Protein AF-A0A9E6AV45-F1 (afdb_monomer_lite)

Radius of gyration: 42.64 Å; chains: 1; bounding box: 71×98×136 Å

Sequence (676 aa):
MRQRAMACLMAMGLSLCCHSSSFASSVITIVDQDPAGTGLSDPTPVATVGGNLGTTRGAQRLIVLQAAADIWADALDSDVEIVVHARFRSLACDALTATLGSAGPDNSTVLSMPGRPSPLWYVAALADRLTESDTAPGAPDITAEFNGDLDDNSLCLDGSDWYYGLDGQGSVDDINLLNTVLHEFGHGLGFLNLLDEATGAPLDGVHDVYESLTFDLTAQQHWHEMSDEQRVASAINPRQVVLDGVAVRAAVPATLNSGVRQMAIEPPVVGFSEVFGEADFAPIKEPVSGILEEAFPVDACAPLSDLTGRVALIDRGTCSFYEKTEAAISAGAVAVIMVDSSDASPPNWMTSTFAPLDVPVVRVTSSDGAQIRLALAATLTVRFSIDATRWIGADAEGRPYLNATRPLEPGTSISHWDPLAEPSLLMMPYQSPEQQAVLDMSVALMVDIGWIPFVCGDSFVEGIEACDDGNDVSGDGCFDCQREYCGDARINNNGTESCDDGADNSDTRANACRLSCQMARCGDSVVDAGELCDDGNDTAGDGCSACVLEYCGDGVTNNSNEQCDDGVANSDSRPGACRRDCRSFRCGDGVVDDNEQCDDGPLGRDCPADCVLPPVPDTGSPTADSGAEGAPAVVGDPAAAGGCACQLPLPRPTGPGLGWLVLAVVPVWGRRRQHA

Structure (mmCIF, N/CA/C/O backbone):
data_AF-A0A9E6AV45-F1
#
_entry.id   AF-A0A9E6AV45-F1
#
loop_
_atom_site.group_PDB
_atom_site.id
_atom_site.type_symbol
_atom_site.label_atom_id
_atom_site.label_alt_id
_atom_site.label_comp_id
_atom_site.label_asym_id
_atom_site.label_entity_id
_atom_site.label_seq_id
_atom_site.pdbx_PDB_ins_code
_atom_site.Cartn_x
_atom_site.Cartn_y
_atom_site.Cartn_z
_atom_site.occupancy
_atom_site.B_iso_or_equiv
_atom_site.auth_seq_id
_atom_site.auth_comp_id
_atom_site.auth_asym_id
_atom_site.auth_atom_id
_atom_site.pdbx_PDB_model_num
ATOM 1 N N . MET A 1 1 ? -17.910 -27.803 -26.580 1.00 33.66 1 MET A N 1
ATOM 2 C CA . MET A 1 1 ? -18.076 -29.229 -26.183 1.00 33.66 1 MET A CA 1
ATOM 3 C C . MET A 1 1 ? -16.871 -29.578 -25.320 1.00 33.66 1 MET A C 1
ATOM 5 O O . MET A 1 1 ? -15.793 -29.204 -25.745 1.00 33.66 1 MET A O 1
ATOM 9 N N . ARG A 1 2 ? -16.928 -30.230 -24.154 1.00 31.02 2 ARG A N 1
ATOM 10 C CA . ARG A 1 2 ? -17.996 -30.861 -23.332 1.00 31.02 2 ARG A CA 1
ATOM 11 C C . ARG A 1 2 ? -17.920 -30.157 -21.952 1.00 31.02 2 ARG A C 1
ATOM 13 O O . ARG A 1 2 ? -16.815 -29.818 -21.569 1.00 31.02 2 ARG A O 1
ATOM 20 N N . GLN A 1 3 ? -18.953 -29.750 -21.214 1.00 32.97 3 GLN A N 1
ATOM 21 C CA . GLN A 1 3 ? -20.196 -30.372 -20.726 1.00 32.97 3 GLN A CA 1
ATOM 22 C C . GLN A 1 3 ? -20.042 -31.567 -19.752 1.00 32.97 3 GLN A C 1
ATOM 24 O O . GLN A 1 3 ? -19.698 -32.665 -20.179 1.00 32.97 3 GLN A O 1
ATOM 29 N N . ARG A 1 4 ? -20.497 -31.324 -18.505 1.00 36.47 4 ARG A N 1
ATOM 30 C CA . ARG A 1 4 ? -20.958 -32.248 -17.438 1.00 36.47 4 ARG A CA 1
ATOM 31 C C . ARG A 1 4 ? -19.923 -33.039 -16.614 1.00 36.47 4 ARG A C 1
ATOM 33 O O . ARG A 1 4 ? -19.473 -34.095 -17.040 1.00 36.47 4 ARG A O 1
ATOM 40 N N . ALA A 1 5 ? -19.841 -32.688 -15.330 1.00 28.22 5 ALA A N 1
ATOM 41 C CA . ALA A 1 5 ? -20.461 -33.495 -14.270 1.00 28.22 5 ALA A CA 1
ATOM 42 C C . ALA A 1 5 ? -21.003 -32.565 -13.163 1.00 28.22 5 ALA A C 1
ATOM 44 O O . ALA A 1 5 ? -20.386 -31.553 -12.863 1.00 28.22 5 ALA A O 1
ATOM 45 N N . MET A 1 6 ? -22.167 -32.884 -12.594 1.00 31.39 6 MET A N 1
ATOM 46 C CA . MET A 1 6 ? -22.786 -32.168 -11.470 1.00 31.39 6 MET A CA 1
ATOM 47 C C . MET A 1 6 ? -23.335 -33.247 -10.536 1.00 31.39 6 MET A C 1
ATOM 49 O O . MET A 1 6 ? -24.172 -34.043 -10.964 1.00 31.39 6 MET A O 1
ATOM 53 N N . ALA A 1 7 ? -22.815 -33.330 -9.313 1.00 28.31 7 ALA A N 1
ATOM 54 C CA . ALA A 1 7 ? -23.139 -34.390 -8.362 1.00 28.31 7 ALA A CA 1
ATOM 55 C C . ALA A 1 7 ? -23.893 -33.801 -7.166 1.00 28.31 7 ALA A C 1
ATOM 57 O O . ALA A 1 7 ? -23.364 -32.969 -6.440 1.00 28.31 7 ALA A O 1
ATOM 58 N N . CYS A 1 8 ? -25.143 -34.224 -6.984 1.00 27.09 8 CYS A N 1
ATOM 59 C CA . CYS A 1 8 ? -25.971 -33.836 -5.847 1.00 27.09 8 CYS A CA 1
ATOM 60 C C . CYS A 1 8 ? -25.874 -34.911 -4.759 1.00 27.09 8 CYS A C 1
ATOM 62 O O . CYS A 1 8 ? -26.015 -36.099 -5.060 1.00 27.09 8 CYS A O 1
ATOM 64 N N . LEU A 1 9 ? -25.673 -34.496 -3.509 1.00 27.89 9 LEU A N 1
ATOM 65 C CA . LEU A 1 9 ? -25.690 -35.370 -2.341 1.00 27.89 9 LEU A CA 1
ATOM 66 C C . LEU A 1 9 ? -26.514 -34.705 -1.234 1.00 27.89 9 LEU A C 1
ATOM 68 O O . LEU A 1 9 ? -26.106 -33.704 -0.658 1.00 27.89 9 LEU A O 1
ATOM 72 N N . MET A 1 10 ? -27.695 -35.261 -0.960 1.00 30.75 10 MET A N 1
ATOM 73 C CA . MET A 1 10 ? -28.462 -34.928 0.240 1.00 30.75 10 MET A CA 1
ATOM 74 C C . MET A 1 10 ? -27.910 -35.730 1.421 1.00 30.75 10 MET A C 1
ATOM 76 O O . MET A 1 10 ? -27.799 -36.953 1.329 1.00 30.75 10 MET A O 1
ATOM 80 N N . ALA A 1 11 ? -27.663 -35.060 2.543 1.00 30.27 11 ALA A N 1
ATOM 81 C CA . ALA A 1 11 ? -27.517 -35.677 3.857 1.00 30.27 11 ALA A CA 1
ATOM 82 C C . ALA A 1 11 ? -28.571 -35.085 4.809 1.00 30.27 11 ALA A C 1
ATOM 84 O O . ALA A 1 11 ? -29.084 -33.990 4.575 1.00 30.27 11 ALA A O 1
ATOM 85 N N . MET A 1 12 ? -28.961 -35.839 5.838 1.00 32.06 12 MET A N 1
ATOM 86 C CA . MET A 1 12 ? -30.023 -35.429 6.764 1.00 32.06 12 MET A CA 1
ATOM 87 C C . MET A 1 12 ? -29.517 -34.398 7.776 1.00 32.06 12 MET A C 1
ATOM 89 O O . MET A 1 12 ? -28.384 -34.486 8.238 1.00 32.06 12 MET A O 1
ATOM 93 N N . GLY A 1 13 ? -30.374 -33.438 8.128 1.00 36.31 13 GLY A N 1
ATOM 94 C CA . GLY A 1 13 ? -30.017 -32.358 9.042 1.00 36.31 13 GLY A CA 1
ATOM 95 C C . GLY A 1 13 ? -29.835 -32.820 10.488 1.00 36.31 13 GLY A C 1
ATOM 96 O O . GLY A 1 13 ? -30.646 -33.584 11.015 1.00 36.31 13 GLY A O 1
ATOM 97 N N . LEU A 1 14 ? -28.811 -32.269 11.135 1.00 31.66 14 LEU A N 1
ATOM 98 C CA . LEU A 1 14 ? -28.716 -32.160 12.585 1.00 31.66 14 LEU A CA 1
ATOM 99 C C . LEU A 1 14 ? -28.967 -30.689 12.939 1.00 31.66 14 LEU A C 1
ATOM 101 O O . LEU A 1 14 ? -28.407 -29.801 12.300 1.00 31.66 14 LEU A O 1
ATOM 105 N N . SER A 1 15 ? -29.841 -30.420 13.909 1.00 36.78 15 SER A N 1
ATOM 106 C CA . SER A 1 15 ? -30.237 -29.050 14.257 1.00 36.78 15 SER A CA 1
ATOM 107 C C . SER A 1 15 ? -29.204 -28.397 15.175 1.00 36.78 15 SER A C 1
ATOM 109 O O . SER A 1 15 ? -29.454 -28.254 16.371 1.00 36.78 15 SER A O 1
ATOM 111 N N . LEU A 1 16 ? -28.053 -28.001 14.627 1.00 32.56 16 LEU A N 1
ATOM 112 C CA . LEU A 1 16 ? -27.192 -27.031 15.301 1.00 32.56 16 LEU A CA 1
ATOM 113 C C . LEU A 1 16 ? -27.947 -25.704 15.416 1.00 32.56 16 LEU A C 1
ATOM 115 O O . LEU A 1 16 ? -28.490 -25.199 14.432 1.00 32.56 16 LEU A O 1
ATOM 119 N N . CYS A 1 17 ? -27.952 -25.127 16.615 1.00 32.03 17 CYS A N 1
ATOM 120 C CA . CYS A 1 17 ? -28.277 -23.721 16.787 1.00 32.03 17 CYS A CA 1
ATOM 121 C C . CYS A 1 17 ? -27.074 -22.905 16.309 1.00 32.03 17 CYS A C 1
ATOM 123 O O . CYS A 1 17 ? -26.237 -22.511 17.117 1.00 32.03 17 CYS A O 1
ATOM 125 N N . CYS A 1 18 ? -26.981 -22.670 14.999 1.00 27.81 18 CYS A N 1
ATOM 126 C CA . CYS A 1 18 ? -26.150 -21.590 14.488 1.00 27.81 18 CYS A CA 1
ATOM 127 C C . CYS A 1 18 ? -26.669 -20.293 15.114 1.00 27.81 18 CYS A C 1
ATOM 129 O O . CYS A 1 18 ? -27.728 -19.797 14.721 1.00 27.81 18 CYS A O 1
ATOM 131 N N . HIS A 1 19 ? -25.937 -19.757 16.090 1.00 27.83 19 HIS A N 1
ATOM 132 C CA . HIS A 1 19 ? -26.057 -18.349 16.423 1.00 27.83 19 HIS A CA 1
ATOM 133 C C . HIS A 1 19 ? -25.597 -17.604 15.176 1.00 27.83 19 HIS A C 1
ATOM 135 O O . HIS A 1 19 ? -24.417 -17.583 14.849 1.00 27.83 19 HIS A O 1
ATOM 141 N N . SER A 1 20 ? -26.562 -17.100 14.410 1.00 29.98 20 SER A N 1
ATOM 142 C CA . SER A 1 20 ? -26.265 -16.172 13.331 1.00 29.98 20 SER A CA 1
ATOM 143 C C . SER A 1 20 ? -25.857 -14.871 14.002 1.00 29.98 20 SER A C 1
ATOM 145 O O . SER A 1 20 ? -26.728 -14.080 14.366 1.00 29.98 20 SER A O 1
ATOM 147 N N . SER A 1 21 ? -24.552 -14.694 14.219 1.00 34.81 21 SER A N 1
ATOM 148 C CA . SER A 1 21 ? -23.960 -13.386 14.474 1.00 34.81 21 SER A CA 1
ATOM 149 C C . SER A 1 21 ? -24.342 -12.509 13.290 1.00 34.81 21 SER A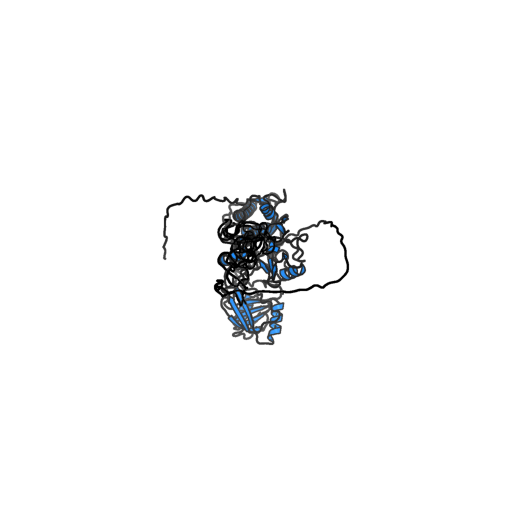 C 1
ATOM 151 O O . SER A 1 21 ? -23.817 -12.649 12.188 1.00 34.81 21 SER A O 1
ATOM 153 N N . SER A 1 22 ? -25.379 -11.703 13.490 1.00 35.38 22 SER A N 1
ATOM 154 C CA . SER A 1 22 ? -25.858 -10.764 12.490 1.00 35.38 22 SER A CA 1
ATOM 155 C C . SER A 1 22 ? -24.961 -9.545 12.590 1.00 35.38 22 SER A C 1
ATOM 157 O O . SER A 1 22 ? -25.329 -8.599 13.281 1.00 35.38 22 SER A O 1
ATOM 159 N N . PHE A 1 23 ? -23.794 -9.614 11.945 1.00 43.72 23 PHE A N 1
ATOM 160 C CA . PHE A 1 23 ? -22.905 -8.467 11.765 1.00 43.72 23 PHE A CA 1
ATOM 161 C C . PHE A 1 23 ? -23.722 -7.243 11.341 1.00 43.72 23 PHE A C 1
ATOM 163 O O . PHE A 1 23 ? -24.623 -7.348 10.494 1.00 43.72 23 PHE A O 1
ATOM 170 N N . ALA A 1 24 ? -23.441 -6.105 11.967 1.00 50.47 24 ALA A N 1
ATOM 171 C CA . ALA A 1 24 ? -24.015 -4.840 11.556 1.00 50.47 24 ALA A CA 1
ATOM 172 C C . ALA A 1 24 ? -23.239 -4.379 10.319 1.00 50.47 24 ALA A C 1
ATOM 174 O O . ALA A 1 24 ? -22.068 -4.021 10.410 1.00 50.47 24 ALA A O 1
ATOM 175 N N . SER A 1 25 ? -23.885 -4.419 9.150 1.00 66.19 25 SER A N 1
ATOM 176 C CA . SER A 1 25 ? -23.351 -3.726 7.975 1.00 66.19 25 SER A CA 1
ATOM 177 C C . SER A 1 25 ? -23.204 -2.250 8.336 1.00 66.19 25 SER A C 1
ATOM 179 O O . SER A 1 25 ? -24.171 -1.639 8.807 1.00 66.19 25 SER A O 1
ATOM 181 N N . SER A 1 26 ? -21.995 -1.718 8.156 1.00 89.81 26 SER A N 1
ATOM 182 C CA . SER A 1 26 ? -21.687 -0.323 8.469 1.00 89.81 26 SER A CA 1
ATOM 183 C C . SER A 1 26 ? -22.620 0.621 7.709 1.00 89.81 26 SER A C 1
ATOM 185 O O . SER A 1 26 ? -23.078 0.315 6.611 1.00 89.81 26 SER A O 1
ATOM 187 N N . VAL A 1 27 ? -22.884 1.807 8.253 1.00 95.50 27 VAL A N 1
ATOM 188 C CA . VAL A 1 27 ? -23.658 2.837 7.542 1.00 95.50 27 VAL A CA 1
ATOM 189 C C . VAL A 1 27 ? -22.715 3.953 7.125 1.00 95.50 27 VAL A C 1
ATOM 191 O O . VAL A 1 27 ? -22.150 4.619 7.984 1.00 95.50 27 VAL A O 1
ATOM 194 N N . ILE A 1 28 ? -22.557 4.164 5.815 1.00 97.50 28 ILE A N 1
ATOM 195 C CA . ILE A 1 28 ? -21.758 5.261 5.256 1.00 97.50 28 ILE A CA 1
ATOM 196 C C . ILE A 1 28 ? -22.698 6.267 4.578 1.00 97.50 28 ILE A C 1
ATOM 198 O O . ILE A 1 28 ? -23.328 5.966 3.560 1.00 97.50 28 ILE A O 1
ATOM 202 N N . THR A 1 29 ? -22.797 7.472 5.144 1.00 97.62 29 THR A N 1
ATOM 203 C CA . THR A 1 29 ? -23.731 8.523 4.711 1.00 97.62 29 THR A CA 1
ATOM 204 C C . THR A 1 29 ? -23.002 9.638 3.965 1.00 97.62 29 THR A C 1
ATOM 206 O O . THR A 1 29 ? -22.176 10.356 4.529 1.00 97.62 29 THR A O 1
ATOM 209 N N . ILE A 1 30 ? -23.354 9.833 2.689 1.00 98.31 30 ILE A N 1
ATOM 210 C CA . ILE A 1 30 ? -22.819 10.913 1.849 1.00 98.31 30 ILE A CA 1
ATOM 211 C C . ILE A 1 30 ? -23.582 12.222 2.095 1.00 98.31 30 ILE A C 1
ATOM 213 O O . ILE A 1 30 ? -24.792 12.307 1.869 1.00 98.31 30 ILE A O 1
ATOM 217 N N . VAL A 1 31 ? -22.862 13.274 2.485 1.00 97.88 31 VAL A N 1
ATOM 218 C CA . VAL A 1 31 ? -23.395 14.627 2.691 1.00 97.88 31 VAL A CA 1
ATOM 219 C C . VAL A 1 31 ? -22.846 15.573 1.624 1.00 97.88 31 VAL A C 1
ATOM 221 O O . VAL A 1 31 ? -21.647 15.847 1.573 1.00 97.88 31 VAL A O 1
ATOM 224 N N . ASP A 1 32 ? -23.749 16.104 0.800 1.00 97.56 32 ASP A N 1
ATOM 225 C CA . ASP A 1 32 ? -23.450 17.074 -0.259 1.00 97.56 32 ASP A CA 1
ATOM 226 C C . ASP A 1 32 ? -22.968 18.420 0.320 1.00 97.56 32 ASP A C 1
ATOM 228 O O . ASP A 1 32 ? -23.711 19.108 1.027 1.00 97.56 32 ASP A O 1
ATOM 232 N N . GLN A 1 33 ? -21.719 18.790 0.015 1.00 97.69 33 GLN A N 1
ATOM 233 C CA . GLN A 1 33 ? -21.100 20.073 0.368 1.00 97.69 33 GLN A CA 1
ATOM 234 C C . GLN A 1 33 ? -21.002 21.042 -0.830 1.00 97.69 33 GLN A C 1
ATOM 236 O O . GLN A 1 33 ? -20.380 22.105 -0.709 1.00 97.69 33 GLN A O 1
ATOM 241 N N . ASP A 1 34 ? -21.588 20.708 -1.986 1.00 97.25 34 ASP A N 1
ATOM 242 C CA . ASP A 1 34 ? -21.589 21.564 -3.172 1.00 97.25 34 ASP A CA 1
ATOM 243 C C . ASP A 1 34 ? -22.638 22.695 -3.091 1.00 97.25 34 ASP A C 1
ATOM 245 O O . ASP A 1 34 ? -23.720 22.555 -2.508 1.00 97.25 34 ASP A O 1
ATOM 249 N N . PRO A 1 35 ? -22.386 23.854 -3.730 1.00 95.75 35 PRO A N 1
ATOM 250 C CA . PRO A 1 35 ? -23.422 24.853 -3.961 1.00 95.75 35 PRO A CA 1
ATOM 251 C C . PRO A 1 35 ? -24.592 24.277 -4.775 1.00 95.75 35 PRO A C 1
ATOM 253 O O . PRO A 1 35 ? -24.400 23.733 -5.863 1.00 95.75 35 PRO A O 1
ATOM 256 N N . ALA A 1 36 ? -25.821 24.466 -4.289 1.00 94.56 36 ALA A N 1
ATOM 257 C CA . ALA A 1 36 ? -27.026 23.912 -4.907 1.00 94.56 36 ALA A CA 1
ATOM 258 C C . ALA A 1 36 ? -27.152 24.246 -6.411 1.00 94.56 36 ALA A C 1
ATOM 260 O O . ALA A 1 36 ? -27.251 25.415 -6.798 1.00 94.56 36 ALA A O 1
ATOM 261 N N . GLY A 1 37 ? -27.211 23.205 -7.244 1.00 94.19 37 GLY A N 1
ATOM 262 C CA . GLY A 1 37 ? -27.195 23.294 -8.706 1.00 94.19 37 GLY A CA 1
ATOM 263 C C . GLY A 1 37 ? -25.813 23.095 -9.341 1.00 94.19 37 GLY A C 1
ATOM 264 O O . GLY A 1 37 ? -25.669 23.352 -10.535 1.00 94.19 37 GLY A O 1
ATOM 265 N N . THR A 1 38 ? -24.811 22.663 -8.572 1.00 94.94 38 THR A N 1
ATOM 266 C CA . THR A 1 38 ? -23.454 22.326 -9.037 1.00 94.94 38 THR A CA 1
ATOM 267 C C . THR A 1 38 ? -22.982 21.014 -8.407 1.00 94.94 38 THR A C 1
ATOM 269 O O . THR A 1 38 ? -23.613 20.518 -7.475 1.00 94.94 38 THR A O 1
ATOM 272 N N . GLY A 1 39 ? -21.905 20.427 -8.936 1.00 95.00 39 GLY A N 1
ATOM 273 C CA . GLY A 1 39 ? -21.279 19.236 -8.360 1.00 95.00 39 GLY A CA 1
ATOM 274 C C . GLY A 1 39 ? -22.225 18.035 -8.242 1.00 95.00 39 GLY A C 1
ATOM 275 O O . GLY A 1 39 ? -22.729 17.567 -9.264 1.00 95.00 39 GLY A O 1
ATOM 276 N N . LEU A 1 40 ? -22.477 17.543 -7.026 1.00 96.88 40 LEU A N 1
ATOM 277 C CA . LEU A 1 40 ? -23.442 16.468 -6.733 1.00 96.88 40 LEU A CA 1
ATOM 278 C C . LEU A 1 40 ? -24.906 16.851 -7.025 1.00 96.88 40 LEU A C 1
ATOM 280 O O . LEU A 1 40 ? -25.735 15.982 -7.295 1.00 96.88 40 LEU A O 1
ATOM 284 N N . SER A 1 41 ? -25.228 18.146 -7.067 1.00 96.44 41 SER A N 1
ATOM 285 C CA . SER A 1 41 ? -26.564 18.663 -7.398 1.00 96.44 41 SER A CA 1
ATOM 286 C C . SER A 1 41 ? -26.664 19.287 -8.803 1.00 96.44 41 SER A C 1
ATOM 288 O O . SER A 1 41 ? -27.649 19.961 -9.118 1.00 96.44 41 SER A O 1
ATOM 290 N N . ASP A 1 42 ? -25.677 19.043 -9.677 1.00 96.81 42 ASP A N 1
ATOM 291 C CA . ASP A 1 42 ? -25.642 19.541 -11.060 1.00 96.81 42 ASP A CA 1
ATOM 292 C C . ASP A 1 42 ? -26.853 19.043 -11.901 1.00 96.81 42 ASP A C 1
ATOM 294 O O . ASP A 1 42 ? -27.045 17.828 -12.077 1.00 96.81 42 ASP A O 1
ATOM 298 N N . PRO A 1 43 ? -27.683 19.960 -12.449 1.00 97.31 43 PRO A N 1
ATOM 299 C CA . PRO A 1 43 ? -28.883 19.637 -13.220 1.00 97.31 43 PRO A CA 1
ATOM 300 C C . PRO A 1 43 ? -28.622 19.333 -14.708 1.00 97.31 43 PRO A C 1
ATOM 302 O O . PRO A 1 43 ? -29.582 19.095 -15.445 1.00 97.31 43 PRO A O 1
ATOM 305 N N . THR A 1 44 ? -27.369 19.366 -15.176 1.00 96.56 44 THR A N 1
ATOM 306 C CA . THR A 1 44 ? -26.981 19.141 -16.579 1.00 96.56 44 THR A CA 1
ATOM 307 C C . THR A 1 44 ? -27.477 17.774 -17.066 1.00 96.56 44 THR A C 1
ATOM 309 O O . THR A 1 44 ? -27.042 16.760 -16.519 1.00 96.56 44 THR A O 1
ATOM 312 N N . PRO A 1 45 ? -28.388 17.699 -18.061 1.00 97.19 45 PRO A N 1
ATOM 313 C CA . PRO A 1 45 ? -28.980 16.430 -18.480 1.00 97.19 45 PRO A CA 1
ATOM 314 C C . PRO A 1 45 ? -27.972 15.507 -19.169 1.00 97.19 45 PRO A C 1
ATOM 316 O O . PRO A 1 45 ? -27.298 15.917 -20.112 1.00 97.19 45 PRO A O 1
ATOM 319 N N . VAL A 1 46 ? -27.940 14.242 -18.751 1.00 95.38 46 VAL A N 1
ATOM 320 C CA . VAL A 1 46 ? -27.069 13.190 -19.305 1.00 95.38 46 VAL A CA 1
ATOM 321 C C . VAL A 1 46 ? -27.866 11.910 -19.569 1.00 95.38 46 VAL A C 1
ATOM 323 O O . VAL A 1 46 ? -28.971 11.727 -19.052 1.00 95.38 46 VAL A O 1
ATOM 326 N N . ALA A 1 47 ? -27.320 11.020 -20.397 1.00 94.44 47 ALA A N 1
ATOM 327 C CA . ALA A 1 47 ? -27.884 9.689 -20.611 1.00 94.44 47 ALA A CA 1
ATOM 328 C C . ALA A 1 47 ? -27.403 8.715 -19.523 1.00 94.44 47 ALA A C 1
ATOM 330 O O . ALA A 1 47 ? -26.255 8.781 -19.096 1.00 94.44 47 ALA A O 1
ATOM 331 N N . THR A 1 48 ? -28.267 7.785 -19.111 1.00 94.69 48 THR A N 1
ATOM 332 C CA . THR A 1 48 ? -27.922 6.679 -18.199 1.00 94.69 48 THR A CA 1
ATOM 333 C C . THR A 1 48 ? -26.798 5.819 -18.782 1.00 94.69 48 THR A C 1
ATOM 335 O O . THR A 1 48 ? -26.910 5.389 -19.935 1.00 94.69 48 THR A O 1
ATOM 338 N N . VAL A 1 49 ? -25.760 5.531 -17.997 1.00 93.69 49 VAL A N 1
ATOM 339 C CA . VAL A 1 49 ? -24.525 4.855 -18.437 1.00 93.69 49 VAL A CA 1
ATOM 340 C C . VAL A 1 49 ? -24.131 3.750 -17.455 1.00 93.69 49 VAL A C 1
ATOM 342 O O . VAL A 1 49 ? -24.316 3.909 -16.256 1.00 93.69 49 VAL A O 1
ATOM 345 N N . GLY A 1 50 ? -23.636 2.610 -17.946 1.00 90.88 50 GLY A N 1
ATOM 346 C CA . GLY A 1 50 ? -23.073 1.528 -17.121 1.00 90.88 50 GLY A CA 1
ATOM 347 C C . GLY A 1 50 ? -23.905 1.081 -15.910 1.00 90.88 50 GLY A C 1
ATOM 348 O O . GLY A 1 50 ? -23.370 0.902 -14.823 1.00 90.88 50 GLY A O 1
ATOM 349 N N . GLY A 1 51 ? -25.232 0.999 -16.047 1.00 92.81 51 GLY A N 1
ATOM 350 C CA . GLY A 1 51 ? -26.151 0.681 -14.941 1.00 92.81 51 GLY A CA 1
ATOM 351 C C . GLY A 1 51 ? -26.551 1.864 -14.045 1.00 92.81 51 GLY A C 1
ATOM 352 O O . GLY A 1 51 ? -27.574 1.776 -13.368 1.00 92.81 51 GLY A O 1
ATOM 353 N N . ASN A 1 52 ? -25.839 2.994 -14.094 1.00 96.31 52 ASN A N 1
ATOM 354 C CA . ASN A 1 52 ? -26.206 4.225 -13.398 1.00 96.31 52 ASN A CA 1
ATOM 355 C C . ASN A 1 52 ? -27.473 4.842 -14.021 1.00 96.31 52 ASN A C 1
ATOM 357 O O . ASN A 1 52 ? -27.505 5.217 -15.199 1.00 96.31 52 ASN A O 1
ATOM 361 N N . LEU A 1 53 ? -28.538 4.935 -13.218 1.00 96.75 53 LEU A N 1
ATOM 362 C CA . LEU A 1 53 ? -29.858 5.415 -13.642 1.00 96.75 53 LEU A CA 1
ATOM 363 C C . LEU A 1 53 ? -30.044 6.937 -13.499 1.00 96.75 53 LEU A C 1
ATOM 365 O O . LEU A 1 53 ? -31.126 7.446 -13.800 1.00 96.75 53 LEU A O 1
ATOM 369 N N . GLY A 1 54 ? -29.016 7.674 -13.063 1.00 97.19 54 GLY A N 1
ATOM 370 C CA . GLY A 1 54 ? -29.056 9.132 -12.973 1.00 97.19 54 GLY A CA 1
ATOM 371 C C . GLY A 1 54 ? -29.268 9.791 -14.341 1.00 97.19 54 GLY A C 1
ATOM 372 O O . GLY A 1 54 ? -28.659 9.400 -15.336 1.00 97.19 54 GLY A O 1
ATOM 373 N N . THR A 1 55 ? -30.135 10.806 -14.395 1.00 97.50 55 THR A N 1
ATOM 374 C CA . THR A 1 55 ? -30.460 11.558 -15.628 1.00 97.50 55 THR A CA 1
ATOM 375 C C . THR A 1 55 ? -29.876 12.974 -15.659 1.00 97.50 55 THR A C 1
ATOM 377 O O . THR A 1 55 ? -30.125 13.719 -16.607 1.00 97.50 55 THR A O 1
ATOM 380 N N . THR A 1 56 ? -29.125 13.369 -14.628 1.00 97.94 56 THR A N 1
ATOM 381 C CA . THR A 1 56 ? -28.295 14.585 -14.616 1.00 97.94 56 THR A CA 1
ATOM 382 C C . THR A 1 56 ? -26.891 14.253 -14.115 1.00 97.94 56 THR A C 1
ATOM 384 O O . THR A 1 56 ? -26.717 13.252 -13.419 1.00 97.94 56 THR A O 1
ATOM 387 N N . ARG A 1 57 ? -25.899 15.079 -14.469 1.00 96.50 57 ARG A N 1
ATOM 388 C CA . ARG A 1 57 ? -24.488 14.897 -14.087 1.00 96.50 57 ARG A CA 1
ATOM 389 C C . ARG A 1 57 ? -24.324 14.743 -12.569 1.00 96.50 57 ARG A C 1
ATOM 391 O O . ARG A 1 57 ? -23.689 13.793 -12.125 1.00 96.50 57 ARG A O 1
ATOM 398 N N . GLY A 1 58 ? -24.987 15.590 -11.778 1.00 97.50 58 GLY A N 1
ATOM 399 C CA . GLY A 1 58 ? -24.970 15.495 -10.316 1.00 97.50 58 GLY A CA 1
ATOM 400 C C . GLY A 1 58 ? -25.623 14.217 -9.790 1.00 97.50 58 GLY A C 1
ATOM 401 O O . GLY A 1 58 ? -25.027 13.505 -8.987 1.00 97.50 58 GLY A O 1
ATOM 402 N N . ALA A 1 59 ? -26.792 13.846 -10.323 1.00 98.06 59 ALA A N 1
ATOM 403 C CA . ALA A 1 59 ? -27.460 12.602 -9.941 1.00 98.06 59 ALA A CA 1
ATOM 404 C C . ALA A 1 59 ? -26.613 11.356 -10.261 1.00 98.06 59 ALA A C 1
ATOM 406 O O . ALA A 1 59 ? -26.632 10.401 -9.490 1.00 98.06 59 ALA A O 1
ATOM 407 N N . GLN A 1 60 ? -25.858 11.359 -11.366 1.00 97.88 60 GLN A N 1
ATOM 408 C CA . GLN A 1 60 ? -24.928 10.272 -11.677 1.00 97.88 60 GLN A CA 1
ATOM 409 C C . GLN A 1 60 ? -23.733 10.246 -10.720 1.00 97.88 60 GLN A C 1
ATOM 411 O O . GLN A 1 60 ? -23.433 9.173 -10.199 1.00 97.88 60 GLN A O 1
ATOM 416 N N . ARG A 1 61 ? -23.114 11.400 -10.428 1.00 97.88 61 ARG A N 1
ATOM 417 C CA . ARG A 1 61 ? -22.037 11.532 -9.429 1.00 97.88 61 ARG A CA 1
ATOM 418 C C . ARG A 1 61 ? -22.475 11.012 -8.055 1.00 97.88 61 ARG A C 1
ATOM 420 O O . ARG A 1 61 ? -21.807 10.148 -7.501 1.00 97.88 61 ARG A O 1
ATOM 427 N N . LEU A 1 62 ? -23.629 11.449 -7.548 1.00 97.94 62 LEU A N 1
ATOM 428 C CA . LEU A 1 62 ? -24.158 11.006 -6.252 1.00 97.94 62 LEU A CA 1
ATOM 429 C C . LEU A 1 62 ? -24.453 9.496 -6.212 1.00 97.94 62 LEU A C 1
ATOM 431 O O . LEU A 1 62 ? -24.186 8.857 -5.201 1.00 97.94 62 LEU A O 1
ATOM 435 N N . ILE A 1 63 ? -24.944 8.905 -7.309 1.00 98.19 63 ILE A N 1
ATOM 436 C CA . ILE A 1 63 ? -25.138 7.447 -7.409 1.00 98.19 63 ILE A CA 1
ATOM 437 C C . ILE A 1 63 ? -23.799 6.693 -7.374 1.00 98.19 63 ILE A C 1
ATOM 439 O O . ILE A 1 63 ? -23.734 5.627 -6.772 1.00 98.19 63 ILE A O 1
ATOM 443 N N . VAL A 1 64 ? -22.730 7.234 -7.971 1.00 97.81 64 VAL A N 1
ATOM 444 C CA . VAL A 1 64 ? -21.384 6.642 -7.870 1.00 97.81 64 VAL A CA 1
ATOM 445 C C . VAL A 1 64 ? -20.837 6.747 -6.445 1.00 97.81 64 VAL A C 1
ATOM 447 O O . VAL A 1 64 ? -20.305 5.765 -5.935 1.00 97.81 64 VAL A O 1
ATOM 450 N N . LEU A 1 65 ? -21.009 7.895 -5.778 1.00 98.31 65 LEU A N 1
ATOM 451 C CA . LEU A 1 65 ? -20.571 8.060 -4.389 1.00 98.31 65 LEU A CA 1
ATOM 452 C C . LEU A 1 65 ? -21.331 7.136 -3.429 1.00 98.31 65 LEU A C 1
ATOM 454 O O . LEU A 1 65 ? -20.705 6.537 -2.560 1.00 98.31 65 LEU A O 1
ATOM 458 N N . GLN A 1 66 ? -22.643 6.961 -3.616 1.00 97.94 66 GLN A N 1
ATOM 459 C CA . GLN A 1 66 ? -23.406 5.991 -2.830 1.00 97.94 66 GLN A CA 1
ATOM 460 C C . GLN A 1 66 ? -22.976 4.552 -3.141 1.00 97.94 66 GLN A C 1
ATOM 462 O O . GLN A 1 66 ? -22.808 3.775 -2.218 1.0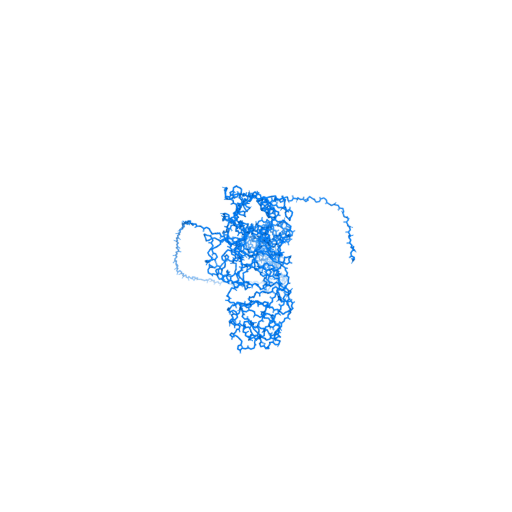0 97.94 66 GLN A O 1
ATOM 467 N N . ALA A 1 67 ? -22.712 4.193 -4.401 1.00 96.75 67 ALA A N 1
ATOM 468 C CA . ALA A 1 67 ? -22.223 2.851 -4.728 1.00 96.75 67 ALA A CA 1
ATOM 469 C C . ALA A 1 67 ? -20.849 2.549 -4.096 1.00 96.75 67 ALA A C 1
ATOM 471 O O . ALA A 1 67 ? -20.609 1.422 -3.676 1.00 96.75 67 ALA A O 1
ATOM 472 N N . ALA A 1 68 ? -19.959 3.542 -3.991 1.00 96.88 68 ALA A N 1
ATOM 473 C CA . ALA A 1 68 ? -18.694 3.397 -3.270 1.00 96.88 68 ALA A CA 1
ATOM 474 C C . ALA A 1 68 ? -18.892 3.281 -1.748 1.00 96.88 68 ALA A C 1
ATOM 476 O O . ALA A 1 68 ? -18.214 2.485 -1.102 1.00 96.88 68 ALA A O 1
ATOM 477 N N . ALA A 1 69 ? -19.835 4.049 -1.191 1.00 97.69 69 ALA A N 1
ATOM 478 C CA . ALA A 1 69 ? -20.241 3.960 0.209 1.00 97.69 69 ALA A CA 1
ATOM 479 C C . ALA A 1 69 ? -20.825 2.578 0.538 1.00 97.69 69 ALA A C 1
ATOM 481 O O . ALA A 1 69 ? -20.400 1.965 1.507 1.00 97.69 69 ALA A O 1
ATOM 482 N N . ASP A 1 70 ? -21.722 2.056 -0.303 1.00 95.44 70 ASP A N 1
ATOM 483 C CA . ASP A 1 70 ? -22.341 0.734 -0.157 1.00 95.44 70 ASP A CA 1
ATOM 484 C C . ASP A 1 70 ? -21.282 -0.392 -0.223 1.00 95.44 70 ASP A C 1
ATOM 486 O O . ASP A 1 70 ? -21.313 -1.323 0.576 1.00 95.44 70 ASP A O 1
ATOM 490 N N . ILE A 1 71 ? -20.298 -0.293 -1.132 1.00 94.00 71 ILE A N 1
ATOM 491 C CA . ILE A 1 71 ? -19.209 -1.281 -1.274 1.00 94.00 71 ILE A CA 1
ATOM 492 C C . ILE A 1 71 ? -18.281 -1.306 -0.049 1.00 94.00 71 ILE A C 1
ATOM 494 O O . ILE A 1 71 ? -17.885 -2.387 0.383 1.00 94.00 71 ILE A O 1
ATOM 498 N N . TRP A 1 72 ? -17.932 -0.147 0.520 1.00 95.94 72 TRP A N 1
ATOM 499 C CA . TRP A 1 72 ? -17.172 -0.102 1.775 1.00 95.94 72 TRP A CA 1
ATOM 500 C C . TRP A 1 72 ? -18.039 -0.511 2.981 1.00 95.94 72 TRP A C 1
ATOM 502 O O . TRP A 1 72 ? -17.551 -1.205 3.865 1.00 95.94 72 TRP A O 1
ATOM 512 N N . ALA A 1 73 ? -19.330 -0.172 2.998 1.00 94.38 73 ALA A N 1
ATOM 513 C CA . ALA A 1 73 ? -20.280 -0.562 4.044 1.00 94.38 73 ALA A CA 1
ATOM 514 C C . ALA A 1 73 ? -20.500 -2.085 4.157 1.00 94.38 73 ALA A C 1
ATOM 516 O O . ALA A 1 73 ? -20.669 -2.606 5.261 1.00 94.38 73 ALA A O 1
ATOM 517 N N . ASP A 1 74 ? -20.470 -2.802 3.029 1.00 91.25 74 ASP A N 1
ATOM 518 C CA . ASP A 1 74 ? -20.492 -4.273 2.969 1.00 91.25 74 ASP A CA 1
ATOM 519 C C . ASP A 1 74 ? -19.155 -4.914 3.417 1.00 91.25 74 ASP A C 1
ATOM 521 O O . ASP A 1 74 ? -19.109 -6.118 3.678 1.00 91.25 74 ASP A O 1
ATOM 525 N N . ALA A 1 75 ? -18.066 -4.138 3.497 1.00 90.06 75 ALA A N 1
ATOM 526 C CA . ALA A 1 75 ? -16.704 -4.607 3.781 1.00 90.06 75 ALA A CA 1
ATOM 527 C C . ALA A 1 75 ? -16.157 -4.187 5.162 1.00 90.06 75 ALA A C 1
ATOM 529 O O . ALA A 1 75 ? -15.014 -4.508 5.483 1.00 90.06 75 ALA A O 1
ATOM 530 N N . LEU A 1 76 ? -16.951 -3.477 5.969 1.00 91.50 76 LEU A N 1
ATOM 531 C CA . LEU A 1 76 ? -16.581 -2.967 7.290 1.00 91.50 76 LEU A CA 1
ATOM 532 C C . LEU A 1 76 ? -17.666 -3.323 8.316 1.00 91.50 76 LEU A C 1
ATOM 534 O O . LEU A 1 76 ? -18.861 -3.220 8.028 1.00 91.50 76 LEU A O 1
ATOM 538 N N . ASP A 1 77 ? -17.260 -3.670 9.534 1.00 89.44 77 ASP A N 1
ATOM 539 C CA . ASP A 1 77 ? -18.155 -3.898 10.673 1.00 89.44 77 ASP A CA 1
ATOM 540 C C . ASP A 1 77 ? -18.186 -2.637 11.549 1.00 89.44 77 ASP A C 1
ATOM 542 O O . ASP A 1 77 ? -17.137 -2.231 12.043 1.00 89.44 77 ASP A O 1
ATOM 546 N N . SER A 1 78 ? -19.349 -1.994 11.727 1.00 91.12 78 SER A N 1
ATOM 547 C CA . SER A 1 78 ? -19.496 -0.809 12.592 1.00 91.12 78 SER A CA 1
ATOM 548 C C . SER A 1 78 ? -20.940 -0.520 12.999 1.00 91.12 78 SER A C 1
ATOM 550 O O . SER A 1 78 ? -21.821 -0.353 12.157 1.00 91.12 78 SER A O 1
ATOM 552 N N . ASP A 1 79 ? -21.151 -0.353 14.308 1.00 90.38 79 ASP A N 1
ATOM 553 C CA . ASP A 1 79 ? -22.392 0.167 14.899 1.00 90.38 79 ASP A CA 1
ATOM 554 C C . ASP A 1 79 ? -22.478 1.714 14.885 1.00 90.38 79 ASP A C 1
ATOM 556 O O . ASP A 1 79 ? -23.524 2.275 15.229 1.00 90.38 79 ASP A O 1
ATOM 560 N N . VAL A 1 80 ? -21.407 2.420 14.489 1.00 94.44 80 VAL A N 1
ATOM 561 C CA . VAL A 1 80 ? -21.382 3.891 14.344 1.00 94.44 80 VAL A CA 1
ATOM 562 C C . VAL A 1 80 ? -21.483 4.283 12.863 1.00 94.44 80 VAL A C 1
ATOM 564 O O . VAL A 1 80 ? -20.823 3.690 12.008 1.00 94.44 80 VAL A O 1
ATOM 567 N N . GLU A 1 81 ? -22.331 5.274 12.568 1.00 95.69 81 GLU A N 1
ATOM 568 C CA . GLU A 1 81 ? -22.532 5.850 11.229 1.00 95.69 81 GLU A CA 1
ATOM 569 C C . GLU A 1 81 ? -21.320 6.692 10.810 1.00 95.69 81 GLU A C 1
ATOM 571 O O . GLU A 1 81 ? -20.982 7.655 11.489 1.00 95.69 81 GLU A O 1
ATOM 576 N N . ILE A 1 82 ? -20.719 6.357 9.667 1.00 97.62 82 ILE A N 1
ATOM 577 C CA . ILE A 1 82 ? -19.581 7.065 9.074 1.00 97.62 82 ILE A CA 1
ATOM 578 C C . ILE A 1 82 ? -20.117 8.173 8.159 1.00 97.62 82 ILE A C 1
ATOM 580 O O . ILE A 1 82 ? -20.773 7.910 7.144 1.00 97.62 82 ILE A O 1
ATOM 584 N N . VAL A 1 83 ? -19.828 9.427 8.489 1.00 97.88 83 VAL A N 1
ATOM 585 C CA . VAL A 1 83 ? -20.324 10.611 7.780 1.00 97.88 83 VAL A CA 1
ATOM 586 C C . VAL A 1 83 ? -19.262 11.139 6.816 1.00 97.88 83 VAL A C 1
ATOM 588 O O . VAL A 1 83 ? -18.215 11.640 7.225 1.00 97.88 83 VAL A O 1
ATOM 591 N N . VAL A 1 84 ? -19.556 11.093 5.513 1.00 98.50 84 VAL A N 1
ATOM 592 C CA . VAL A 1 84 ? -18.647 11.556 4.454 1.00 98.50 84 VAL A CA 1
ATOM 593 C C . VAL A 1 84 ? -19.117 12.895 3.889 1.00 98.50 84 VAL A C 1
ATOM 595 O O . VAL A 1 84 ? -20.150 12.987 3.223 1.00 98.50 84 VAL A O 1
ATOM 598 N N . HIS A 1 85 ? -18.336 13.950 4.101 1.00 98.25 85 HIS A N 1
ATOM 599 C CA . HIS A 1 85 ? -18.544 15.263 3.492 1.00 98.25 85 HIS A CA 1
ATOM 600 C C . HIS A 1 85 ? -17.912 15.314 2.096 1.00 98.25 85 HIS A C 1
ATOM 602 O O . HIS A 1 85 ? -16.694 15.411 1.968 1.00 98.25 85 HIS A O 1
ATOM 608 N N . ALA A 1 86 ? -18.732 15.290 1.042 1.00 98.31 86 ALA A N 1
ATOM 609 C CA . ALA A 1 86 ? -18.262 15.190 -0.341 1.00 98.31 86 ALA A CA 1
ATOM 610 C C . ALA A 1 86 ? -18.607 16.423 -1.196 1.00 98.31 86 ALA A C 1
ATOM 612 O O . ALA A 1 86 ? -19.689 16.999 -1.060 1.00 98.31 86 ALA A O 1
ATOM 613 N N . ARG A 1 87 ? -17.705 16.814 -2.110 1.00 97.88 87 ARG A N 1
ATOM 614 C CA . ARG A 1 87 ? -17.937 17.885 -3.104 1.00 97.88 87 ARG A CA 1
ATOM 615 C C . ARG A 1 87 ? -17.129 17.741 -4.394 1.00 97.88 87 ARG A C 1
ATOM 617 O O . ARG A 1 87 ? -16.072 17.111 -4.408 1.00 97.88 87 ARG A O 1
ATOM 624 N N . PHE A 1 88 ? -17.582 18.404 -5.458 1.00 97.69 88 PHE A N 1
ATOM 625 C CA . PHE A 1 88 ? -16.865 18.533 -6.730 1.00 97.69 88 PHE A CA 1
ATOM 626 C C . PHE A 1 88 ? -16.349 19.959 -6.944 1.00 97.69 88 PHE A C 1
ATOM 628 O O . PHE A 1 88 ? -17.105 20.929 -6.971 1.00 97.69 88 PHE A O 1
ATOM 635 N N . ARG A 1 89 ? -15.043 20.098 -7.173 1.00 95.00 89 ARG A N 1
ATOM 636 C CA . ARG A 1 89 ? -14.368 21.398 -7.311 1.00 95.00 89 ARG A CA 1
ATOM 637 C C . ARG A 1 89 ? -13.263 21.354 -8.356 1.00 95.00 89 ARG A C 1
ATOM 639 O O . ARG A 1 89 ? -12.751 20.287 -8.669 1.00 95.00 89 ARG A O 1
ATOM 646 N N . SER A 1 90 ? -12.830 22.519 -8.821 1.00 94.06 90 SER A N 1
ATOM 647 C CA . SER A 1 90 ? -11.590 22.648 -9.586 1.00 94.06 90 SER A CA 1
ATOM 648 C C . SER A 1 90 ? -10.401 22.185 -8.733 1.00 94.06 90 SER A C 1
ATOM 650 O O . SER A 1 90 ? -10.094 22.803 -7.703 1.00 94.06 90 SER A O 1
ATOM 652 N N . LEU A 1 91 ? -9.763 21.089 -9.149 1.00 94.62 91 LEU A N 1
ATOM 653 C CA . LEU A 1 91 ? -8.493 20.586 -8.611 1.00 94.62 91 LEU A CA 1
ATOM 654 C C . LEU A 1 91 ? -7.362 20.854 -9.624 1.00 94.62 91 LEU A C 1
ATOM 656 O O . LEU A 1 91 ? -7.589 21.436 -10.684 1.00 94.62 91 LEU A O 1
ATOM 660 N N . ALA A 1 92 ? -6.117 20.519 -9.283 1.00 94.06 92 ALA A N 1
ATOM 661 C CA . ALA A 1 92 ? -4.978 20.807 -10.153 1.00 94.06 92 ALA A CA 1
ATOM 662 C C . ALA A 1 92 ? -5.000 19.921 -11.411 1.00 94.06 92 ALA A C 1
ATOM 664 O O . ALA A 1 92 ? -4.974 18.700 -11.296 1.00 94.06 92 ALA A O 1
ATOM 665 N N . CYS A 1 93 ? -5.006 20.516 -12.606 1.00 93.88 93 CYS A N 1
ATOM 666 C CA . CYS A 1 93 ? -4.830 19.786 -13.861 1.00 93.88 93 CYS A CA 1
ATOM 667 C C . CYS A 1 93 ? -4.255 20.651 -14.991 1.00 93.88 93 CYS A C 1
ATOM 669 O O . CYS A 1 93 ? -4.306 21.884 -14.950 1.00 93.88 93 CYS A O 1
ATOM 671 N N . ASP A 1 94 ? -3.709 19.975 -15.999 1.00 93.00 94 ASP A N 1
ATOM 672 C CA . ASP A 1 94 ? -3.419 20.506 -17.326 1.00 93.00 94 ASP A CA 1
ATOM 673 C C . ASP A 1 94 ? -3.845 19.494 -18.415 1.00 93.00 94 ASP A C 1
ATOM 675 O O . ASP A 1 94 ? -4.518 18.500 -18.142 1.00 93.00 94 ASP A O 1
ATOM 679 N N . ALA A 1 95 ? -3.490 19.735 -19.679 1.00 90.31 95 ALA A N 1
ATOM 680 C CA . ALA A 1 95 ? -3.866 18.861 -20.796 1.00 90.31 95 ALA A CA 1
ATOM 681 C C . ALA A 1 95 ? -3.242 17.443 -20.749 1.00 90.31 95 ALA A C 1
ATOM 683 O O . ALA A 1 95 ? -3.593 16.610 -21.583 1.00 90.31 95 ALA A O 1
ATOM 684 N N . LEU A 1 96 ? -2.313 17.171 -19.826 1.00 85.50 96 LEU A N 1
ATOM 685 C CA . LEU A 1 96 ? -1.606 15.899 -19.660 1.00 85.50 96 LEU A CA 1
ATOM 686 C C . LEU A 1 96 ? -1.814 15.269 -18.275 1.00 85.50 96 LEU A C 1
ATOM 688 O O . LEU A 1 96 ? -1.823 14.045 -18.196 1.00 85.50 96 LEU A O 1
ATOM 692 N N . THR A 1 97 ? -1.969 16.050 -17.201 1.00 86.75 97 THR A N 1
ATOM 693 C CA . THR A 1 97 ? -2.125 15.533 -15.823 1.00 86.75 97 THR A CA 1
ATOM 694 C C . THR A 1 97 ? -3.357 16.090 -15.112 1.00 86.75 97 THR A C 1
ATOM 696 O O . THR A 1 97 ? -3.828 17.182 -15.425 1.00 86.75 97 THR A O 1
ATOM 699 N N . ALA A 1 98 ? -3.871 15.359 -14.120 1.00 91.31 98 ALA A N 1
ATOM 700 C CA . ALA A 1 98 ? -4.908 15.853 -13.219 1.00 91.31 98 ALA A CA 1
ATOM 701 C C . ALA A 1 98 ? -4.852 15.173 -11.848 1.00 91.31 98 ALA A C 1
ATOM 703 O O . ALA A 1 98 ? -4.744 13.956 -11.750 1.00 91.31 98 ALA A O 1
ATOM 704 N N . THR A 1 99 ? -5.038 15.949 -10.787 1.00 93.00 99 THR A N 1
ATOM 705 C CA . THR A 1 99 ? -5.602 15.434 -9.541 1.00 93.00 99 THR A CA 1
ATOM 706 C C . THR A 1 99 ? -7.036 14.998 -9.821 1.00 93.00 99 THR A C 1
ATOM 708 O O . THR A 1 99 ? -7.834 15.795 -10.318 1.00 93.00 99 THR A O 1
ATOM 711 N N . LEU A 1 100 ? -7.347 13.732 -9.540 1.00 94.12 100 LEU A N 1
ATOM 712 C CA . LEU A 1 100 ? -8.673 13.144 -9.761 1.00 94.12 100 LEU A CA 1
ATOM 713 C C . LEU A 1 100 ? -9.570 13.332 -8.532 1.00 94.12 100 LEU A C 1
ATOM 715 O O . LEU A 1 100 ? -10.717 13.765 -8.666 1.00 94.12 100 LEU A O 1
ATOM 719 N N . GLY A 1 101 ? -9.011 13.086 -7.348 1.00 95.06 101 GLY A N 1
ATOM 720 C CA . GLY A 1 101 ? -9.625 13.371 -6.063 1.00 95.06 101 GLY A CA 1
ATOM 721 C C . GLY A 1 101 ? -8.599 13.736 -4.987 1.00 95.06 101 GLY A C 1
ATOM 722 O O . GLY A 1 101 ? -7.411 13.933 -5.258 1.00 95.06 101 GLY A O 1
ATOM 723 N N . SER A 1 102 ? -9.111 13.926 -3.780 1.00 94.56 102 SER A N 1
ATOM 724 C CA . SER A 1 102 ? -8.371 14.046 -2.528 1.00 94.56 102 SER A CA 1
ATOM 725 C C . SER A 1 102 ? -9.369 13.815 -1.398 1.00 94.56 102 SER A C 1
ATOM 727 O O . SER A 1 102 ? -10.332 14.575 -1.260 1.00 94.56 102 SER A O 1
ATOM 729 N N . ALA A 1 103 ? -9.164 12.778 -0.596 1.00 96.56 103 ALA A N 1
ATOM 730 C CA . ALA A 1 103 ? -9.882 12.596 0.655 1.00 96.56 103 ALA A CA 1
ATOM 731 C C . ALA A 1 103 ? -8.967 12.133 1.786 1.00 96.56 103 ALA A C 1
ATOM 733 O O . ALA A 1 103 ? -7.867 11.619 1.589 1.00 96.56 103 ALA A O 1
ATOM 734 N N . GLY A 1 104 ? -9.463 12.329 2.998 1.00 95.81 104 GLY A N 1
ATOM 735 C CA . GLY A 1 104 ? -8.818 11.908 4.227 1.00 95.81 104 GLY A CA 1
ATOM 736 C C . GLY A 1 104 ? -9.763 12.109 5.407 1.00 95.81 104 GLY A C 1
ATOM 737 O O . GLY A 1 104 ? -10.867 12.642 5.239 1.00 95.81 104 GLY A O 1
ATOM 738 N N . PRO A 1 105 ? -9.351 11.677 6.602 1.00 96.31 105 PRO A N 1
ATOM 739 C CA . PRO A 1 105 ? -10.136 11.882 7.801 1.00 96.31 105 PRO A CA 1
ATOM 740 C C . PRO A 1 105 ? -10.168 13.367 8.188 1.00 96.31 105 PRO A C 1
ATOM 742 O O . PRO A 1 105 ? -9.158 14.065 8.092 1.00 96.31 105 PRO A O 1
ATOM 745 N N . ASP A 1 106 ? -11.317 13.854 8.653 1.00 94.38 106 ASP A N 1
ATOM 746 C CA . ASP A 1 106 ? -11.462 15.239 9.138 1.00 94.38 106 ASP A CA 1
ATOM 747 C C . ASP A 1 106 ? -10.765 15.432 10.499 1.00 94.38 106 ASP A C 1
ATOM 749 O O . ASP A 1 106 ? -10.317 16.528 10.845 1.00 94.38 106 ASP A O 1
ATOM 753 N N . ASN A 1 107 ? -10.648 14.342 11.267 1.00 92.25 107 ASN A N 1
ATOM 754 C CA . ASN A 1 107 ? -10.045 14.299 12.594 1.00 92.25 107 ASN A CA 1
ATOM 755 C C . ASN A 1 107 ? -9.412 12.921 12.890 1.00 92.25 107 ASN A C 1
ATOM 757 O O . ASN A 1 107 ? -9.672 11.929 12.210 1.00 92.25 107 ASN A O 1
ATOM 761 N N . SER A 1 108 ? -8.606 12.839 13.945 1.00 93.81 108 SER A N 1
ATOM 762 C CA . SER A 1 108 ? -8.050 11.589 14.471 1.00 93.81 108 SER A CA 1
ATOM 763 C C . SER A 1 108 ? -8.169 11.551 15.995 1.00 93.81 108 SER A C 1
ATOM 765 O O . SER A 1 108 ? -8.233 12.595 16.649 1.00 93.81 108 SER A O 1
ATOM 767 N N . THR A 1 109 ? -8.153 10.353 16.578 1.00 95.38 109 THR A N 1
ATOM 768 C CA . THR A 1 109 ? -8.242 10.145 18.032 1.00 95.38 109 THR A CA 1
ATOM 769 C C . THR A 1 109 ? -7.116 9.221 18.503 1.00 95.38 109 THR A C 1
ATOM 771 O O . THR A 1 109 ? -6.815 8.206 17.876 1.00 95.38 109 THR A O 1
ATOM 774 N N . VAL A 1 110 ? -6.463 9.583 19.614 1.00 95.62 110 VAL A N 1
ATOM 775 C CA . VAL A 1 110 ? -5.421 8.758 20.248 1.00 95.62 110 VAL A CA 1
ATOM 776 C C . VAL A 1 110 ? -6.073 7.698 21.133 1.00 95.62 110 VAL A C 1
ATOM 778 O O . VAL A 1 110 ? -6.735 8.050 22.112 1.00 95.62 110 VAL A O 1
ATOM 781 N N . LEU A 1 111 ? -5.827 6.419 20.843 1.00 91.69 111 LEU A N 1
ATOM 782 C CA . LEU A 1 111 ? -6.324 5.278 21.618 1.00 91.69 111 LEU A CA 1
ATOM 783 C C . LEU A 1 111 ? -5.175 4.400 22.145 1.00 91.69 111 LEU A C 1
ATOM 785 O O . LEU A 1 111 ? -4.039 4.438 21.665 1.00 91.69 111 LEU A O 1
ATOM 789 N N . SER A 1 112 ? -5.496 3.583 23.149 1.00 88.56 112 SER A N 1
ATOM 790 C CA . SER A 1 112 ? -4.613 2.569 23.732 1.00 88.56 112 SER A CA 1
ATOM 791 C C . SER A 1 112 ? -5.302 1.211 23.646 1.00 88.56 112 SER A C 1
ATOM 793 O O . SER A 1 112 ? -6.089 0.861 24.523 1.00 88.56 112 SER A O 1
ATOM 795 N N . MET A 1 113 ? -5.009 0.470 22.579 1.00 79.38 113 MET A N 1
ATOM 796 C CA . MET A 1 113 ? -5.575 -0.857 22.328 1.00 79.38 113 MET A CA 1
ATOM 797 C C . MET A 1 113 ? -4.666 -1.958 22.904 1.00 79.38 113 MET A C 1
ATOM 799 O O . MET A 1 113 ? -3.442 -1.813 22.842 1.00 79.38 113 MET A O 1
ATOM 803 N N . PRO A 1 114 ? -5.218 -3.065 23.438 1.00 71.75 114 PRO A N 1
ATOM 804 C CA . PRO A 1 114 ? -4.445 -4.273 23.728 1.00 71.75 114 PRO A CA 1
ATOM 805 C C . PRO A 1 114 ? -3.725 -4.815 22.480 1.00 71.75 114 PRO A C 1
ATOM 807 O O . PRO A 1 114 ? -4.121 -4.530 21.351 1.00 71.75 114 PRO A O 1
ATOM 810 N N . GLY A 1 115 ? -2.651 -5.583 22.677 1.00 69.25 115 GLY A N 1
ATOM 811 C CA . GLY A 1 115 ? -1.888 -6.239 21.602 1.00 69.25 115 GLY A CA 1
ATOM 812 C C . GLY A 1 115 ? -1.008 -5.322 20.734 1.00 69.25 115 GLY A C 1
ATOM 813 O O . GLY A 1 115 ? 0.009 -5.780 20.221 1.00 69.25 115 GLY A O 1
ATOM 814 N N . ARG A 1 116 ? -1.336 -4.030 20.601 1.00 77.75 116 ARG A N 1
ATOM 815 C CA . ARG A 1 116 ? -0.591 -3.063 19.773 1.00 77.75 116 ARG A CA 1
ATOM 816 C C . ARG A 1 116 ? 0.436 -2.246 20.576 1.00 77.75 116 ARG A C 1
ATOM 818 O O . ARG A 1 116 ? 0.299 -2.102 21.796 1.00 77.75 116 ARG A O 1
ATOM 825 N N . PRO A 1 117 ? 1.430 -1.625 19.904 1.00 77.50 117 PRO A N 1
ATOM 826 C CA . PRO A 1 117 ? 2.109 -0.445 20.437 1.00 77.50 117 PRO A CA 1
ATOM 827 C C . PRO A 1 117 ? 1.077 0.587 20.918 1.00 77.50 117 PRO A C 1
ATOM 829 O O . PRO A 1 117 ? -0.016 0.689 20.363 1.00 77.50 117 PRO A O 1
ATOM 832 N N . SER A 1 118 ? 1.382 1.332 21.981 1.00 80.94 118 SER A N 1
ATOM 833 C CA . SER A 1 118 ? 0.407 2.242 22.591 1.00 80.94 118 SER A CA 1
ATOM 834 C C . SER A 1 118 ? 1.085 3.410 23.319 1.00 80.94 118 SER A C 1
ATOM 836 O O . SER A 1 118 ? 2.076 3.193 24.024 1.00 80.94 118 SER A O 1
ATOM 838 N N . PRO A 1 119 ? 0.528 4.634 23.237 1.00 91.75 119 PRO A N 1
ATOM 839 C CA . PRO A 1 119 ? -0.685 4.993 22.494 1.00 91.75 119 PRO A CA 1
ATOM 840 C C . PRO A 1 119 ? -0.437 5.133 20.980 1.00 91.75 119 PRO A C 1
ATOM 842 O O . PRO A 1 119 ? 0.698 5.368 20.572 1.00 91.75 119 PRO A O 1
ATOM 845 N N . LEU A 1 120 ? -1.499 5.034 20.173 1.00 94.06 120 LEU A N 1
ATOM 846 C CA . LEU A 1 120 ? -1.471 5.276 18.722 1.00 94.06 120 LEU A CA 1
ATOM 847 C C . LEU A 1 120 ? -2.627 6.185 18.281 1.00 94.06 120 LEU A C 1
ATOM 849 O O . LEU A 1 120 ? -3.679 6.209 18.925 1.00 94.06 120 LEU A O 1
ATOM 853 N N . TRP A 1 121 ? -2.447 6.905 17.175 1.00 96.56 121 TRP A N 1
ATOM 854 C CA . TRP A 1 121 ? -3.528 7.570 16.446 1.00 96.56 121 TRP A CA 1
ATOM 855 C C . TRP A 1 121 ? -4.320 6.585 15.583 1.00 96.56 121 TRP A C 1
ATOM 857 O O . TRP A 1 121 ? -3.753 5.743 14.886 1.00 96.56 121 TRP A O 1
ATOM 867 N N . TYR A 1 122 ? -5.635 6.782 15.580 1.00 95.81 122 TYR A N 1
ATOM 868 C CA . TYR A 1 122 ? -6.590 6.153 14.675 1.00 95.81 122 TYR A CA 1
ATOM 869 C C . TYR A 1 122 ? -7.388 7.268 13.987 1.00 95.81 122 TYR A C 1
ATOM 871 O O . TYR A 1 122 ? -7.667 8.307 14.596 1.00 95.81 122 TYR A O 1
ATOM 879 N N . VAL A 1 123 ? -7.727 7.076 12.713 1.00 96.69 123 VAL A N 1
ATOM 880 C CA . VAL A 1 123 ? -8.585 8.002 11.953 1.00 96.69 123 VAL A CA 1
ATOM 881 C C . VAL A 1 123 ? -9.999 8.034 12.546 1.00 96.69 123 VAL A C 1
ATOM 883 O O . VAL A 1 123 ? -10.407 7.026 13.115 1.00 96.69 123 VAL A O 1
ATOM 886 N N . ALA A 1 124 ? -10.733 9.152 12.430 1.00 95.44 124 ALA A N 1
ATOM 887 C CA . ALA A 1 124 ? -12.051 9.349 13.065 1.00 95.44 124 ALA A CA 1
ATOM 888 C C . ALA A 1 124 ? -12.972 8.119 12.962 1.00 95.44 124 ALA A C 1
ATOM 890 O O . ALA A 1 124 ? -13.226 7.471 13.972 1.00 95.44 124 ALA A O 1
ATOM 891 N N . ALA A 1 125 ? -13.323 7.709 11.740 1.00 96.62 125 ALA A N 1
ATOM 892 C CA . ALA A 1 125 ? -14.230 6.589 11.485 1.00 96.62 125 ALA A CA 1
ATOM 893 C C . ALA A 1 125 ? -13.814 5.279 12.197 1.00 96.62 125 ALA A C 1
ATOM 895 O O . ALA A 1 125 ? -14.649 4.553 12.738 1.00 96.62 125 ALA A O 1
ATOM 896 N N . LEU A 1 126 ? -12.506 4.989 12.235 1.00 96.06 126 LEU A N 1
ATOM 897 C CA . LEU A 1 126 ? -11.950 3.803 12.891 1.00 96.06 126 LEU A CA 1
ATOM 898 C C . LEU A 1 126 ? -11.891 3.966 14.418 1.00 96.06 126 LEU A C 1
ATOM 900 O O . LEU A 1 126 ? -12.121 3.009 15.150 1.00 96.06 126 LEU A O 1
ATOM 904 N N . ALA A 1 127 ? -11.598 5.162 14.927 1.00 95.38 127 ALA A N 1
ATOM 905 C CA . ALA A 1 127 ? -11.633 5.431 16.361 1.00 95.38 127 ALA A CA 1
ATOM 906 C C . ALA A 1 127 ? -13.057 5.335 16.926 1.00 95.38 127 ALA A C 1
ATOM 908 O O . ALA A 1 127 ? -13.259 4.807 18.022 1.00 95.38 127 ALA A O 1
ATOM 909 N N . ASP A 1 128 ? -14.037 5.794 16.155 1.00 95.12 128 ASP A N 1
ATOM 910 C CA . ASP A 1 128 ? -15.453 5.747 16.491 1.00 95.12 128 ASP A CA 1
ATOM 911 C C . ASP A 1 128 ? -15.945 4.292 16.508 1.00 95.12 128 ASP A C 1
ATOM 913 O O . ASP A 1 128 ? -16.565 3.854 17.484 1.00 95.12 128 ASP A O 1
ATOM 917 N N . ARG A 1 129 ? -15.525 3.482 15.520 1.00 92.75 129 ARG A N 1
ATOM 918 C CA . ARG A 1 129 ? -15.687 2.019 15.540 1.00 92.75 129 ARG A CA 1
ATOM 919 C C . ARG A 1 129 ? -15.060 1.367 16.776 1.00 92.75 129 ARG A C 1
ATOM 921 O O . ARG A 1 129 ? -15.704 0.545 17.430 1.00 92.75 129 ARG A O 1
ATOM 928 N N . LEU A 1 130 ? -13.805 1.691 17.090 1.00 90.75 130 LEU A N 1
ATOM 929 C CA . LEU A 1 130 ? -13.044 1.063 18.180 1.00 90.75 130 LEU A CA 1
ATOM 930 C C . LEU A 1 130 ? -13.485 1.512 19.584 1.00 90.75 130 LEU A C 1
ATOM 932 O O . LEU A 1 130 ? -13.080 0.898 20.572 1.00 90.75 130 LEU A O 1
ATOM 936 N N . THR A 1 131 ? -14.301 2.564 19.691 1.00 91.75 131 THR A N 1
ATOM 937 C CA . THR A 1 131 ? -14.836 3.075 20.967 1.00 91.75 131 THR A CA 1
ATOM 938 C C . THR A 1 131 ? -16.356 2.957 21.105 1.00 91.75 131 THR A C 1
ATOM 940 O O . THR A 1 131 ? -16.891 3.353 22.142 1.00 91.75 131 THR A O 1
ATOM 943 N N . GLU A 1 132 ? -17.044 2.394 20.101 1.00 91.56 132 GLU A N 1
ATOM 944 C CA . GLU A 1 132 ? -18.511 2.243 20.039 1.00 91.56 132 GLU A CA 1
ATOM 945 C C . GLU A 1 132 ? -19.266 3.582 20.224 1.00 91.56 132 GLU A C 1
ATOM 947 O O . GLU A 1 132 ? -20.383 3.634 20.748 1.00 91.56 132 GLU A O 1
ATOM 952 N N . SER A 1 133 ? -18.639 4.697 19.832 1.00 93.75 133 SER A N 1
ATOM 953 C CA . SER A 1 133 ? -19.140 6.052 20.064 1.00 93.75 133 SER A CA 1
ATOM 954 C C . SER A 1 133 ? -18.545 7.046 19.076 1.00 93.75 133 SER A C 1
ATOM 956 O O . SER A 1 133 ? -17.341 7.055 18.869 1.00 93.75 133 SER A O 1
ATOM 958 N N . ASP A 1 134 ? -19.374 7.978 18.610 1.00 93.06 134 ASP A N 1
ATOM 959 C CA . ASP A 1 134 ? -18.943 9.211 17.939 1.00 93.06 134 ASP A CA 1
ATOM 960 C C . ASP A 1 134 ? -17.880 9.946 18.793 1.00 93.06 134 ASP A C 1
ATOM 962 O O . ASP A 1 134 ? -18.183 10.361 19.924 1.00 93.06 134 ASP A O 1
ATOM 966 N N . THR A 1 135 ? -16.632 10.057 18.307 1.00 92.00 135 THR A N 1
ATOM 967 C CA . THR A 1 135 ? -15.534 10.742 19.027 1.00 92.00 135 THR A CA 1
ATOM 968 C C . THR A 1 135 ? -15.370 12.210 18.630 1.00 92.00 135 THR A C 1
ATOM 970 O O . THR A 1 135 ? -14.701 12.962 19.351 1.00 92.00 135 THR A O 1
ATOM 973 N N . ALA A 1 136 ? -16.040 12.667 17.564 1.00 90.56 136 ALA A N 1
ATOM 974 C CA . ALA A 1 136 ? -15.965 14.038 17.057 1.00 90.56 136 ALA A CA 1
ATOM 975 C C . ALA A 1 136 ? -17.345 14.714 16.810 1.00 90.56 136 ALA A C 1
ATOM 977 O O . ALA A 1 136 ? -17.543 15.295 15.737 1.00 90.56 136 ALA A O 1
ATOM 978 N N . PRO A 1 137 ? -18.288 14.768 17.784 1.00 89.44 137 PRO A N 1
ATOM 979 C CA . PRO A 1 137 ? -19.701 14.977 17.458 1.00 89.44 137 PRO A CA 1
ATOM 980 C C . PRO A 1 137 ? -20.041 16.257 16.691 1.00 89.44 137 PRO A C 1
ATOM 982 O O . PRO A 1 137 ? -19.988 17.374 17.224 1.00 89.44 137 PRO A O 1
ATOM 985 N N . GLY A 1 138 ? -20.481 16.074 15.444 1.00 87.19 138 GLY A N 1
ATOM 986 C CA . GLY A 1 138 ? -20.867 17.142 14.518 1.00 87.19 138 GLY A CA 1
ATOM 987 C C . GLY A 1 138 ? -19.768 17.607 13.553 1.00 87.19 138 GLY A C 1
ATOM 988 O O . GLY A 1 138 ? -20.008 18.560 12.807 1.00 87.19 138 GLY A O 1
ATOM 989 N N . ALA A 1 139 ? -18.601 16.961 13.554 1.00 93.38 139 ALA A N 1
ATOM 990 C CA . ALA A 1 139 ? -17.722 16.875 12.387 1.00 93.38 139 ALA A CA 1
ATOM 991 C C . ALA A 1 139 ? -18.189 15.726 11.460 1.00 93.38 139 ALA A C 1
ATOM 993 O O . ALA A 1 139 ? -18.990 14.895 11.893 1.00 93.38 139 ALA A O 1
ATOM 994 N N . PRO A 1 140 ? -17.747 15.672 10.191 1.00 96.62 140 PRO A N 1
ATOM 995 C CA . PRO A 1 140 ? -17.714 14.421 9.441 1.00 96.62 140 PRO A CA 1
ATOM 996 C C . PRO A 1 140 ? -16.540 13.549 9.902 1.00 96.62 140 PRO A C 1
ATOM 998 O O . PRO A 1 140 ? -15.576 14.046 10.481 1.00 96.62 140 PRO A O 1
ATOM 1001 N N . ASP A 1 141 ? -16.568 12.273 9.544 1.00 97.69 141 ASP A N 1
ATOM 1002 C CA . ASP A 1 141 ? -15.410 11.392 9.669 1.00 97.69 141 ASP A CA 1
ATOM 1003 C C . ASP A 1 141 ? -14.394 11.633 8.557 1.00 97.69 141 ASP A C 1
ATOM 1005 O O . ASP A 1 141 ? -13.190 11.683 8.799 1.00 97.69 141 ASP A O 1
ATOM 1009 N N . ILE A 1 142 ? -14.898 11.770 7.328 1.00 98.25 142 ILE A N 1
ATOM 1010 C CA . ILE A 1 142 ? -14.119 11.845 6.092 1.00 98.25 142 ILE A CA 1
ATOM 1011 C C . ILE A 1 142 ? -14.561 13.086 5.321 1.00 98.25 142 ILE A C 1
ATOM 1013 O O . ILE A 1 142 ? -15.751 13.256 5.041 1.00 98.25 142 ILE A O 1
ATOM 1017 N N . THR A 1 143 ? -13.609 13.916 4.900 1.00 98.06 143 THR A N 1
ATOM 1018 C CA . THR A 1 143 ? -13.860 14.958 3.895 1.00 98.06 143 THR A CA 1
ATOM 1019 C C . THR A 1 143 ? -13.235 14.535 2.565 1.00 98.06 143 THR A C 1
ATOM 1021 O O . THR A 1 143 ? -12.060 14.179 2.514 1.00 98.06 143 THR A O 1
ATOM 1024 N N . ALA A 1 144 ? -14.024 14.578 1.488 1.00 98.00 144 ALA A N 1
ATOM 1025 C CA . ALA A 1 144 ? -13.654 14.123 0.150 1.00 98.00 144 ALA A CA 1
ATOM 1026 C C . ALA A 1 144 ? -13.931 15.181 -0.932 1.00 98.00 144 ALA A C 1
ATOM 1028 O O . ALA A 1 144 ? -15.011 15.777 -1.008 1.00 98.00 144 ALA A O 1
ATOM 1029 N N . GLU A 1 145 ? -12.958 15.394 -1.812 1.00 97.81 145 GLU A N 1
ATOM 1030 C CA . GLU A 1 145 ? -13.019 16.344 -2.919 1.00 97.81 145 GLU A CA 1
ATOM 1031 C C . GLU A 1 145 ? -12.714 15.644 -4.245 1.00 97.81 145 GLU A C 1
ATOM 1033 O O . GLU A 1 145 ? -11.704 14.962 -4.371 1.00 97.81 145 GLU A O 1
ATOM 1038 N N . PHE A 1 146 ? -13.552 15.851 -5.262 1.00 98.06 146 PHE A N 1
ATOM 1039 C CA . PHE A 1 146 ? -13.373 15.267 -6.597 1.00 98.06 146 PHE A CA 1
ATOM 1040 C C . PHE A 1 146 ? -13.243 16.353 -7.665 1.00 98.06 146 PHE A C 1
ATOM 1042 O O . PHE A 1 146 ? -13.810 17.445 -7.534 1.00 98.06 146 PHE A O 1
ATOM 1049 N N . ASN A 1 147 ? -12.497 16.075 -8.737 1.00 96.50 147 ASN A N 1
ATOM 1050 C CA . ASN A 1 147 ? -12.237 17.075 -9.766 1.00 96.50 147 ASN A CA 1
ATOM 1051 C C . ASN A 1 147 ? -13.482 17.341 -10.629 1.00 96.50 147 ASN A C 1
ATOM 1053 O O . ASN A 1 147 ? -13.896 16.526 -11.455 1.00 96.50 147 ASN A O 1
ATOM 1057 N N . GLY A 1 148 ? -14.084 18.513 -10.434 1.00 95.19 148 GLY A N 1
ATOM 1058 C CA . GLY A 1 148 ? -15.247 18.985 -11.181 1.00 95.19 148 GLY A CA 1
ATOM 1059 C C . GLY A 1 148 ? -14.939 19.444 -12.606 1.00 95.19 148 GLY A C 1
ATOM 1060 O O . GLY A 1 148 ? -15.879 19.540 -13.395 1.00 95.19 148 GLY A O 1
ATOM 1061 N N . ASP A 1 149 ? -13.666 19.695 -12.927 1.00 94.75 149 ASP A N 1
ATOM 1062 C CA . ASP A 1 149 ? -13.226 20.327 -14.175 1.00 94.75 149 ASP A CA 1
ATOM 1063 C C . ASP A 1 149 ? -12.891 19.323 -15.295 1.00 94.75 149 ASP A C 1
ATOM 1065 O O . ASP A 1 149 ? -12.536 19.767 -16.382 1.00 94.75 149 ASP A O 1
ATOM 1069 N N . LEU A 1 150 ? -12.969 18.005 -15.061 1.00 92.50 150 LEU A N 1
ATOM 1070 C CA . LEU A 1 150 ? -12.567 16.985 -16.046 1.00 92.50 150 LEU A CA 1
ATOM 1071 C C . LEU A 1 150 ? -13.507 16.932 -17.270 1.00 92.50 150 LEU A C 1
ATOM 1073 O O . LEU A 1 150 ? -13.048 16.968 -18.407 1.00 92.50 150 LEU A O 1
ATOM 1077 N N . ASP A 1 151 ? -14.824 16.885 -17.036 1.00 91.44 151 ASP A N 1
ATOM 1078 C CA . ASP A 1 151 ? -15.821 16.700 -18.102 1.00 91.44 151 ASP A CA 1
ATOM 1079 C C . ASP A 1 151 ? -15.780 17.822 -19.165 1.00 91.44 151 ASP A C 1
ATOM 1081 O O . ASP A 1 151 ? -15.823 19.011 -18.835 1.00 91.44 151 ASP A O 1
ATOM 1085 N N . ASP A 1 152 ? -15.829 17.444 -20.445 1.00 88.19 152 ASP A N 1
ATOM 1086 C CA . ASP A 1 152 ? -15.847 18.323 -21.625 1.00 88.19 152 ASP A CA 1
ATOM 1087 C C . ASP A 1 152 ? -14.604 19.247 -21.775 1.00 88.19 152 ASP A C 1
ATOM 1089 O O . ASP A 1 152 ? -14.642 20.218 -22.545 1.00 88.19 152 ASP A O 1
ATOM 1093 N N . ASN A 1 153 ? -13.491 18.990 -21.067 1.00 90.56 153 ASN A N 1
ATOM 1094 C CA . ASN A 1 153 ? -12.412 19.972 -20.882 1.00 90.56 153 ASN A CA 1
ATOM 1095 C C . ASN A 1 153 ? -11.025 19.550 -21.414 1.00 90.56 153 ASN A C 1
ATOM 1097 O O . ASN A 1 153 ? -10.187 19.009 -20.700 1.00 90.56 153 ASN A O 1
ATOM 1101 N N . SER A 1 154 ? -10.680 19.977 -22.634 1.00 89.38 154 SER A N 1
ATOM 1102 C CA . SER A 1 154 ? -9.349 19.754 -23.238 1.00 89.38 154 SER A CA 1
ATOM 1103 C C . SER A 1 154 ? -8.168 20.486 -22.558 1.00 89.38 154 SER A C 1
ATOM 1105 O O . SER A 1 154 ? -7.085 20.581 -23.140 1.00 89.38 154 SER A O 1
ATOM 1107 N N . LEU A 1 155 ? -8.369 21.092 -21.383 1.00 92.38 155 LEU A N 1
ATOM 1108 C CA . LEU A 1 155 ? -7.321 21.664 -20.528 1.00 92.38 155 LEU A CA 1
ATOM 1109 C C . LEU A 1 155 ? -7.125 20.868 -19.224 1.00 92.38 155 LEU A C 1
ATOM 1111 O O . LEU A 1 155 ? -6.334 21.300 -18.392 1.00 92.38 155 LEU A O 1
ATOM 1115 N N . CYS A 1 156 ? -7.831 19.747 -19.050 1.00 91.50 156 CYS A N 1
ATOM 1116 C CA . CYS A 1 156 ? -7.811 18.887 -17.869 1.00 91.50 156 CYS A CA 1
ATOM 1117 C C . CYS A 1 156 ? -7.897 17.426 -18.359 1.00 91.50 156 CYS A C 1
ATOM 1119 O O . CYS A 1 156 ? -8.989 16.920 -18.554 1.00 91.50 156 CYS A O 1
ATOM 1121 N N . LEU A 1 157 ? -6.749 16.795 -18.649 1.00 89.56 157 LEU A N 1
ATOM 1122 C CA . LEU A 1 157 ? -6.610 15.548 -19.434 1.00 89.56 157 LEU A CA 1
ATOM 1123 C C . LEU A 1 157 ? -7.257 15.619 -20.842 1.00 89.56 157 LEU A C 1
ATOM 1125 O O . LEU A 1 157 ? -8.419 15.279 -21.046 1.00 89.56 157 LEU A O 1
ATOM 1129 N N . ASP A 1 158 ? -6.487 16.030 -21.861 1.00 90.50 158 ASP A N 1
ATOM 1130 C CA . ASP A 1 158 ? -6.982 16.183 -23.243 1.00 90.50 158 ASP A CA 1
ATOM 1131 C C . ASP A 1 158 ? -7.490 14.855 -23.842 1.00 90.50 158 ASP A C 1
ATOM 1133 O O . ASP A 1 158 ? -6.716 14.037 -24.351 1.00 90.50 158 ASP A O 1
ATOM 1137 N N . GLY A 1 159 ? -8.812 14.678 -23.831 1.00 86.81 159 GLY A N 1
ATOM 1138 C CA . GLY A 1 159 ? -9.508 13.527 -24.407 1.00 86.81 159 GLY A CA 1
ATOM 1139 C C . GLY A 1 159 ? -10.032 12.497 -23.403 1.00 86.81 159 GLY A C 1
ATOM 1140 O O . GLY A 1 159 ? -10.389 11.411 -23.853 1.00 86.81 159 GLY A O 1
ATOM 1141 N N . SER A 1 160 ? -10.087 12.828 -22.108 1.00 89.56 160 SER A N 1
ATOM 1142 C CA . SER A 1 160 ? -10.644 11.975 -21.049 1.00 89.56 160 SER A CA 1
ATOM 1143 C C . SER A 1 160 ? -11.789 12.670 -20.309 1.00 89.56 160 SER A C 1
ATOM 1145 O O . SER A 1 160 ? -11.603 13.763 -19.787 1.00 89.56 160 SER A O 1
ATOM 1147 N N . ASP A 1 161 ? -12.947 12.013 -20.215 1.00 91.75 161 ASP A N 1
ATOM 1148 C CA . ASP A 1 161 ? -14.093 12.437 -19.396 1.00 91.75 161 ASP A CA 1
ATOM 1149 C C . ASP A 1 161 ? -14.247 11.521 -18.157 1.00 91.75 161 ASP A C 1
ATOM 1151 O O . ASP A 1 161 ? -13.584 10.482 -18.051 1.00 91.75 161 ASP A O 1
ATOM 1155 N N . TRP A 1 162 ? -15.144 11.854 -17.216 1.00 93.75 162 TRP A N 1
ATOM 1156 C CA . TRP A 1 162 ? -15.532 10.915 -16.154 1.00 93.75 162 TRP A CA 1
ATOM 1157 C C . TRP A 1 162 ? -16.510 9.848 -16.677 1.00 93.75 162 TRP A C 1
ATOM 1159 O O . TRP A 1 162 ? -17.626 10.144 -17.113 1.00 93.75 162 TRP A O 1
ATOM 1169 N N . TYR A 1 163 ? -16.152 8.576 -16.514 1.00 93.56 163 TYR A N 1
ATOM 1170 C CA . TYR A 1 163 ? -17.079 7.458 -16.621 1.00 93.56 163 TYR A CA 1
ATOM 1171 C C . TYR A 1 163 ? -17.864 7.283 -15.313 1.00 93.56 163 TYR A C 1
ATOM 1173 O O . TYR A 1 163 ? -17.322 6.885 -14.282 1.00 93.56 163 TYR A O 1
ATOM 1181 N N . TYR A 1 164 ? -19.171 7.551 -15.377 1.00 95.00 164 TYR A N 1
ATOM 1182 C CA . TYR A 1 164 ? -20.106 7.447 -14.247 1.00 95.00 164 TYR A CA 1
ATOM 1183 C C . TYR A 1 164 ? -20.823 6.084 -14.134 1.00 95.00 164 TYR A C 1
ATOM 1185 O O . TYR A 1 164 ? -21.807 5.962 -13.399 1.00 95.00 164 TYR A O 1
ATOM 1193 N N . GLY A 1 165 ? -20.404 5.070 -14.896 1.00 92.81 165 GLY A N 1
ATOM 1194 C CA . GLY A 1 165 ? -21.007 3.736 -14.861 1.00 92.81 165 GLY A CA 1
ATOM 1195 C C . GLY A 1 165 ? -20.504 2.881 -13.694 1.00 92.81 165 GLY A C 1
ATOM 1196 O O . GLY A 1 165 ? -19.353 2.985 -13.288 1.00 92.81 165 GLY A O 1
ATOM 1197 N N . LEU A 1 166 ? -21.366 2.001 -13.182 1.00 91.94 166 LEU A N 1
ATOM 1198 C CA . LEU A 1 166 ? -21.088 1.111 -12.045 1.00 91.94 166 LEU A CA 1
ATOM 1199 C C . LEU A 1 166 ? -20.603 -0.288 -12.475 1.00 91.94 166 LEU A C 1
ATOM 1201 O O . LEU A 1 166 ? -20.301 -1.129 -11.638 1.00 91.94 166 LEU A O 1
ATOM 1205 N N . ASP A 1 167 ? -20.556 -0.562 -13.780 1.00 87.06 167 ASP A N 1
ATOM 1206 C CA . ASP A 1 167 ? -20.199 -1.863 -14.364 1.00 87.06 167 ASP A CA 1
ATOM 1207 C C . ASP A 1 167 ? -18.718 -1.993 -14.769 1.00 87.06 167 ASP A C 1
ATOM 1209 O O . ASP A 1 167 ? -18.306 -3.021 -15.314 1.00 87.06 167 ASP A O 1
ATOM 1213 N N . GLY A 1 168 ? -17.920 -0.942 -14.556 1.00 76.62 168 GLY A N 1
ATOM 1214 C CA . GLY A 1 168 ? -16.515 -0.876 -14.968 1.00 76.62 168 GLY A CA 1
ATOM 1215 C C . GLY A 1 168 ? -16.284 -0.944 -16.486 1.00 76.62 168 GLY A C 1
ATOM 1216 O O . GLY A 1 168 ? -15.150 -1.140 -16.907 1.00 76.62 168 GLY A O 1
ATOM 1217 N N . GLN A 1 169 ? -17.321 -0.806 -17.324 1.00 78.69 169 GLN A N 1
ATOM 1218 C CA . GLN A 1 169 ? -17.215 -0.925 -18.790 1.00 78.69 169 GLN A CA 1
ATOM 1219 C C . GLN A 1 169 ? -16.958 0.428 -19.488 1.00 78.69 169 GLN A C 1
ATOM 1221 O O . GLN A 1 169 ? -17.532 0.705 -20.546 1.00 78.69 169 GLN A O 1
ATOM 1226 N N . GLY A 1 170 ? -16.122 1.281 -18.886 1.00 75.12 170 GLY A N 1
ATOM 1227 C CA . GLY A 1 170 ? -15.748 2.587 -19.443 1.00 75.12 170 GLY A CA 1
ATOM 1228 C C . GLY A 1 170 ? -14.909 2.495 -20.721 1.00 75.12 170 GLY A C 1
ATOM 1229 O O . GLY A 1 170 ? -14.442 1.417 -21.103 1.00 75.12 170 GLY A O 1
ATOM 1230 N N . SER A 1 171 ? -14.701 3.627 -21.404 1.00 76.00 171 SER A N 1
ATOM 1231 C CA . SER A 1 171 ? -13.668 3.679 -22.443 1.00 76.00 171 SER A CA 1
ATOM 1232 C C . SER A 1 171 ? -12.283 3.514 -21.815 1.00 76.00 171 SER A C 1
ATOM 1234 O O . SER A 1 171 ? -12.052 3.928 -20.685 1.00 76.00 171 SER A O 1
ATOM 1236 N N . VAL A 1 172 ? -11.320 3.000 -22.584 1.00 69.62 172 VAL A N 1
ATOM 1237 C CA . VAL A 1 172 ? -9.894 2.981 -22.187 1.00 69.62 172 VAL A CA 1
ATOM 1238 C C . VAL A 1 172 ? -9.250 4.374 -22.173 1.00 69.62 172 VAL A C 1
ATOM 1240 O O . VAL A 1 172 ? -8.069 4.498 -21.852 1.00 69.62 172 VAL A O 1
ATOM 1243 N N . ASP A 1 173 ? -10.011 5.390 -22.580 1.00 78.88 173 ASP A N 1
ATOM 1244 C CA . ASP A 1 173 ? -9.628 6.798 -22.587 1.00 78.88 173 ASP A CA 1
ATOM 1245 C C . ASP A 1 173 ? -10.409 7.619 -21.524 1.00 78.88 173 ASP A C 1
ATOM 1247 O O . ASP A 1 173 ? -10.046 8.766 -21.289 1.00 78.88 173 ASP A O 1
ATOM 1251 N N . ASP A 1 174 ? -11.427 7.048 -20.853 1.00 87.31 174 ASP A N 1
ATOM 1252 C CA . ASP A 1 174 ? -12.222 7.710 -19.794 1.00 87.31 174 ASP A CA 1
ATOM 1253 C C . ASP A 1 174 ? -11.697 7.338 -18.393 1.00 87.31 174 ASP A C 1
ATOM 1255 O O . ASP A 1 174 ? -11.175 6.240 -18.191 1.00 87.31 174 ASP A O 1
ATOM 1259 N N . ILE A 1 175 ? -11.903 8.204 -17.396 1.00 89.88 175 ILE A N 1
ATOM 1260 C CA . ILE A 1 175 ? -11.546 7.930 -15.994 1.00 89.88 175 ILE A CA 1
ATOM 1261 C C . ILE A 1 175 ? -12.767 7.390 -15.239 1.00 89.88 175 ILE A C 1
ATOM 1263 O O . ILE A 1 175 ? -13.806 8.041 -15.173 1.00 89.88 175 ILE A O 1
ATOM 1267 N N . ASN A 1 176 ? -12.665 6.213 -14.626 1.00 91.62 176 ASN A N 1
ATOM 1268 C CA . ASN A 1 176 ? -13.742 5.601 -13.849 1.00 91.62 176 ASN A CA 1
ATOM 1269 C C . ASN A 1 176 ? -13.888 6.277 -12.475 1.00 91.62 176 ASN A C 1
ATOM 1271 O O . ASN A 1 176 ? -13.053 6.075 -11.589 1.00 91.62 176 ASN A O 1
ATOM 1275 N N . LEU A 1 177 ? -14.972 7.036 -12.270 1.00 94.31 177 LEU A N 1
ATOM 1276 C CA . LEU A 1 177 ? -15.206 7.718 -10.994 1.00 94.31 177 LEU A CA 1
ATOM 1277 C C . LEU A 1 177 ? -15.392 6.727 -9.838 1.00 94.31 177 LEU A C 1
ATOM 1279 O O . LEU A 1 177 ? -14.939 7.018 -8.737 1.00 94.31 177 LEU A O 1
ATOM 1283 N N . LEU A 1 178 ? -16.010 5.559 -10.058 1.00 94.75 178 LEU A N 1
ATOM 1284 C CA . LEU A 1 178 ? -16.260 4.598 -8.976 1.00 94.75 178 LEU A CA 1
ATOM 1285 C C . LEU A 1 178 ? -14.945 4.098 -8.369 1.00 94.75 178 LEU A C 1
ATOM 1287 O O . LEU A 1 178 ? -14.802 4.089 -7.150 1.00 94.75 178 LEU A O 1
ATOM 1291 N N . ASN A 1 179 ? -13.957 3.784 -9.211 1.00 92.94 179 ASN A N 1
ATOM 1292 C CA . ASN A 1 179 ? -12.620 3.405 -8.755 1.00 92.94 179 ASN A CA 1
ATOM 1293 C C . ASN A 1 179 ? -11.943 4.544 -7.970 1.00 92.94 179 ASN A C 1
ATOM 1295 O O . ASN A 1 179 ? -11.313 4.276 -6.952 1.00 92.94 179 ASN A O 1
ATOM 1299 N N . THR A 1 180 ? -12.085 5.805 -8.405 1.00 94.38 180 THR A N 1
ATOM 1300 C CA . THR A 1 180 ? -11.538 6.953 -7.660 1.00 94.38 180 THR A CA 1
ATOM 1301 C C . THR A 1 180 ? -12.239 7.140 -6.316 1.00 94.38 180 THR A C 1
ATOM 1303 O O . THR A 1 180 ? -11.559 7.281 -5.314 1.00 94.38 180 THR A O 1
ATOM 1306 N N . VAL A 1 181 ? -13.573 7.098 -6.238 1.00 97.06 181 VAL A N 1
ATOM 1307 C CA . VAL A 1 181 ? -14.267 7.277 -4.949 1.00 97.06 181 VAL A CA 1
ATOM 1308 C C . VAL A 1 181 ? -13.927 6.147 -3.972 1.00 97.06 181 VAL A C 1
ATOM 1310 O O . VAL A 1 181 ? -13.661 6.424 -2.807 1.00 97.06 181 VAL A O 1
ATOM 1313 N N . LEU A 1 182 ? -13.869 4.894 -4.440 1.00 96.12 182 LEU A N 1
ATOM 1314 C CA . LEU A 1 182 ? -13.438 3.755 -3.619 1.00 96.12 182 LEU A CA 1
ATOM 1315 C C . LEU A 1 182 ? -12.022 3.960 -3.056 1.00 96.12 182 LEU A C 1
ATOM 1317 O O . LEU A 1 182 ? -11.800 3.699 -1.877 1.00 96.12 182 LEU A O 1
ATOM 1321 N N . HIS A 1 183 ? -11.099 4.460 -3.881 1.00 96.06 183 HIS A N 1
ATOM 1322 C CA . HIS A 1 183 ? -9.722 4.771 -3.503 1.00 96.06 183 HIS A CA 1
ATOM 1323 C C . HIS A 1 183 ? -9.651 5.900 -2.460 1.00 96.06 183 HIS A C 1
ATOM 1325 O O . HIS A 1 183 ? -9.120 5.709 -1.370 1.00 96.06 183 HIS A O 1
ATOM 1331 N N . GLU A 1 184 ? -10.255 7.055 -2.746 1.00 97.19 184 GLU A N 1
ATOM 1332 C CA . GLU A 1 184 ? -10.245 8.212 -1.841 1.00 97.19 184 GLU A CA 1
ATOM 1333 C C . GLU A 1 184 ? -10.912 7.874 -0.488 1.00 97.19 184 GLU A C 1
ATOM 1335 O O . GLU A 1 184 ? -10.425 8.262 0.574 1.00 97.19 184 GLU A O 1
ATOM 1340 N N . PHE A 1 185 ? -11.989 7.078 -0.485 1.00 97.88 185 PHE A N 1
ATOM 1341 C CA . PHE A 1 185 ? -12.593 6.598 0.765 1.00 97.88 185 PHE A CA 1
ATOM 1342 C C . PHE A 1 185 ? -11.641 5.675 1.541 1.00 97.88 185 PHE A C 1
ATOM 1344 O O . PHE A 1 185 ? -11.588 5.774 2.763 1.00 97.88 185 PHE A O 1
ATOM 1351 N N . GLY A 1 186 ? -10.827 4.857 0.864 1.00 97.19 186 GLY A N 1
ATOM 1352 C CA . GLY A 1 186 ? -9.783 4.041 1.495 1.00 97.19 186 GLY A CA 1
ATOM 1353 C C . GLY A 1 186 ? -8.774 4.865 2.304 1.00 97.19 186 GLY A C 1
ATOM 1354 O O . GLY A 1 186 ? -8.435 4.479 3.423 1.00 97.19 186 GLY A O 1
ATOM 1355 N N . HIS A 1 187 ? -8.361 6.038 1.806 1.00 97.69 187 HIS A N 1
ATOM 1356 C CA . HIS A 1 187 ? -7.547 6.991 2.576 1.00 97.69 187 HIS A CA 1
ATOM 1357 C C . HIS A 1 187 ? -8.284 7.490 3.829 1.00 97.69 187 HIS A C 1
ATOM 1359 O O . HIS A 1 187 ? -7.745 7.419 4.933 1.00 97.69 187 HIS A O 1
ATOM 1365 N N . GLY A 1 188 ? -9.537 7.937 3.685 1.00 97.00 188 GLY A N 1
ATOM 1366 C CA . GLY A 1 188 ? -10.367 8.389 4.811 1.00 97.00 188 GLY A CA 1
ATOM 1367 C C . GLY A 1 188 ? -10.612 7.319 5.885 1.00 97.00 188 GLY A C 1
ATOM 1368 O O . GLY A 1 188 ? -10.705 7.644 7.067 1.00 97.00 188 GLY A O 1
ATOM 1369 N N . LEU A 1 189 ? -10.657 6.048 5.481 1.00 97.56 189 LEU A N 1
ATOM 1370 C CA . LEU A 1 189 ? -10.827 4.880 6.350 1.00 97.56 189 LEU A CA 1
ATOM 1371 C C . LEU A 1 189 ? -9.520 4.399 7.012 1.00 97.56 189 LEU A C 1
ATOM 1373 O O . LEU A 1 189 ? -9.578 3.552 7.899 1.00 97.56 189 LEU A O 1
ATOM 1377 N N . GLY A 1 190 ? -8.354 4.945 6.648 1.00 95.94 190 GLY A N 1
ATOM 1378 C CA . GLY A 1 190 ? -7.079 4.659 7.324 1.00 95.94 190 GLY A CA 1
ATOM 1379 C C . GLY A 1 190 ? -5.978 4.040 6.460 1.00 95.94 190 GLY A C 1
ATOM 1380 O O . GLY A 1 190 ? -4.943 3.655 7.000 1.00 95.94 190 GLY A O 1
ATOM 1381 N N . PHE A 1 191 ? -6.139 3.973 5.134 1.00 96.69 191 PHE A N 1
ATOM 1382 C CA . PHE A 1 191 ? -5.025 3.702 4.217 1.00 96.69 191 PHE A CA 1
ATOM 1383 C C . PHE A 1 191 ? -4.186 4.979 4.023 1.00 96.69 191 PHE A C 1
ATOM 1385 O O . PHE A 1 191 ? -4.216 5.601 2.962 1.00 96.69 191 PHE A O 1
ATOM 1392 N N . LEU A 1 192 ? -3.489 5.425 5.068 1.00 94.19 192 LEU A N 1
ATOM 1393 C CA . LEU A 1 192 ? -2.524 6.530 5.027 1.00 94.19 192 LEU A CA 1
ATOM 1394 C C . LEU A 1 192 ? -1.655 6.545 6.286 1.00 94.19 192 LEU A C 1
ATOM 1396 O O . LEU A 1 192 ? -2.008 5.947 7.298 1.00 94.19 192 LEU A O 1
ATOM 1400 N N . ASN A 1 193 ? -0.554 7.292 6.222 1.00 92.50 193 ASN A N 1
ATOM 1401 C CA . ASN A 1 193 ? 0.185 7.726 7.404 1.00 92.50 193 ASN A CA 1
ATOM 1402 C C . ASN A 1 193 ? -0.232 9.162 7.793 1.00 92.50 193 ASN A C 1
ATOM 1404 O O . ASN A 1 193 ? -0.608 9.962 6.935 1.00 92.50 193 ASN A O 1
ATOM 1408 N N . LEU A 1 194 ? -0.170 9.485 9.085 1.00 92.81 194 LEU A N 1
ATOM 1409 C CA . LEU A 1 194 ? -0.492 10.794 9.670 1.00 92.81 194 LEU A CA 1
ATOM 1410 C C . LEU A 1 194 ? 0.763 11.613 10.030 1.00 92.81 194 LEU A C 1
ATOM 1412 O O . LEU A 1 194 ? 0.636 12.724 10.556 1.00 92.81 194 LEU A O 1
ATOM 1416 N N . LEU A 1 195 ? 1.966 11.083 9.784 1.00 92.50 195 LEU A N 1
ATOM 1417 C CA . LEU A 1 195 ? 3.227 11.780 10.045 1.00 92.50 195 LEU A CA 1
ATOM 1418 C C . LEU A 1 195 ? 3.557 12.837 8.976 1.00 92.50 195 LEU A C 1
ATOM 1420 O O . LEU A 1 195 ? 2.975 12.887 7.894 1.00 92.50 195 LEU A O 1
ATOM 1424 N N . ASP A 1 196 ? 4.528 13.703 9.266 1.00 91.12 196 ASP A N 1
ATOM 1425 C CA . ASP A 1 196 ? 5.088 14.611 8.262 1.00 91.12 196 ASP A CA 1
ATOM 1426 C C . ASP A 1 196 ? 6.135 13.858 7.418 1.00 91.12 196 ASP A C 1
ATOM 1428 O O . ASP A 1 196 ? 7.280 13.682 7.836 1.00 91.12 196 ASP A O 1
ATOM 1432 N N . GLU A 1 197 ? 5.749 13.398 6.221 1.00 86.56 197 GLU A N 1
ATOM 1433 C CA . GLU A 1 197 ? 6.584 12.568 5.325 1.00 86.56 197 GLU A CA 1
ATOM 1434 C C . GLU A 1 197 ? 7.943 13.209 4.964 1.00 86.56 197 GLU A C 1
ATOM 1436 O O . GLU A 1 197 ? 8.905 12.512 4.638 1.00 86.56 197 GLU A O 1
ATOM 1441 N N . ALA A 1 198 ? 8.047 14.542 5.026 1.00 88.31 198 ALA A N 1
ATOM 1442 C CA . ALA A 1 198 ? 9.251 15.294 4.669 1.00 88.31 198 ALA A CA 1
ATOM 1443 C C . ALA A 1 198 ? 10.267 15.419 5.820 1.00 88.31 198 ALA A C 1
ATOM 1445 O O . ALA A 1 198 ? 11.449 15.680 5.571 1.00 88.31 198 ALA A O 1
ATOM 1446 N N . THR A 1 199 ? 9.824 15.250 7.066 1.00 94.31 199 THR A N 1
ATOM 1447 C CA . THR A 1 199 ? 10.659 15.308 8.277 1.00 94.31 199 THR A CA 1
ATOM 1448 C C . THR A 1 199 ? 10.723 13.986 9.035 1.00 94.31 199 THR A C 1
ATOM 1450 O O . THR A 1 199 ? 11.647 13.813 9.824 1.00 94.31 199 THR A O 1
ATOM 1453 N N . GLY A 1 200 ? 9.795 13.060 8.780 1.00 94.12 200 GLY A N 1
ATOM 1454 C CA . GLY A 1 200 ? 9.645 11.784 9.480 1.00 94.12 200 GLY A CA 1
ATOM 1455 C C . GLY A 1 200 ? 9.023 11.910 10.873 1.00 94.12 200 GLY A C 1
ATOM 1456 O O . GLY A 1 200 ? 9.027 10.929 11.614 1.00 94.12 200 GLY A O 1
ATOM 1457 N N . ALA A 1 201 ? 8.522 13.092 11.246 1.00 96.06 201 ALA A N 1
ATOM 1458 C CA . ALA A 1 201 ? 8.030 13.386 12.588 1.00 96.06 201 ALA A CA 1
ATOM 1459 C C . ALA A 1 201 ? 6.560 12.940 12.778 1.00 96.06 201 ALA A C 1
ATOM 1461 O O . ALA A 1 201 ? 5.694 13.424 12.041 1.00 96.06 201 ALA A O 1
ATOM 1462 N N . PRO A 1 202 ? 6.243 12.082 13.771 1.00 94.62 202 PRO A N 1
ATOM 1463 C CA . PRO A 1 202 ? 4.873 11.641 14.051 1.00 94.62 202 PRO A CA 1
ATOM 1464 C C . PRO A 1 202 ? 3.961 12.761 14.573 1.00 94.62 202 PRO A C 1
ATOM 1466 O O . PRO A 1 202 ? 4.413 13.683 15.264 1.00 94.62 202 PRO A O 1
ATOM 1469 N N . LEU A 1 203 ? 2.656 12.654 14.305 1.00 92.19 203 LEU A N 1
ATOM 1470 C CA . LEU A 1 203 ? 1.652 13.660 14.668 1.00 92.19 203 LEU A CA 1
ATOM 1471 C C . LEU A 1 203 ? 1.602 13.905 16.188 1.00 92.19 203 LEU A C 1
ATOM 1473 O O . LEU A 1 203 ? 1.333 12.998 16.975 1.00 92.19 203 LEU A O 1
ATOM 1477 N N . ASP A 1 204 ? 1.873 15.144 16.617 1.00 92.56 204 ASP A N 1
ATOM 1478 C CA . ASP A 1 204 ? 2.022 15.540 18.035 1.00 92.56 204 ASP A CA 1
ATOM 1479 C C . ASP A 1 204 ? 2.995 14.638 18.852 1.00 92.56 204 ASP A C 1
ATOM 1481 O O . ASP A 1 204 ? 2.964 14.618 20.086 1.00 92.56 204 ASP A O 1
ATOM 1485 N N . GLY A 1 205 ? 3.908 13.921 18.178 1.00 93.12 205 GLY A N 1
ATOM 1486 C CA . GLY A 1 205 ? 4.856 12.984 18.792 1.00 93.12 205 GLY A CA 1
ATOM 1487 C C . GLY A 1 205 ? 4.257 11.631 19.197 1.00 93.12 205 GLY A C 1
ATOM 1488 O O . GLY A 1 205 ? 4.786 10.984 20.102 1.00 93.12 205 GLY A O 1
ATOM 1489 N N . VAL A 1 206 ? 3.154 11.218 18.566 1.00 95.25 206 VAL A N 1
ATOM 1490 C CA . VAL A 1 206 ? 2.516 9.900 18.716 1.00 95.25 206 VAL A CA 1
ATOM 1491 C C . VAL A 1 206 ? 2.384 9.268 17.328 1.00 95.25 206 VAL A C 1
ATOM 1493 O O . VAL A 1 206 ? 2.040 9.965 16.377 1.00 95.25 206 VAL A O 1
ATOM 1496 N N . HIS A 1 207 ? 2.671 7.970 17.217 1.00 95.25 207 HIS A N 1
ATOM 1497 C CA . HIS A 1 207 ? 2.575 7.230 15.955 1.00 95.25 207 HIS A CA 1
ATOM 1498 C C . HIS A 1 207 ? 1.130 6.871 15.606 1.00 95.25 207 HIS A C 1
ATOM 1500 O O . HIS A 1 207 ? 0.281 6.809 16.495 1.00 95.25 207 HIS A O 1
ATOM 1506 N N . ASP A 1 208 ? 0.843 6.591 14.341 1.00 95.38 208 ASP A N 1
ATOM 1507 C CA . ASP A 1 208 ? -0.444 6.031 13.913 1.00 95.38 208 ASP A CA 1
ATOM 1508 C C . ASP A 1 208 ? -0.431 4.493 13.750 1.00 95.38 208 ASP A C 1
ATOM 1510 O O . ASP A 1 208 ? 0.597 3.819 13.870 1.00 95.38 208 ASP A O 1
ATOM 1514 N N . VAL A 1 209 ? -1.610 3.906 13.528 1.00 94.62 209 VAL A N 1
ATOM 1515 C CA . VAL A 1 209 ? -1.763 2.452 13.354 1.00 94.62 209 VAL A CA 1
ATOM 1516 C C . VAL A 1 209 ? -1.138 1.913 12.052 1.00 94.62 209 VAL A C 1
ATOM 1518 O O . VAL A 1 209 ? -0.690 0.766 12.034 1.00 94.62 209 VAL A O 1
ATOM 1521 N N . TYR A 1 210 ? -1.007 2.720 10.999 1.00 94.94 210 TYR A N 1
ATOM 1522 C CA . TYR A 1 210 ? -0.374 2.350 9.725 1.00 94.94 210 TYR A CA 1
ATOM 1523 C C . TYR A 1 210 ? 1.165 2.338 9.848 1.00 94.94 210 TYR A C 1
ATOM 1525 O O . TYR A 1 210 ? 1.823 1.403 9.383 1.00 94.94 210 TYR A O 1
ATOM 1533 N N . GLU A 1 211 ? 1.755 3.287 10.585 1.00 94.06 211 GLU A N 1
ATOM 1534 C CA . GLU A 1 211 ? 3.162 3.254 11.028 1.00 94.06 211 GLU A CA 1
ATOM 1535 C C . GLU A 1 211 ? 3.493 2.016 11.874 1.00 94.06 211 GLU A C 1
ATOM 1537 O O . GLU A 1 211 ? 4.636 1.548 11.876 1.00 94.06 211 GLU A O 1
ATOM 1542 N N . SER A 1 212 ? 2.512 1.475 12.609 1.00 93.31 212 SER A N 1
ATOM 1543 C CA . SER A 1 212 ? 2.723 0.258 13.401 1.00 93.31 212 SER A CA 1
ATOM 1544 C C . SER A 1 212 ? 2.939 -0.988 12.528 1.00 93.31 212 SER A C 1
ATOM 1546 O O . SER A 1 212 ? 3.661 -1.893 12.940 1.00 93.31 212 SER A O 1
ATOM 1548 N N . LEU A 1 213 ? 2.389 -0.990 11.305 1.00 94.12 213 LEU A N 1
ATOM 1549 C CA . LEU A 1 213 ? 2.471 -2.081 10.325 1.00 94.12 213 LEU A CA 1
ATOM 1550 C C . LEU A 1 213 ? 3.526 -1.849 9.231 1.00 94.12 213 LEU A C 1
ATOM 1552 O O . LEU A 1 213 ? 3.953 -2.799 8.576 1.00 94.12 213 LEU A O 1
ATOM 1556 N N . THR A 1 214 ? 3.940 -0.604 8.999 1.00 97.25 214 THR A N 1
ATOM 1557 C CA . THR A 1 214 ? 4.924 -0.254 7.964 1.00 97.25 214 THR A CA 1
ATOM 1558 C C . THR A 1 214 ? 6.327 -0.703 8.387 1.00 97.25 214 THR A C 1
ATOM 1560 O O . THR A 1 214 ? 6.783 -0.351 9.474 1.00 97.25 214 THR A O 1
ATOM 1563 N N . PHE A 1 215 ? 7.030 -1.464 7.544 1.00 97.56 215 PHE A N 1
ATOM 1564 C CA . PHE A 1 215 ? 8.333 -2.072 7.851 1.00 97.56 215 PHE A CA 1
ATOM 1565 C C . PHE A 1 215 ? 9.373 -1.778 6.761 1.00 97.56 215 PHE A C 1
ATOM 1567 O O . PHE A 1 215 ? 9.091 -1.915 5.569 1.00 97.56 215 PHE A O 1
ATOM 1574 N N . ASP A 1 216 ? 10.598 -1.421 7.159 1.00 98.12 216 ASP A N 1
ATOM 1575 C CA . ASP A 1 216 ? 11.715 -1.191 6.232 1.00 98.12 216 ASP A CA 1
ATOM 1576 C C . ASP A 1 216 ? 12.678 -2.391 6.202 1.00 98.12 216 ASP A C 1
ATOM 1578 O O . ASP A 1 216 ? 13.298 -2.758 7.203 1.00 98.12 216 ASP A O 1
ATOM 1582 N N . LEU A 1 217 ? 12.841 -2.988 5.020 1.00 96.94 217 LEU A N 1
ATOM 1583 C CA . LEU A 1 217 ? 13.684 -4.156 4.761 1.00 96.94 217 LEU A CA 1
ATOM 1584 C C . LEU A 1 217 ? 15.190 -3.867 4.896 1.00 96.94 217 LEU A C 1
ATOM 1586 O O . LEU A 1 217 ? 15.959 -4.793 5.155 1.00 96.94 217 LEU A O 1
ATOM 1590 N N . THR A 1 218 ? 15.627 -2.615 4.737 1.00 95.69 218 THR A N 1
ATOM 1591 C CA . THR A 1 218 ? 17.032 -2.202 4.897 1.00 95.69 218 THR A CA 1
ATOM 1592 C C . THR A 1 218 ? 17.384 -1.952 6.369 1.00 95.69 218 THR A C 1
ATOM 1594 O O . THR A 1 218 ? 18.477 -2.318 6.804 1.00 95.69 218 THR A O 1
ATOM 1597 N N . ALA A 1 219 ? 16.475 -1.354 7.144 1.00 96.38 219 ALA A N 1
ATOM 1598 C CA . ALA A 1 219 ? 16.639 -1.110 8.578 1.00 96.38 219 ALA A CA 1
ATOM 1599 C C . ALA A 1 219 ? 16.325 -2.346 9.441 1.00 96.38 219 ALA A C 1
ATOM 1601 O O . ALA A 1 219 ? 16.907 -2.489 10.514 1.00 96.38 219 ALA A O 1
ATOM 1602 N N . GLN A 1 220 ? 15.444 -3.234 8.959 1.00 96.50 220 GLN A N 1
ATOM 1603 C CA . GLN A 1 220 ? 14.851 -4.352 9.706 1.00 96.50 220 GLN A CA 1
ATOM 1604 C C . GLN A 1 220 ? 14.107 -3.879 10.970 1.00 96.50 220 GLN A C 1
ATOM 1606 O O . GLN A 1 220 ? 14.321 -4.407 12.061 1.00 96.50 220 GLN A O 1
ATOM 1611 N N . GLN A 1 221 ? 13.260 -2.858 10.809 1.00 96.44 221 GLN A N 1
ATOM 1612 C CA . GLN A 1 221 ? 12.453 -2.240 11.868 1.00 96.44 221 GLN A CA 1
ATOM 1613 C C . GLN A 1 221 ? 11.067 -1.844 11.343 1.00 96.44 221 GLN A C 1
ATOM 1615 O O . GLN A 1 221 ? 10.930 -1.490 10.165 1.00 96.44 221 GLN A O 1
ATOM 1620 N N . HIS A 1 222 ? 10.065 -1.825 12.225 1.00 95.69 222 HIS A N 1
ATOM 1621 C CA . HIS A 1 222 ? 8.792 -1.148 11.951 1.00 95.69 222 HIS A CA 1
ATOM 1622 C C . HIS A 1 222 ? 8.948 0.369 12.120 1.00 95.69 222 HIS A C 1
ATOM 1624 O O . HIS A 1 222 ? 9.763 0.842 12.914 1.00 95.69 222 HIS A O 1
ATOM 1630 N N . TRP A 1 223 ? 8.159 1.160 11.393 1.00 95.81 223 TRP A N 1
ATOM 1631 C CA . TRP A 1 223 ? 8.295 2.621 11.361 1.00 95.81 223 TRP A CA 1
ATOM 1632 C C . TRP A 1 223 ? 8.139 3.270 12.736 1.00 95.81 223 TRP A C 1
ATOM 1634 O O . TRP A 1 223 ? 8.889 4.194 13.045 1.00 95.81 223 TRP A O 1
ATOM 1644 N N . HIS A 1 224 ? 7.270 2.741 13.599 1.00 93.81 224 HIS A N 1
ATOM 1645 C CA . HIS A 1 224 ? 7.116 3.202 14.985 1.00 93.81 224 HIS A CA 1
ATOM 1646 C C . HIS A 1 224 ? 8.346 2.953 15.899 1.00 93.81 224 HIS A C 1
ATOM 1648 O O . HIS A 1 224 ? 8.408 3.486 17.005 1.00 93.81 224 HIS A O 1
ATOM 1654 N N . GLU A 1 225 ? 9.342 2.170 15.462 1.00 95.38 225 GLU A N 1
ATOM 1655 C CA . GLU A 1 225 ? 10.593 1.901 16.198 1.00 95.38 225 GLU A CA 1
ATOM 1656 C C . GLU A 1 225 ? 11.786 2.760 15.726 1.00 95.38 225 GLU A C 1
ATOM 1658 O O . GLU A 1 225 ? 12.877 2.709 16.304 1.00 95.38 225 GLU A O 1
ATOM 1663 N N . MET A 1 226 ? 11.614 3.497 14.628 1.00 96.88 226 MET A N 1
ATOM 1664 C CA . MET A 1 226 ? 12.679 4.211 13.917 1.00 96.88 226 MET A CA 1
ATOM 1665 C C . MET A 1 226 ? 12.842 5.658 14.428 1.00 96.88 226 MET A C 1
ATOM 1667 O O . MET A 1 226 ? 11.959 6.206 15.093 1.00 96.88 226 MET A O 1
ATOM 1671 N N . SER A 1 227 ? 13.963 6.318 14.118 1.00 97.00 227 SER A N 1
ATOM 1672 C CA . SER A 1 227 ? 14.073 7.781 14.255 1.00 97.00 227 SER A CA 1
ATOM 1673 C C . SER A 1 227 ? 13.379 8.518 13.102 1.00 97.00 227 SER A C 1
ATOM 1675 O O . SER A 1 227 ? 13.125 7.939 12.043 1.00 97.00 227 SER A O 1
ATOM 1677 N N . ASP A 1 228 ? 13.125 9.815 13.282 1.00 97.12 228 ASP A N 1
ATOM 1678 C CA . ASP A 1 228 ? 12.573 10.686 12.237 1.00 97.12 228 ASP A CA 1
ATOM 1679 C C . ASP A 1 228 ? 13.449 10.640 10.966 1.00 97.12 228 ASP A C 1
ATOM 1681 O O . ASP A 1 228 ? 12.960 10.422 9.858 1.00 97.12 228 ASP A O 1
ATOM 1685 N N . GLU A 1 229 ? 14.777 10.719 11.118 1.00 96.50 229 GLU A N 1
ATOM 1686 C CA . GLU A 1 229 ? 15.718 10.648 9.993 1.00 96.50 229 GLU A CA 1
ATOM 1687 C C . GLU A 1 229 ? 15.757 9.265 9.323 1.00 96.50 229 GLU A C 1
ATOM 1689 O O . GLU A 1 229 ? 16.003 9.173 8.118 1.00 96.50 229 GLU A O 1
ATOM 1694 N N . GLN A 1 230 ? 15.507 8.189 10.078 1.00 97.19 230 GLN A N 1
ATOM 1695 C CA . GLN A 1 230 ? 15.357 6.845 9.517 1.00 97.19 230 GLN A CA 1
ATOM 1696 C C . GLN A 1 230 ? 14.062 6.724 8.699 1.00 97.19 230 GLN A C 1
ATOM 1698 O O . GLN A 1 230 ? 14.107 6.154 7.610 1.00 97.19 230 GLN A O 1
ATOM 1703 N N . ARG A 1 231 ? 12.936 7.288 9.165 1.00 97.00 231 ARG A N 1
ATOM 1704 C CA . ARG A 1 231 ? 11.674 7.321 8.398 1.00 97.00 231 ARG A CA 1
ATOM 1705 C C . ARG A 1 231 ? 11.810 8.140 7.112 1.00 97.00 231 ARG A C 1
ATOM 1707 O O . ARG A 1 231 ? 11.433 7.645 6.055 1.00 97.00 231 ARG A O 1
ATOM 1714 N N . VAL A 1 232 ? 12.463 9.308 7.146 1.00 96.06 232 VAL A N 1
ATOM 1715 C CA . VAL A 1 232 ? 12.771 10.094 5.927 1.00 96.06 232 VAL A CA 1
ATOM 1716 C C . VAL A 1 232 ? 13.624 9.303 4.931 1.00 96.06 232 VAL A C 1
ATOM 1718 O O . VAL A 1 232 ? 13.392 9.378 3.726 1.00 96.06 232 VAL A O 1
ATOM 1721 N N . ALA A 1 233 ? 14.611 8.536 5.406 1.00 96.06 233 ALA A N 1
ATOM 1722 C CA . ALA A 1 233 ? 15.420 7.681 4.536 1.00 96.06 233 ALA A CA 1
ATOM 1723 C C . ALA A 1 233 ? 14.611 6.509 3.949 1.00 96.06 233 ALA A C 1
ATOM 1725 O O . ALA A 1 233 ? 14.796 6.172 2.780 1.00 96.06 233 ALA A O 1
ATOM 1726 N N . SER A 1 234 ? 13.706 5.927 4.741 1.00 96.25 234 SER A N 1
ATOM 1727 C CA . SER A 1 234 ? 12.822 4.823 4.353 1.00 96.25 234 SER A CA 1
ATOM 1728 C C . SER A 1 234 ? 11.782 5.240 3.310 1.00 96.25 234 SER A C 1
ATOM 1730 O O . SER A 1 234 ? 11.632 4.575 2.287 1.00 96.25 234 SER A O 1
ATOM 1732 N N . ALA A 1 235 ? 11.141 6.400 3.486 1.00 95.25 235 ALA A N 1
ATOM 1733 C CA . ALA A 1 235 ? 10.138 6.926 2.557 1.00 95.25 235 ALA A CA 1
ATOM 1734 C C . ALA A 1 235 ? 10.655 7.067 1.109 1.00 95.25 235 ALA A C 1
ATOM 1736 O O . ALA A 1 235 ? 9.879 6.965 0.160 1.00 95.25 235 ALA A O 1
ATOM 1737 N N . ILE A 1 236 ? 11.976 7.236 0.941 1.00 94.94 236 ILE A N 1
ATOM 1738 C CA . ILE A 1 236 ? 12.669 7.341 -0.355 1.00 94.94 236 ILE A CA 1
ATOM 1739 C C . ILE A 1 236 ? 13.484 6.087 -0.739 1.00 94.94 236 ILE A C 1
ATOM 1741 O O . ILE A 1 236 ? 14.443 6.167 -1.527 1.00 94.94 236 ILE A O 1
ATOM 1745 N N . ASN A 1 237 ? 13.083 4.923 -0.212 1.00 94.69 237 ASN A N 1
ATOM 1746 C CA . ASN A 1 237 ? 13.707 3.608 -0.406 1.00 94.69 237 ASN A CA 1
ATOM 1747 C C . ASN A 1 237 ? 12.822 2.646 -1.259 1.00 94.69 237 ASN A C 1
ATOM 1749 O O . ASN A 1 237 ? 12.250 1.689 -0.729 1.00 94.69 237 ASN A O 1
ATOM 1753 N N . PRO A 1 238 ? 12.670 2.886 -2.585 1.00 94.31 238 PRO A N 1
ATOM 1754 C CA . PRO A 1 238 ? 11.898 2.056 -3.517 1.00 94.31 238 PRO A CA 1
ATOM 1755 C C . PRO A 1 238 ? 12.066 0.546 -3.339 1.00 94.31 238 PRO A C 1
ATOM 1757 O O . PRO A 1 238 ? 13.189 0.039 -3.348 1.00 94.31 238 PRO A O 1
ATOM 1760 N N . ARG A 1 239 ? 10.942 -0.180 -3.236 1.00 93.44 239 ARG A N 1
ATOM 1761 C CA . ARG A 1 239 ? 10.888 -1.648 -3.064 1.00 93.44 239 ARG A CA 1
ATOM 1762 C C . ARG A 1 239 ? 11.705 -2.172 -1.869 1.00 93.44 239 ARG A C 1
ATOM 1764 O O . ARG A 1 239 ? 12.167 -3.315 -1.874 1.00 93.44 239 ARG A O 1
ATOM 1771 N N . GLN A 1 240 ? 11.891 -1.337 -0.847 1.00 96.06 240 GLN A N 1
ATOM 1772 C CA . GLN A 1 240 ? 12.449 -1.705 0.458 1.00 96.06 240 GLN A CA 1
ATOM 1773 C C . GLN A 1 240 ? 11.509 -1.382 1.625 1.00 96.06 240 GLN A C 1
ATOM 1775 O O . GLN A 1 240 ? 11.808 -1.787 2.742 1.00 96.06 240 GLN A O 1
ATOM 1780 N N . VAL A 1 241 ? 10.370 -0.728 1.386 1.00 97.56 241 VAL A N 1
ATOM 1781 C CA . VAL A 1 241 ? 9.309 -0.557 2.389 1.00 97.56 241 VAL A CA 1
ATOM 1782 C C . VAL A 1 241 ? 8.138 -1.470 2.044 1.00 97.56 241 VAL A C 1
ATOM 1784 O O . VAL A 1 241 ? 7.730 -1.560 0.883 1.00 97.56 241 VAL A O 1
ATOM 1787 N N . VAL A 1 242 ? 7.625 -2.173 3.048 1.00 98.12 242 VAL A N 1
ATOM 1788 C CA . VAL A 1 242 ? 6.533 -3.146 2.934 1.00 98.12 242 VAL A CA 1
ATOM 1789 C C . VAL A 1 242 ? 5.519 -2.953 4.058 1.00 98.12 242 VAL A C 1
ATOM 1791 O O . VAL A 1 242 ? 5.829 -2.342 5.082 1.00 98.12 242 VAL A O 1
ATOM 1794 N N . LEU A 1 243 ? 4.321 -3.508 3.885 1.00 97.06 243 LEU A N 1
ATOM 1795 C CA . LEU A 1 243 ? 3.297 -3.559 4.926 1.00 97.06 243 LEU A CA 1
ATOM 1796 C C . LEU A 1 243 ? 3.275 -4.958 5.564 1.00 97.06 243 LEU A C 1
ATOM 1798 O O . LEU A 1 243 ? 3.094 -5.961 4.875 1.00 97.06 243 LEU A O 1
ATOM 1802 N N . ASP A 1 244 ? 3.501 -5.030 6.876 1.00 94.75 244 ASP A N 1
ATOM 1803 C CA . ASP A 1 244 ? 3.745 -6.269 7.633 1.00 94.75 244 ASP A CA 1
ATOM 1804 C C . ASP A 1 244 ? 2.550 -6.703 8.508 1.00 94.75 244 ASP A C 1
ATOM 1806 O O . ASP A 1 244 ? 2.705 -7.344 9.550 1.00 94.75 244 ASP A O 1
ATOM 1810 N N . GLY A 1 245 ? 1.333 -6.365 8.075 1.00 89.62 245 GLY A N 1
ATOM 1811 C CA . GLY A 1 245 ? 0.095 -6.906 8.643 1.00 89.62 245 GLY A CA 1
ATOM 1812 C C . GLY A 1 245 ? -0.076 -8.401 8.338 1.00 89.62 245 GLY A C 1
ATOM 1813 O O . GLY A 1 245 ? 0.533 -8.936 7.405 1.00 89.62 245 GLY A O 1
ATOM 1814 N N . VAL A 1 246 ? -0.834 -9.135 9.154 1.00 84.56 246 VAL A N 1
ATOM 1815 C CA . VAL A 1 246 ? -1.014 -10.585 8.962 1.00 84.56 246 VAL A CA 1
ATOM 1816 C C . VAL A 1 246 ? -2.024 -10.875 7.855 1.00 84.56 246 VAL A C 1
ATOM 1818 O O . VAL A 1 246 ? -1.713 -11.657 6.954 1.00 84.56 246 VAL A O 1
ATOM 1821 N N . ALA A 1 247 ? -3.164 -10.185 7.854 1.00 85.69 247 ALA A N 1
ATOM 1822 C CA . ALA A 1 247 ? -4.200 -10.366 6.846 1.00 85.69 247 ALA A CA 1
ATOM 1823 C C . ALA A 1 247 ? -3.713 -9.926 5.450 1.00 85.69 247 ALA A C 1
ATOM 1825 O O . ALA A 1 247 ? -3.944 -10.635 4.468 1.00 85.69 247 ALA A O 1
ATOM 1826 N N . VAL A 1 248 ? -2.954 -8.825 5.319 1.00 91.56 248 VAL A N 1
ATOM 1827 C CA . VAL A 1 248 ? -2.388 -8.417 4.011 1.00 91.56 248 VAL A CA 1
ATOM 1828 C C . VAL A 1 248 ? -1.397 -9.444 3.450 1.00 91.56 248 VAL A C 1
ATOM 1830 O O . VAL A 1 248 ? -1.417 -9.716 2.247 1.00 91.56 248 VAL A O 1
ATOM 1833 N N . ARG A 1 249 ? -0.587 -10.094 4.303 1.00 89.88 249 ARG A N 1
ATOM 1834 C CA . ARG A 1 249 ? 0.276 -11.225 3.901 1.00 89.88 249 ARG A CA 1
ATOM 1835 C C . ARG A 1 249 ? -0.552 -12.447 3.486 1.00 89.88 249 ARG A C 1
ATOM 1837 O O . ARG A 1 249 ? -0.212 -13.102 2.500 1.00 89.88 249 ARG A O 1
ATOM 1844 N N . ALA A 1 250 ? -1.646 -12.743 4.191 1.00 83.94 250 ALA A N 1
ATOM 1845 C CA . ALA A 1 250 ? -2.556 -13.842 3.855 1.00 83.94 250 ALA A CA 1
ATOM 1846 C C . ALA A 1 250 ? -3.319 -13.605 2.535 1.00 83.94 250 ALA A C 1
ATOM 1848 O O . ALA A 1 250 ? -3.559 -14.549 1.778 1.00 83.94 250 ALA A O 1
ATOM 1849 N N . ALA A 1 251 ? -3.641 -12.349 2.211 1.00 87.75 251 ALA A N 1
ATOM 1850 C CA . ALA A 1 251 ? -4.337 -11.965 0.984 1.00 87.75 251 ALA A CA 1
ATOM 1851 C C . ALA A 1 251 ? -3.453 -12.017 -0.280 1.00 87.75 251 ALA A C 1
ATOM 1853 O O . ALA A 1 251 ? -3.972 -12.225 -1.383 1.00 87.75 251 ALA A O 1
ATOM 1854 N N . VAL A 1 252 ? -2.128 -11.848 -0.158 1.00 92.12 252 VAL A N 1
ATOM 1855 C CA . VAL A 1 252 ? -1.189 -11.798 -1.300 1.00 92.12 252 VAL A CA 1
ATOM 1856 C C . VAL A 1 252 ? -1.311 -12.998 -2.262 1.00 92.12 252 VAL A C 1
ATOM 1858 O O . VAL A 1 252 ? -1.506 -12.745 -3.453 1.00 92.12 252 VAL A O 1
ATOM 1861 N N . PRO A 1 253 ? -1.293 -14.277 -1.824 1.00 87.56 253 PRO A N 1
ATOM 1862 C CA . PRO A 1 253 ? -1.409 -15.439 -2.721 1.00 87.56 253 PRO A CA 1
ATOM 1863 C C . PRO A 1 253 ? -2.759 -15.592 -3.441 1.00 87.56 253 PRO A C 1
ATOM 1865 O O . PRO A 1 253 ? -2.859 -16.374 -4.388 1.00 87.56 253 PRO A O 1
ATOM 1868 N N . ALA A 1 254 ? -3.802 -14.900 -2.974 1.00 87.06 254 ALA A N 1
ATOM 1869 C CA . ALA A 1 254 ? -5.121 -14.867 -3.609 1.00 87.06 254 ALA A CA 1
ATOM 1870 C C . ALA A 1 254 ? -5.302 -13.659 -4.546 1.00 87.06 254 ALA A C 1
ATOM 1872 O O . ALA A 1 254 ? -6.177 -13.689 -5.412 1.00 87.06 254 ALA A O 1
ATOM 1873 N N . THR A 1 255 ? -4.482 -12.618 -4.371 1.00 90.75 255 THR A N 1
ATOM 1874 C CA . THR A 1 255 ? -4.628 -11.316 -5.035 1.00 90.75 255 THR A CA 1
ATOM 1875 C C . THR A 1 255 ? -3.600 -11.125 -6.150 1.00 90.75 255 THR A C 1
ATOM 1877 O O . THR A 1 255 ? -3.976 -10.734 -7.251 1.00 90.75 255 THR A O 1
ATOM 1880 N N . LEU A 1 256 ? -2.318 -11.407 -5.888 1.00 93.81 256 LEU A N 1
ATOM 1881 C CA . LEU A 1 256 ? -1.211 -11.104 -6.799 1.00 93.81 256 LEU A CA 1
ATOM 1882 C C . LEU A 1 256 ? -0.881 -12.259 -7.753 1.00 93.81 256 LEU A C 1
ATOM 1884 O O . LEU A 1 256 ? -1.029 -13.440 -7.441 1.00 93.81 256 LEU A O 1
ATOM 1888 N N . ASN A 1 257 ? -0.331 -11.909 -8.912 1.00 94.06 257 ASN A N 1
ATOM 1889 C CA . ASN A 1 257 ? 0.278 -12.843 -9.849 1.00 94.06 257 ASN A CA 1
ATOM 1890 C C . ASN A 1 257 ? 1.672 -13.278 -9.362 1.00 94.06 257 ASN A C 1
ATOM 1892 O O . ASN A 1 257 ? 2.453 -12.477 -8.851 1.00 94.06 257 ASN A O 1
ATOM 1896 N N . SER A 1 258 ? 2.033 -14.545 -9.574 1.00 94.38 258 SER A N 1
ATOM 1897 C CA . SER A 1 258 ? 3.400 -15.049 -9.363 1.00 94.38 258 SER A CA 1
ATOM 1898 C C . SER A 1 258 ? 4.268 -14.863 -10.613 1.00 94.38 258 SER A C 1
ATOM 1900 O O . SER A 1 258 ? 3.791 -15.122 -11.720 1.00 94.38 258 SER A O 1
ATOM 1902 N N . GLY A 1 259 ? 5.553 -14.536 -10.453 1.00 93.50 259 GLY A N 1
ATOM 1903 C CA . GLY A 1 259 ? 6.494 -14.390 -11.571 1.00 93.50 259 GLY A CA 1
ATOM 1904 C C . GLY A 1 259 ? 7.291 -13.090 -11.545 1.00 93.50 259 GLY A C 1
ATOM 1905 O O . GLY A 1 259 ? 7.286 -12.360 -12.536 1.00 93.50 259 GLY A O 1
ATOM 1906 N N . VAL A 1 260 ? 7.969 -12.792 -10.431 1.00 92.06 260 VAL A N 1
ATOM 1907 C CA . VAL A 1 260 ? 8.777 -11.568 -10.283 1.00 92.06 260 VAL A CA 1
ATOM 1908 C C . VAL A 1 260 ? 9.853 -11.505 -11.365 1.00 92.06 260 VAL A C 1
ATOM 1910 O O . VAL A 1 260 ? 10.684 -12.406 -11.494 1.00 92.06 260 VAL A O 1
ATOM 1913 N N . ARG A 1 261 ? 9.847 -10.420 -12.139 1.00 92.69 261 ARG A N 1
ATOM 1914 C CA . ARG A 1 261 ? 10.819 -10.160 -13.198 1.00 92.69 261 ARG A CA 1
ATOM 1915 C C . ARG A 1 261 ? 12.086 -9.608 -12.560 1.00 92.69 261 ARG A C 1
ATOM 1917 O O . ARG A 1 261 ? 12.030 -8.811 -11.628 1.00 92.69 261 ARG A O 1
ATOM 1924 N N . GLN A 1 262 ? 13.237 -10.044 -13.049 1.00 92.31 262 GLN A N 1
ATOM 1925 C CA . GLN A 1 262 ? 14.537 -9.735 -12.461 1.00 92.31 262 GLN A CA 1
ATOM 1926 C C . GLN A 1 262 ? 15.533 -9.345 -13.550 1.00 92.31 262 GLN A C 1
ATOM 1928 O O . GLN A 1 262 ? 15.506 -9.903 -14.649 1.00 92.31 262 GLN A O 1
ATOM 1933 N N . MET A 1 263 ? 16.451 -8.437 -13.216 1.00 94.38 263 MET A N 1
ATOM 1934 C CA . MET A 1 263 ? 17.627 -8.119 -14.022 1.00 94.38 263 MET A CA 1
ATOM 1935 C C . MET A 1 263 ? 18.876 -8.154 -13.138 1.00 94.38 263 MET A C 1
ATOM 1937 O O . MET A 1 263 ? 19.052 -7.292 -12.284 1.00 94.38 263 MET A O 1
ATOM 1941 N N . ALA A 1 264 ? 19.765 -9.114 -13.384 1.00 94.31 264 ALA A N 1
ATOM 1942 C CA . ALA A 1 264 ? 21.066 -9.210 -12.726 1.00 94.31 264 ALA A CA 1
ATOM 1943 C C . ALA A 1 264 ? 22.195 -8.797 -13.681 1.00 94.31 264 ALA A C 1
ATOM 1945 O O . ALA A 1 264 ? 22.141 -9.086 -14.882 1.00 94.31 264 ALA A O 1
ATOM 1946 N N . ILE A 1 265 ? 23.245 -8.165 -13.146 1.00 96.00 265 ILE A N 1
ATOM 1947 C CA . ILE A 1 265 ? 24.447 -7.777 -13.897 1.00 96.00 265 ILE A CA 1
ATOM 1948 C C . ILE A 1 265 ? 25.673 -8.454 -13.272 1.00 96.00 265 ILE A C 1
ATOM 1950 O O . ILE A 1 265 ? 25.949 -8.298 -12.086 1.00 96.00 265 ILE A O 1
ATOM 1954 N N . GLU A 1 266 ? 26.416 -9.220 -14.071 1.00 95.44 266 GLU A N 1
ATOM 1955 C CA . GLU A 1 266 ? 27.611 -9.958 -13.650 1.00 95.44 266 GLU A CA 1
ATOM 1956 C C . GLU A 1 266 ? 28.879 -9.411 -14.337 1.00 95.44 266 GLU A C 1
ATOM 1958 O O . GLU A 1 266 ? 28.930 -9.394 -15.570 1.00 95.44 266 GLU A O 1
ATOM 1963 N N . PRO A 1 267 ? 29.946 -9.044 -13.597 1.00 95.44 267 PRO A N 1
ATOM 1964 C CA . PRO A 1 267 ? 30.007 -8.907 -12.138 1.00 95.44 267 PRO A CA 1
ATOM 1965 C C . PRO A 1 267 ? 29.097 -7.776 -11.608 1.00 95.44 267 PRO A C 1
ATOM 1967 O O . PRO A 1 267 ? 28.817 -6.842 -12.360 1.00 95.44 267 PRO A O 1
ATOM 1970 N N . PRO A 1 268 ? 28.686 -7.825 -10.322 1.00 94.69 268 PRO A N 1
ATOM 1971 C CA . PRO A 1 268 ? 27.824 -6.809 -9.719 1.00 94.69 268 PRO A CA 1
ATOM 1972 C C . PRO A 1 268 ? 28.373 -5.386 -9.851 1.00 94.69 268 PRO A C 1
ATOM 1974 O O . PRO A 1 268 ? 29.555 -5.128 -9.600 1.00 94.69 268 PRO A O 1
ATOM 1977 N N . VAL A 1 269 ? 27.491 -4.456 -10.216 1.00 94.31 269 VAL A N 1
ATOM 1978 C CA . VAL A 1 269 ? 27.804 -3.033 -10.378 1.00 94.31 269 VAL A CA 1
ATOM 1979 C C . VAL A 1 269 ? 27.637 -2.329 -9.030 1.00 94.31 269 VAL A C 1
ATOM 1981 O O . VAL A 1 269 ? 26.551 -2.302 -8.459 1.00 94.31 269 VAL A O 1
ATOM 1984 N N . VAL A 1 270 ? 28.718 -1.753 -8.501 1.00 91.62 270 VAL A N 1
ATOM 1985 C CA . VAL A 1 270 ? 28.692 -1.077 -7.193 1.00 91.62 270 VAL A CA 1
ATOM 1986 C C . VAL A 1 270 ? 27.810 0.170 -7.262 1.00 91.62 270 VAL A C 1
ATOM 1988 O O . VAL A 1 270 ? 28.080 1.075 -8.047 1.00 91.62 270 VAL A O 1
ATOM 1991 N N . GLY A 1 271 ? 26.788 0.230 -6.406 1.00 85.75 271 GLY A N 1
ATOM 1992 C CA . GLY A 1 271 ? 25.852 1.354 -6.342 1.00 85.75 271 GLY A CA 1
ATOM 1993 C C . GLY A 1 271 ? 24.749 1.335 -7.404 1.00 85.75 271 GLY A C 1
ATOM 1994 O O . GLY A 1 271 ? 24.052 2.335 -7.528 1.00 85.75 271 GLY A O 1
ATOM 1995 N N . PHE A 1 272 ? 24.595 0.238 -8.155 1.00 88.50 272 PHE A N 1
ATOM 1996 C CA . PHE A 1 272 ? 23.385 -0.023 -8.937 1.00 88.50 272 PHE A CA 1
ATOM 1997 C C . PHE A 1 272 ? 22.235 -0.418 -7.995 1.00 88.50 272 PHE A C 1
ATOM 1999 O O . PHE A 1 272 ? 22.454 -1.185 -7.059 1.00 88.50 272 PHE A O 1
ATOM 2006 N N . SER A 1 273 ? 21.033 0.114 -8.224 1.00 84.44 273 SER A N 1
ATOM 2007 C CA . SER A 1 273 ? 19.888 -0.038 -7.316 1.00 84.44 273 SER A CA 1
ATOM 2008 C C . SER A 1 273 ? 19.096 -1.341 -7.475 1.00 84.44 273 SER A C 1
ATOM 2010 O O . SER A 1 273 ? 18.287 -1.659 -6.612 1.00 84.44 273 SER A O 1
ATOM 2012 N N . GLU A 1 274 ? 19.280 -2.061 -8.587 1.00 84.81 274 GLU A N 1
ATOM 2013 C CA . GLU A 1 274 ? 18.462 -3.213 -9.024 1.00 84.81 274 GLU A CA 1
ATOM 2014 C C . GLU A 1 274 ? 16.955 -2.911 -9.232 1.00 84.81 274 GLU A C 1
ATOM 2016 O O . GLU A 1 274 ? 16.214 -3.758 -9.735 1.00 84.81 274 GLU A O 1
ATOM 2021 N N . VAL A 1 275 ? 16.501 -1.675 -8.979 1.00 90.62 275 VAL A N 1
ATOM 2022 C CA . VAL A 1 275 ? 15.134 -1.205 -9.239 1.00 90.62 275 VAL A CA 1
ATOM 2023 C C . VAL A 1 275 ? 15.015 -0.701 -10.678 1.00 90.62 275 VAL A C 1
ATOM 2025 O O . VAL A 1 275 ? 15.669 0.257 -11.085 1.00 90.62 275 VAL A O 1
ATOM 2028 N N . PHE A 1 276 ? 14.121 -1.319 -11.449 1.00 93.31 276 PHE A N 1
ATOM 2029 C CA . PHE A 1 276 ? 13.818 -0.923 -12.824 1.00 93.31 276 PHE A CA 1
ATOM 2030 C C . PHE A 1 276 ? 12.311 -0.777 -13.076 1.00 93.31 276 PHE A C 1
ATOM 2032 O O . PHE A 1 276 ? 11.477 -1.388 -12.395 1.00 93.31 276 PHE A O 1
ATOM 2039 N N . GLY A 1 277 ? 11.986 0.040 -14.079 1.00 91.12 277 GLY A N 1
ATOM 2040 C CA . GLY A 1 277 ? 10.664 0.124 -14.699 1.00 91.12 277 GLY A CA 1
ATOM 2041 C C . GLY A 1 277 ? 10.553 -0.816 -15.897 1.00 91.12 277 GLY A C 1
ATOM 2042 O O . GLY A 1 277 ? 11.522 -0.987 -16.640 1.00 91.12 277 GLY A O 1
ATOM 2043 N N . GLU A 1 278 ? 9.384 -1.415 -16.099 1.00 87.75 278 GLU A N 1
ATOM 2044 C CA . GLU A 1 278 ? 9.108 -2.289 -17.244 1.00 87.75 278 GLU A CA 1
ATOM 2045 C C . GLU A 1 278 ? 8.549 -1.514 -18.452 1.00 87.75 278 GLU A C 1
ATOM 2047 O O . GLU A 1 278 ? 8.357 -0.293 -18.416 1.00 87.75 278 GLU A O 1
ATOM 2052 N N . ALA A 1 279 ? 8.345 -2.229 -19.558 1.00 90.88 279 ALA A N 1
ATOM 2053 C CA . ALA A 1 279 ? 7.776 -1.706 -20.791 1.00 90.88 279 ALA A CA 1
ATOM 2054 C C . ALA A 1 279 ? 6.658 -2.631 -21.279 1.00 90.88 279 ALA A C 1
ATOM 2056 O O . ALA A 1 279 ? 6.933 -3.744 -21.725 1.00 90.88 279 ALA A O 1
ATOM 2057 N N . ASP A 1 280 ? 5.406 -2.175 -21.264 1.00 85.94 280 ASP A N 1
ATOM 2058 C CA . ASP A 1 280 ? 4.232 -2.982 -21.638 1.00 85.94 280 ASP A CA 1
ATOM 2059 C C . ASP A 1 280 ? 4.309 -3.464 -23.100 1.00 85.94 280 ASP A C 1
ATOM 2061 O O . ASP A 1 280 ? 3.791 -4.521 -23.466 1.00 85.94 280 ASP A O 1
ATOM 2065 N N . PHE A 1 281 ? 5.006 -2.704 -23.951 1.00 88.94 281 PHE A N 1
ATOM 2066 C CA . PHE A 1 281 ? 5.262 -3.073 -25.342 1.00 88.94 281 PHE A CA 1
ATOM 2067 C C . PHE A 1 281 ? 6.440 -4.040 -25.520 1.00 88.94 281 PHE A C 1
ATOM 2069 O O . PHE A 1 281 ? 6.683 -4.477 -26.640 1.00 88.94 281 PHE A O 1
ATOM 2076 N N . ALA A 1 282 ? 7.198 -4.357 -24.472 1.00 91.75 282 ALA A N 1
ATOM 2077 C CA . ALA A 1 282 ? 8.385 -5.207 -24.532 1.00 91.75 282 ALA A CA 1
ATOM 2078 C C . ALA A 1 282 ? 8.736 -5.860 -23.166 1.00 91.75 282 ALA A C 1
ATOM 2080 O O . ALA A 1 282 ? 9.866 -5.709 -22.689 1.00 91.75 282 ALA A O 1
ATOM 2081 N N . PRO A 1 283 ? 7.796 -6.578 -22.515 1.00 89.75 283 PRO A N 1
ATOM 2082 C CA . PRO A 1 283 ? 8.000 -7.119 -21.172 1.00 89.75 283 PRO A CA 1
ATOM 2083 C C . PRO A 1 283 ? 8.955 -8.321 -21.159 1.00 89.75 283 PRO A C 1
ATOM 2085 O O . PRO A 1 283 ? 9.216 -8.957 -22.186 1.00 89.75 283 PRO A O 1
ATOM 2088 N N . ILE A 1 284 ? 9.443 -8.682 -19.969 1.00 91.56 284 ILE A N 1
ATOM 2089 C CA . ILE A 1 284 ? 10.278 -9.873 -19.755 1.00 91.56 284 ILE A CA 1
ATOM 2090 C C . ILE A 1 284 ? 9.377 -11.119 -19.767 1.00 91.56 284 ILE A C 1
ATOM 2092 O O . ILE A 1 284 ? 8.807 -11.500 -18.751 1.00 91.56 284 ILE A O 1
ATOM 2096 N N . LYS A 1 285 ? 9.228 -11.739 -20.946 1.00 90.50 285 LYS A N 1
ATOM 2097 C CA . LYS A 1 285 ? 8.385 -12.937 -21.165 1.00 90.50 285 LYS A CA 1
ATOM 2098 C C . LYS A 1 285 ? 9.112 -14.259 -20.902 1.00 90.50 285 LYS A C 1
ATOM 2100 O O . LYS A 1 285 ? 8.476 -15.248 -20.561 1.00 90.50 285 LYS A O 1
ATOM 2105 N N . GLU A 1 286 ? 10.426 -14.280 -21.112 1.00 90.00 286 GLU A N 1
ATOM 2106 C CA . GLU A 1 286 ? 11.293 -15.463 -21.061 1.00 90.00 286 GLU A CA 1
ATOM 2107 C C . GLU A 1 286 ? 12.699 -15.052 -20.574 1.00 90.00 286 GLU A C 1
ATOM 2109 O O . GLU A 1 286 ? 13.081 -13.889 -20.750 1.00 90.00 286 GLU A O 1
ATOM 2114 N N . PRO A 1 287 ? 13.510 -15.966 -20.004 1.00 93.75 287 PRO A N 1
ATOM 2115 C CA . PRO A 1 287 ? 14.878 -15.653 -19.597 1.00 93.75 287 PRO A CA 1
ATOM 2116 C C . PRO A 1 287 ? 15.796 -15.318 -20.785 1.00 93.75 287 PRO A C 1
ATOM 2118 O O . PRO A 1 287 ? 15.922 -16.093 -21.735 1.00 93.75 287 PRO A O 1
ATOM 2121 N N . VAL A 1 288 ? 16.504 -14.189 -20.701 1.00 95.81 288 VAL A N 1
ATOM 2122 C CA . VAL A 1 288 ? 17.415 -13.689 -21.748 1.00 95.81 288 VAL A CA 1
ATOM 2123 C C . VAL A 1 288 ? 18.756 -13.307 -21.129 1.00 95.81 288 VAL A C 1
ATOM 2125 O O . VAL A 1 288 ? 18.804 -12.707 -20.062 1.00 95.81 288 VAL A O 1
ATOM 2128 N N . SER A 1 289 ? 19.868 -13.609 -21.802 1.00 96.75 289 SER A N 1
ATOM 2129 C CA . SER A 1 289 ? 21.201 -13.188 -21.354 1.00 96.75 289 SER A CA 1
ATOM 2130 C C . SER A 1 289 ? 22.075 -12.717 -22.507 1.00 96.75 289 SER A C 1
ATOM 2132 O O . SER A 1 289 ? 22.116 -13.374 -23.549 1.00 96.75 289 SER A O 1
ATOM 2134 N N . GLY A 1 290 ? 22.840 -11.649 -22.292 1.00 97.06 290 GLY A N 1
ATOM 2135 C CA . GLY A 1 290 ? 23.788 -11.124 -23.273 1.00 97.06 290 GLY A CA 1
ATOM 2136 C C . GLY A 1 290 ? 24.885 -10.282 -22.626 1.00 97.06 290 GLY A C 1
ATOM 2137 O O . GLY A 1 290 ? 24.769 -9.853 -21.479 1.00 97.06 290 GLY A O 1
ATOM 2138 N N . ILE A 1 291 ? 25.962 -10.038 -23.371 1.00 98.12 291 ILE A N 1
ATOM 2139 C CA . ILE A 1 291 ? 26.986 -9.064 -22.966 1.00 98.12 291 ILE A CA 1
ATOM 2140 C C . ILE A 1 291 ? 26.413 -7.661 -23.175 1.00 98.12 291 ILE A C 1
ATOM 2142 O O . ILE A 1 291 ? 25.824 -7.399 -24.226 1.00 98.12 291 ILE A O 1
ATOM 2146 N N . LEU A 1 292 ? 26.580 -6.780 -22.190 1.00 98.12 292 LEU A N 1
ATOM 2147 C CA . LEU A 1 292 ? 26.142 -5.389 -22.276 1.00 98.12 292 LEU A CA 1
ATOM 2148 C C . LEU A 1 292 ? 27.094 -4.587 -23.169 1.00 98.12 292 LEU A C 1
ATOM 2150 O O . LEU A 1 292 ? 28.311 -4.643 -22.987 1.00 98.12 292 LEU A O 1
ATOM 2154 N N . GLU A 1 293 ? 26.543 -3.833 -24.115 1.00 97.75 293 GLU A N 1
ATOM 2155 C CA . GLU A 1 293 ? 27.298 -2.930 -24.982 1.00 97.75 293 GLU A CA 1
ATOM 2156 C C . GLU A 1 293 ? 26.565 -1.585 -25.111 1.00 97.75 293 GLU A C 1
ATOM 2158 O O . GLU A 1 293 ? 25.338 -1.531 -25.223 1.00 97.75 293 GLU A O 1
ATOM 2163 N N . GLU A 1 294 ? 27.317 -0.485 -25.038 1.00 97.31 294 GLU A N 1
ATOM 2164 C CA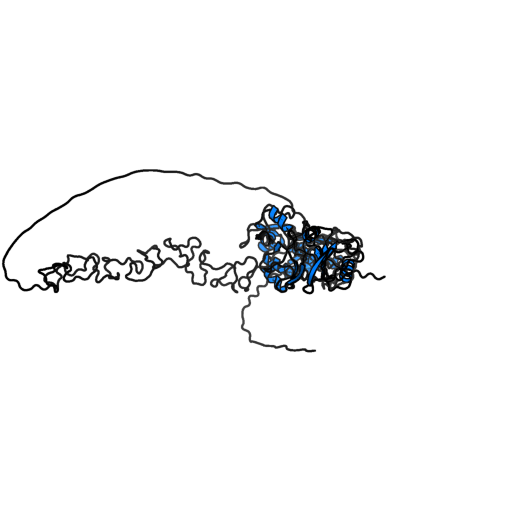 . GLU A 1 294 ? 26.781 0.871 -25.184 1.00 97.31 294 GLU A CA 1
ATOM 2165 C C . GLU A 1 294 ? 26.452 1.141 -26.655 1.00 97.31 294 GLU A C 1
ATOM 2167 O O . GLU A 1 294 ? 27.289 0.936 -27.537 1.00 97.31 294 GLU A O 1
ATOM 2172 N N . ALA A 1 295 ? 25.223 1.576 -26.932 1.00 97.19 295 ALA A N 1
ATOM 2173 C CA . ALA A 1 295 ? 24.775 1.821 -28.294 1.00 97.19 295 ALA A CA 1
ATOM 2174 C C . ALA A 1 295 ? 25.509 3.016 -28.932 1.00 97.19 295 ALA A C 1
ATOM 2176 O O . ALA A 1 295 ? 25.834 4.001 -28.266 1.00 97.19 295 ALA A O 1
ATOM 2177 N N . PHE A 1 296 ? 25.728 2.969 -30.250 1.00 96.06 296 PHE A N 1
ATOM 2178 C CA . PHE A 1 296 ? 26.261 4.106 -31.000 1.00 96.06 296 PHE A CA 1
ATOM 2179 C C . PHE A 1 296 ? 25.435 4.388 -32.269 1.00 96.06 296 PHE A C 1
ATOM 2181 O O . PHE A 1 296 ? 25.447 3.551 -33.174 1.00 96.06 296 PHE A O 1
ATOM 2188 N N . PRO A 1 297 ? 24.775 5.561 -32.390 1.00 96.00 297 PRO A N 1
ATOM 2189 C CA . PRO A 1 297 ? 24.671 6.628 -31.386 1.00 96.00 297 PRO A CA 1
ATOM 2190 C C . PRO A 1 297 ? 23.915 6.188 -30.124 1.00 96.00 297 PRO A C 1
ATOM 2192 O O . PRO A 1 297 ? 23.003 5.368 -30.187 1.00 96.00 297 PRO A O 1
ATOM 2195 N N . VAL A 1 298 ? 24.286 6.771 -28.983 1.00 95.06 298 VAL A N 1
ATOM 2196 C CA . VAL A 1 298 ? 23.806 6.346 -27.656 1.00 95.06 298 VAL A CA 1
ATOM 2197 C C . VAL A 1 298 ? 22.312 6.571 -27.432 1.00 95.06 298 VAL A C 1
ATOM 2199 O O . VAL A 1 298 ? 21.693 5.846 -26.664 1.00 95.06 298 VAL A O 1
ATOM 2202 N N . ASP A 1 299 ? 21.702 7.518 -28.145 1.00 94.44 299 ASP A N 1
ATOM 2203 C CA . ASP A 1 299 ? 20.260 7.754 -28.095 1.00 94.44 299 ASP A CA 1
ATOM 2204 C C . ASP A 1 299 ? 19.455 6.846 -29.042 1.00 94.44 299 ASP A C 1
ATOM 2206 O O . ASP A 1 299 ? 18.229 6.925 -29.043 1.00 94.44 299 ASP A O 1
ATOM 2210 N N . ALA A 1 300 ? 20.101 6.015 -29.866 1.00 96.12 300 ALA A N 1
ATOM 2211 C CA . ALA A 1 300 ? 19.470 5.183 -30.895 1.00 96.12 300 ALA A CA 1
ATOM 2212 C C . ALA A 1 300 ? 18.507 5.914 -31.863 1.00 96.12 300 ALA A C 1
ATOM 2214 O O . ALA A 1 300 ? 17.767 5.262 -32.598 1.00 96.12 300 ALA A O 1
ATOM 2215 N N . CYS A 1 301 ? 18.536 7.253 -31.940 1.00 94.88 301 CYS A N 1
ATOM 2216 C CA . CYS A 1 301 ? 17.659 8.032 -32.828 1.00 94.88 301 CYS A CA 1
ATOM 2217 C C . CYS A 1 301 ? 18.203 8.143 -34.271 1.00 94.88 301 CYS A C 1
ATOM 2219 O O . CYS A 1 301 ? 17.693 8.909 -35.091 1.00 94.88 301 CYS A O 1
ATOM 2221 N N . ALA A 1 302 ? 19.237 7.365 -34.599 1.00 92.94 302 ALA A N 1
ATOM 2222 C CA . ALA A 1 302 ? 19.727 7.097 -35.947 1.00 92.94 302 ALA A CA 1
ATOM 2223 C C . ALA A 1 302 ? 20.310 5.662 -36.004 1.00 92.94 302 ALA A C 1
ATOM 2225 O O . ALA A 1 302 ? 20.538 5.071 -34.947 1.00 92.94 302 ALA A O 1
ATOM 2226 N N . PRO A 1 303 ? 20.554 5.082 -37.200 1.00 93.50 303 PRO A N 1
ATOM 2227 C CA . PRO A 1 303 ? 20.975 3.686 -37.337 1.00 93.50 303 PRO A CA 1
ATOM 2228 C C . PRO A 1 303 ? 22.213 3.332 -36.504 1.00 93.50 303 PRO A C 1
ATOM 2230 O O . PRO A 1 303 ? 23.245 4.000 -36.602 1.00 93.50 303 PRO A O 1
ATOM 2233 N N . LEU A 1 304 ? 22.082 2.269 -35.711 1.00 96.69 304 LEU A N 1
ATOM 2234 C CA . LEU A 1 304 ? 23.081 1.818 -34.747 1.00 96.69 304 LEU A CA 1
ATOM 2235 C C . LEU A 1 304 ? 24.238 1.029 -35.386 1.00 96.69 304 LEU A C 1
ATOM 2237 O O . LEU A 1 304 ? 24.132 0.493 -36.493 1.00 96.69 304 LEU A O 1
ATOM 2241 N N . SER A 1 305 ? 25.341 0.922 -34.643 1.00 95.81 305 SER A N 1
ATOM 2242 C CA . SER A 1 305 ? 26.368 -0.111 -34.823 1.00 95.81 305 SER A CA 1
ATOM 2243 C C . SER A 1 305 ? 25.817 -1.530 -34.608 1.00 95.81 305 SER A C 1
ATOM 2245 O O . SER A 1 305 ? 24.766 -1.704 -34.001 1.00 95.81 305 SER A O 1
ATOM 2247 N N . ASP A 1 306 ? 26.544 -2.550 -35.079 1.00 96.88 306 ASP A N 1
ATOM 2248 C CA . ASP A 1 306 ? 26.215 -3.966 -34.847 1.00 96.88 306 ASP A CA 1
ATOM 2249 C C . ASP A 1 306 ? 26.164 -4.289 -33.343 1.00 96.88 306 ASP A C 1
ATOM 2251 O O . ASP A 1 306 ? 27.113 -4.011 -32.611 1.00 96.88 306 ASP A O 1
ATOM 2255 N N . LEU A 1 307 ? 25.050 -4.874 -32.903 1.00 97.50 307 LEU A N 1
ATOM 2256 C CA . LEU A 1 307 ? 24.756 -5.287 -31.529 1.00 97.50 307 LEU A CA 1
ATOM 2257 C C . LEU A 1 307 ? 24.328 -6.768 -31.480 1.00 97.50 307 LEU A C 1
ATOM 2259 O O . LEU A 1 307 ? 23.675 -7.195 -30.528 1.00 97.50 307 LEU A O 1
ATOM 2263 N N . THR A 1 308 ? 24.695 -7.570 -32.488 1.00 97.62 308 THR A N 1
ATOM 2264 C CA . THR A 1 308 ? 24.312 -8.986 -32.616 1.00 97.62 308 THR A CA 1
ATOM 2265 C C . THR A 1 308 ? 24.626 -9.794 -31.349 1.00 97.62 308 THR A C 1
ATOM 2267 O O . THR A 1 308 ? 25.785 -10.079 -31.038 1.00 97.62 308 THR A O 1
ATOM 2270 N N . GLY A 1 309 ? 23.582 -10.210 -30.625 1.00 95.81 309 GLY A N 1
ATOM 2271 C CA . GLY A 1 309 ? 23.712 -10.991 -29.387 1.00 95.81 309 GLY A CA 1
ATOM 2272 C C . GLY A 1 309 ? 24.084 -10.174 -28.141 1.00 95.81 309 GLY A C 1
ATOM 2273 O O . GLY A 1 309 ? 24.538 -10.751 -27.149 1.00 95.81 309 GLY A O 1
ATOM 2274 N N . ARG A 1 310 ? 23.934 -8.845 -28.182 1.00 97.81 310 ARG A N 1
ATOM 2275 C CA . ARG A 1 310 ? 24.204 -7.929 -27.062 1.00 97.81 310 ARG A CA 1
ATOM 2276 C C . ARG A 1 310 ? 22.937 -7.499 -26.339 1.00 97.81 310 ARG A C 1
ATOM 2278 O O . ARG A 1 310 ? 21.861 -7.461 -26.929 1.00 97.81 310 ARG A O 1
ATOM 2285 N N . VAL A 1 311 ? 23.086 -7.099 -25.083 1.00 98.31 311 VAL A N 1
ATOM 2286 C CA . VAL A 1 311 ? 22.128 -6.195 -24.438 1.00 98.31 311 VAL A CA 1
ATOM 2287 C C . VAL A 1 311 ? 22.565 -4.770 -24.764 1.00 98.31 311 VAL A C 1
ATOM 2289 O O . VAL A 1 311 ? 23.739 -4.446 -24.597 1.00 98.31 311 VAL A O 1
ATOM 2292 N N . ALA A 1 312 ? 21.657 -3.940 -25.269 1.00 98.19 312 ALA A N 1
ATOM 2293 C CA . ALA A 1 312 ? 21.959 -2.566 -25.660 1.00 98.19 312 ALA A CA 1
ATOM 2294 C C . ALA A 1 312 ? 21.709 -1.600 -24.494 1.00 98.19 312 ALA A C 1
ATOM 2296 O O . ALA A 1 312 ? 20.594 -1.550 -23.977 1.00 98.19 312 ALA A O 1
ATOM 2297 N N . LEU A 1 313 ? 22.714 -0.810 -24.108 1.00 98.19 313 LEU A N 1
ATOM 2298 C CA . LEU A 1 313 ? 22.528 0.341 -23.218 1.00 98.19 313 LEU A CA 1
ATOM 2299 C C . LEU A 1 313 ? 22.236 1.586 -24.070 1.00 98.19 313 LEU A C 1
ATOM 2301 O O . LEU A 1 313 ? 23.072 1.970 -24.892 1.00 98.19 313 LEU A O 1
ATOM 2305 N N . ILE A 1 314 ? 21.054 2.184 -23.900 1.00 98.06 314 ILE A N 1
ATOM 2306 C CA . ILE A 1 314 ? 20.537 3.292 -24.725 1.00 98.06 314 ILE A CA 1
ATOM 2307 C C . ILE A 1 314 ? 20.056 4.432 -23.822 1.00 98.06 314 ILE A C 1
ATOM 2309 O O . ILE A 1 314 ? 19.329 4.193 -22.864 1.00 98.06 314 ILE A O 1
ATOM 2313 N N . ASP A 1 315 ? 20.408 5.677 -24.145 1.00 96.81 315 ASP A N 1
ATOM 2314 C CA . ASP A 1 315 ? 19.886 6.867 -23.464 1.00 96.81 315 ASP A CA 1
ATOM 2315 C C . ASP A 1 315 ? 18.488 7.252 -23.957 1.00 96.81 315 ASP A C 1
ATOM 2317 O O . ASP A 1 315 ? 18.175 7.206 -25.156 1.00 96.81 315 ASP A O 1
ATOM 2321 N N . ARG A 1 316 ? 17.663 7.777 -23.048 1.00 92.25 316 ARG A N 1
ATOM 2322 C CA . ARG A 1 316 ? 16.484 8.572 -23.402 1.00 92.25 316 ARG A CA 1
ATOM 2323 C C . ARG A 1 316 ? 16.897 9.779 -24.258 1.00 92.25 316 ARG A C 1
ATOM 2325 O O . ARG A 1 316 ? 17.919 10.416 -24.034 1.00 92.25 316 ARG A O 1
ATOM 2332 N N . GLY A 1 317 ? 16.095 10.085 -25.277 1.00 84.88 317 GLY A N 1
ATOM 2333 C CA . GLY A 1 317 ? 16.413 11.099 -26.286 1.00 84.88 317 GLY A CA 1
ATOM 2334 C C . GLY A 1 317 ? 15.153 11.673 -26.925 1.00 84.88 317 GLY A C 1
ATOM 2335 O O . GLY A 1 317 ? 14.098 11.685 -26.299 1.00 84.88 317 GLY A O 1
ATOM 2336 N N . THR A 1 318 ? 15.261 12.151 -28.166 1.00 86.81 318 THR A N 1
ATOM 2337 C CA . THR A 1 318 ? 14.160 12.859 -28.855 1.00 86.81 318 THR A CA 1
ATOM 2338 C C . THR A 1 318 ? 13.173 11.949 -29.593 1.00 86.81 318 THR A C 1
ATOM 2340 O O . THR A 1 318 ? 12.037 12.358 -29.814 1.00 86.81 318 THR A O 1
ATOM 2343 N N . CYS A 1 319 ? 13.586 10.733 -29.954 1.00 91.69 319 CYS A N 1
ATOM 2344 C CA . CYS A 1 319 ? 12.725 9.677 -30.490 1.00 91.69 319 CYS A CA 1
ATOM 2345 C C . CYS A 1 319 ? 12.080 8.843 -29.365 1.00 91.69 319 CYS A C 1
ATOM 2347 O O . CYS A 1 319 ? 12.567 8.832 -28.229 1.00 91.69 319 CYS A O 1
ATOM 2349 N N . SER A 1 320 ? 10.987 8.142 -29.673 1.00 92.19 320 SER A N 1
ATOM 2350 C CA . SER A 1 320 ? 10.216 7.349 -28.705 1.00 92.19 320 SER A CA 1
ATOM 2351 C C . SER A 1 320 ? 10.951 6.090 -28.223 1.00 92.19 320 SER A C 1
ATOM 2353 O O . SER A 1 320 ? 11.848 5.570 -28.888 1.00 92.19 320 SER A O 1
ATOM 2355 N N . PHE A 1 321 ? 10.535 5.553 -27.068 1.00 93.19 321 PHE A N 1
ATOM 2356 C CA . PHE A 1 321 ? 11.061 4.288 -26.536 1.00 93.19 321 PHE A CA 1
ATOM 2357 C C . PHE A 1 321 ? 10.866 3.114 -27.507 1.00 93.19 321 PHE A C 1
ATOM 2359 O O . PHE A 1 321 ? 11.743 2.263 -27.620 1.00 93.19 321 PHE A O 1
ATOM 2366 N N . TYR A 1 322 ? 9.756 3.099 -28.247 1.00 93.00 322 TYR A N 1
ATOM 2367 C CA . TYR A 1 322 ? 9.458 2.065 -29.234 1.00 93.00 322 TYR A CA 1
ATOM 2368 C C . TYR A 1 322 ? 10.417 2.127 -30.442 1.00 93.00 322 TYR A C 1
ATOM 2370 O O . TYR A 1 322 ? 11.039 1.121 -30.777 1.00 93.00 322 TYR A O 1
ATOM 2378 N N . GLU A 1 323 ? 10.632 3.313 -31.032 1.00 93.69 323 GLU A N 1
ATOM 2379 C CA . GLU A 1 323 ? 11.575 3.506 -32.154 1.00 93.69 323 GLU A CA 1
ATOM 2380 C C . GLU A 1 323 ? 13.020 3.128 -31.779 1.00 93.69 323 GLU A C 1
ATOM 2382 O O . GLU A 1 323 ? 13.718 2.479 -32.560 1.00 93.69 323 GLU A O 1
ATOM 2387 N N . LYS A 1 324 ? 13.462 3.484 -30.563 1.00 94.88 324 LYS A N 1
ATOM 2388 C CA . LYS A 1 324 ? 14.779 3.096 -30.022 1.00 94.88 324 LYS A CA 1
ATOM 2389 C C . LYS A 1 324 ? 14.939 1.577 -29.953 1.00 94.88 324 LYS A C 1
ATOM 2391 O O . LYS A 1 324 ? 15.987 1.046 -30.319 1.00 94.88 324 LYS A O 1
ATOM 2396 N N . THR A 1 325 ? 13.899 0.877 -29.503 1.00 95.19 325 THR A N 1
ATOM 2397 C CA . THR A 1 325 ? 13.902 -0.585 -29.404 1.00 95.19 325 THR A CA 1
ATOM 2398 C C . THR A 1 325 ? 13.886 -1.237 -30.787 1.00 95.19 325 THR A C 1
ATOM 2400 O O . THR A 1 325 ? 14.667 -2.156 -31.020 1.00 95.19 325 THR A O 1
ATOM 2403 N N . GLU A 1 326 ? 13.097 -0.742 -31.747 1.00 94.69 326 GLU A N 1
ATOM 2404 C CA . GLU A 1 326 ? 13.148 -1.241 -33.132 1.00 94.69 326 GLU A CA 1
ATOM 2405 C C . GLU A 1 326 ? 14.529 -1.031 -33.780 1.00 94.69 326 GLU A C 1
ATOM 2407 O O . GLU A 1 326 ? 15.009 -1.915 -34.498 1.00 94.69 326 GLU A O 1
ATOM 2412 N N . ALA A 1 327 ? 15.215 0.080 -33.487 1.00 95.50 327 ALA A N 1
ATOM 2413 C CA . ALA A 1 327 ? 16.594 0.308 -33.920 1.00 95.50 327 ALA A CA 1
ATOM 2414 C C . ALA A 1 327 ? 17.582 -0.694 -33.285 1.00 95.50 327 ALA A C 1
ATOM 2416 O O . ALA A 1 327 ? 18.432 -1.241 -33.990 1.00 95.50 327 ALA A O 1
ATOM 2417 N N . ALA A 1 328 ? 17.441 -0.990 -31.987 1.00 97.12 328 ALA A N 1
ATOM 2418 C CA . ALA A 1 328 ? 18.254 -1.984 -31.278 1.00 97.12 328 ALA A CA 1
ATOM 2419 C C . ALA A 1 328 ? 18.045 -3.412 -31.818 1.00 97.12 328 ALA A C 1
ATOM 2421 O O . ALA A 1 328 ? 19.014 -4.116 -32.107 1.00 97.12 328 ALA A O 1
ATOM 2422 N N . ILE A 1 329 ? 16.788 -3.817 -32.035 1.00 95.81 329 ILE A N 1
ATOM 2423 C CA . ILE A 1 329 ? 16.427 -5.106 -32.647 1.00 95.81 329 ILE A CA 1
ATOM 2424 C C . ILE A 1 329 ? 16.993 -5.198 -34.071 1.00 95.81 329 ILE A C 1
ATOM 2426 O O . ILE A 1 329 ? 17.573 -6.217 -34.444 1.00 95.81 329 ILE A O 1
ATOM 2430 N N . SER A 1 330 ? 16.894 -4.120 -34.856 1.00 95.88 330 SER A N 1
ATOM 2431 C CA . SER A 1 330 ? 17.443 -4.052 -36.221 1.00 95.88 330 SER A CA 1
ATOM 2432 C C . SER A 1 330 ? 18.973 -4.164 -36.265 1.00 95.88 330 SER A C 1
ATOM 2434 O O . SER A 1 330 ? 19.524 -4.598 -37.277 1.00 95.88 330 SER A O 1
ATOM 2436 N N . ALA A 1 331 ? 19.653 -3.806 -35.174 1.00 97.50 331 ALA A N 1
ATOM 2437 C CA . ALA A 1 331 ? 21.087 -3.997 -34.970 1.00 97.50 331 ALA A CA 1
ATOM 2438 C C . ALA A 1 331 ? 21.459 -5.371 -34.372 1.00 97.50 331 ALA A C 1
ATOM 2440 O O . ALA A 1 331 ? 22.643 -5.667 -34.226 1.00 97.50 331 ALA A O 1
ATOM 2441 N N . GLY A 1 332 ? 20.479 -6.220 -34.044 1.00 97.19 332 GLY A N 1
ATOM 2442 C CA . GLY A 1 332 ? 20.690 -7.575 -33.524 1.00 97.19 332 GLY A CA 1
ATOM 2443 C C . GLY A 1 332 ? 20.764 -7.698 -31.997 1.00 97.19 332 GLY A C 1
ATOM 2444 O O . GLY A 1 332 ? 21.164 -8.759 -31.505 1.00 97.19 332 GLY A O 1
ATOM 2445 N N . ALA A 1 333 ? 20.385 -6.656 -31.248 1.00 98.00 333 ALA A N 1
ATOM 2446 C CA . ALA A 1 333 ? 20.317 -6.713 -29.788 1.00 98.00 333 ALA A CA 1
ATOM 2447 C C . ALA A 1 333 ? 19.259 -7.727 -29.307 1.00 98.00 333 ALA A C 1
ATOM 2449 O O . ALA A 1 333 ? 18.195 -7.870 -29.910 1.00 98.00 333 ALA A O 1
ATOM 2450 N N . VAL A 1 334 ? 19.552 -8.418 -28.201 1.00 97.38 334 VAL A N 1
ATOM 2451 C CA . VAL A 1 334 ? 18.670 -9.426 -27.579 1.00 97.38 334 VAL A CA 1
ATOM 2452 C C . VAL A 1 334 ? 17.893 -8.901 -26.372 1.00 97.38 334 VAL A C 1
ATOM 2454 O O . VAL A 1 334 ? 16.929 -9.538 -25.968 1.00 97.38 334 VAL A O 1
ATOM 2457 N N . ALA A 1 335 ? 18.286 -7.753 -25.814 1.00 97.50 335 ALA A N 1
ATOM 2458 C CA . ALA A 1 335 ? 17.564 -7.003 -24.781 1.00 97.50 335 ALA A CA 1
ATOM 2459 C C . ALA A 1 335 ? 18.006 -5.528 -24.795 1.00 97.50 335 ALA A C 1
ATOM 2461 O O . ALA A 1 335 ? 19.044 -5.203 -25.381 1.00 97.50 335 ALA A O 1
ATOM 2462 N N . VAL A 1 336 ? 17.260 -4.643 -24.129 1.00 97.62 336 VAL A N 1
ATOM 2463 C CA . VAL A 1 336 ? 17.580 -3.209 -24.018 1.00 97.62 336 VAL A CA 1
ATOM 2464 C C . VAL A 1 336 ? 17.478 -2.732 -22.568 1.00 97.62 336 VAL A C 1
ATOM 2466 O O . VAL A 1 336 ? 16.493 -2.998 -21.882 1.00 97.62 336 VAL A O 1
ATOM 2469 N N . ILE A 1 337 ? 18.475 -1.964 -22.128 1.00 97.69 337 ILE A N 1
ATOM 2470 C CA . ILE A 1 337 ? 18.431 -1.159 -20.905 1.00 97.69 337 ILE A CA 1
ATOM 2471 C C . ILE A 1 337 ? 18.350 0.311 -21.325 1.00 97.69 337 ILE A C 1
ATOM 2473 O O . ILE A 1 337 ? 19.288 0.857 -21.910 1.00 97.69 337 ILE A O 1
ATOM 2477 N N . MET A 1 338 ? 17.216 0.942 -21.031 1.00 97.25 338 MET A N 1
ATOM 2478 C CA . MET A 1 338 ? 16.954 2.357 -21.271 1.00 97.25 338 MET A CA 1
ATOM 2479 C C . MET A 1 338 ? 17.407 3.175 -20.056 1.00 97.25 338 MET A C 1
ATOM 2481 O O . MET A 1 338 ? 16.838 3.050 -18.973 1.00 97.25 338 MET A O 1
ATOM 2485 N N . VAL A 1 339 ? 18.417 4.022 -20.225 1.00 97.19 339 VAL A N 1
ATOM 2486 C CA . VAL A 1 339 ? 18.855 4.983 -19.205 1.00 97.19 339 VAL A CA 1
ATOM 2487 C C . VAL A 1 339 ? 17.973 6.223 -19.290 1.00 97.19 339 VAL A C 1
ATOM 2489 O O . VAL A 1 339 ? 17.862 6.853 -20.346 1.00 97.19 339 VAL A O 1
ATOM 2492 N N . ASP A 1 340 ? 17.320 6.572 -18.186 1.00 94.62 340 ASP A N 1
ATOM 2493 C CA . ASP A 1 340 ? 16.457 7.747 -18.130 1.00 94.62 340 ASP A CA 1
ATOM 2494 C C . ASP A 1 340 ? 17.244 9.068 -18.005 1.00 94.62 340 ASP A C 1
ATOM 2496 O O . ASP A 1 340 ? 18.378 9.115 -17.536 1.00 94.62 340 ASP A O 1
ATOM 2500 N N . SER A 1 341 ? 16.605 10.177 -18.383 1.00 93.19 341 SER A N 1
ATOM 2501 C CA . SER A 1 341 ? 17.102 11.544 -18.167 1.00 93.19 341 SER A CA 1
ATOM 2502 C C . SER A 1 341 ? 16.912 12.056 -16.732 1.00 93.19 341 SER A C 1
ATOM 2504 O O . SER A 1 341 ? 17.320 13.173 -16.419 1.00 93.19 341 SER A O 1
ATOM 2506 N N . SER A 1 342 ? 16.243 11.273 -15.888 1.00 92.75 342 SER A N 1
ATOM 2507 C CA . SER A 1 342 ? 15.846 11.597 -14.516 1.00 92.75 342 SER A CA 1
ATOM 2508 C C . SER A 1 342 ? 16.409 10.560 -13.544 1.00 92.75 342 SER A C 1
ATOM 2510 O O . SER A 1 342 ? 16.682 9.422 -13.924 1.00 92.75 342 SER A O 1
ATOM 2512 N N . ASP A 1 343 ? 16.553 10.940 -12.274 1.00 92.88 343 ASP A N 1
ATOM 2513 C CA . ASP A 1 343 ? 16.942 10.019 -11.195 1.00 92.88 343 ASP A CA 1
ATOM 2514 C C . ASP A 1 343 ? 15.746 9.508 -10.371 1.00 92.88 343 ASP A C 1
ATOM 2516 O O . ASP A 1 343 ? 15.906 9.035 -9.248 1.00 92.88 343 ASP A O 1
ATOM 2520 N N . ALA A 1 344 ? 14.543 9.633 -10.941 1.00 92.44 344 ALA A N 1
ATOM 2521 C CA . ALA A 1 344 ? 13.294 9.211 -10.326 1.00 92.44 344 ALA A CA 1
ATOM 2522 C C . ALA A 1 344 ? 13.225 7.679 -10.219 1.00 92.44 344 ALA A C 1
ATOM 2524 O O . ALA A 1 344 ? 13.501 6.980 -11.199 1.00 92.44 344 ALA A O 1
ATOM 2525 N N . SER A 1 345 ? 12.863 7.164 -9.043 1.00 93.12 345 SER A N 1
ATOM 2526 C CA . SER A 1 345 ? 12.774 5.729 -8.761 1.00 93.12 345 SER A CA 1
ATOM 2527 C C . SER A 1 345 ? 11.545 5.408 -7.887 1.00 93.12 345 SER A C 1
ATOM 2529 O O . SER A 1 345 ? 11.329 6.152 -6.930 1.00 93.12 345 SER A O 1
ATOM 2531 N N . PRO A 1 346 ? 10.760 4.342 -8.162 1.00 92.75 346 PRO A N 1
ATOM 2532 C CA . PRO A 1 346 ? 10.889 3.415 -9.291 1.00 92.75 346 PRO A CA 1
ATOM 2533 C C . PRO A 1 346 ? 10.803 4.124 -10.659 1.00 92.75 346 PRO A C 1
ATOM 2535 O O . PRO A 1 346 ? 9.968 5.013 -10.830 1.00 92.75 346 PRO A O 1
ATOM 2538 N N . PRO A 1 347 ? 11.652 3.785 -11.651 1.00 90.69 347 PRO A N 1
ATOM 2539 C CA . PRO A 1 347 ? 11.581 4.425 -12.963 1.00 90.69 347 PRO A CA 1
ATOM 2540 C C . PRO A 1 347 ? 10.217 4.155 -13.611 1.00 90.69 347 PRO A C 1
ATOM 2542 O O . PRO A 1 347 ? 9.816 2.996 -13.714 1.00 90.69 347 PRO A O 1
ATOM 2545 N N . ASN A 1 348 ? 9.502 5.194 -14.061 1.00 85.44 348 ASN A N 1
ATOM 2546 C CA . ASN A 1 348 ? 8.133 5.016 -14.570 1.00 85.44 348 ASN A CA 1
ATOM 2547 C C . ASN A 1 348 ? 8.101 4.041 -15.764 1.00 85.44 348 ASN A C 1
ATOM 2549 O O . ASN A 1 348 ? 9.032 4.011 -16.577 1.00 85.44 348 ASN A O 1
ATOM 2553 N N . TRP A 1 349 ? 7.002 3.307 -15.922 1.00 83.00 349 TRP A N 1
ATOM 2554 C CA . TRP A 1 349 ? 6.802 2.393 -17.047 1.00 83.00 349 TRP A CA 1
ATOM 2555 C C . TRP A 1 349 ? 6.945 3.070 -18.420 1.00 83.00 349 TRP A C 1
ATOM 2557 O O . TRP A 1 349 ? 6.796 4.288 -18.573 1.00 83.00 349 TRP A O 1
ATOM 2567 N N . MET A 1 350 ? 7.266 2.265 -19.433 1.00 88.00 350 MET A N 1
ATOM 2568 C CA . MET A 1 350 ? 7.412 2.708 -20.820 1.00 88.00 350 MET A CA 1
ATOM 2569 C C . MET A 1 350 ? 6.294 2.121 -21.680 1.00 88.00 350 MET A C 1
ATOM 2571 O O . MET A 1 350 ? 6.411 1.018 -22.212 1.00 88.00 350 MET A O 1
ATOM 2575 N N . THR A 1 351 ? 5.220 2.891 -21.835 1.00 80.94 351 THR A N 1
ATOM 2576 C CA . THR A 1 351 ? 4.029 2.506 -22.600 1.00 80.94 351 THR A CA 1
ATOM 2577 C C . THR A 1 351 ? 4.210 2.751 -24.110 1.00 80.94 351 THR A C 1
ATOM 2579 O O . THR A 1 351 ? 5.083 3.508 -24.548 1.00 80.94 351 THR A O 1
ATOM 2582 N N . SER A 1 352 ? 3.394 2.095 -24.943 1.00 81.75 352 SER A N 1
ATOM 2583 C CA . SER A 1 352 ? 3.298 2.357 -26.389 1.00 81.75 352 SER A CA 1
ATOM 2584 C C . SER A 1 352 ? 1.961 1.860 -26.947 1.00 81.75 352 SER A C 1
ATOM 2586 O O . SER A 1 352 ? 1.396 0.891 -26.446 1.00 81.75 352 SER A O 1
ATOM 2588 N N . THR A 1 353 ? 1.460 2.490 -28.014 1.00 77.75 353 THR A N 1
ATOM 2589 C CA . THR A 1 353 ? 0.246 2.050 -28.734 1.00 77.75 353 THR A CA 1
ATOM 2590 C C . THR A 1 353 ? 0.537 1.119 -29.918 1.00 77.75 353 THR A C 1
ATOM 2592 O O . THR A 1 353 ? -0.395 0.640 -30.571 1.00 77.75 353 THR A O 1
ATOM 2595 N N . PHE A 1 354 ? 1.815 0.850 -30.203 1.00 84.38 354 PHE A N 1
ATOM 2596 C CA . PHE A 1 354 ? 2.254 -0.102 -31.226 1.00 84.38 354 PHE A CA 1
ATOM 2597 C C . PHE A 1 354 ? 2.173 -1.563 -30.738 1.00 84.38 354 PHE A C 1
ATOM 2599 O O . PHE A 1 354 ? 1.859 -1.841 -29.582 1.00 84.38 354 PHE A O 1
ATOM 2606 N N . ALA A 1 355 ? 2.404 -2.521 -31.641 1.00 84.25 355 ALA A N 1
ATOM 2607 C CA . ALA A 1 355 ? 2.327 -3.944 -31.310 1.00 84.25 355 ALA A CA 1
ATOM 2608 C C . ALA A 1 355 ? 3.480 -4.370 -30.374 1.00 84.25 355 ALA A C 1
ATOM 2610 O O . ALA A 1 355 ? 4.606 -3.921 -30.586 1.00 84.25 355 ALA A O 1
ATOM 2611 N N . PRO A 1 356 ? 3.247 -5.259 -29.386 1.00 88.12 356 PRO A N 1
ATOM 2612 C CA . PRO A 1 356 ? 4.314 -5.720 -28.506 1.00 88.12 356 PRO A CA 1
ATOM 2613 C C . PRO A 1 356 ? 5.446 -6.453 -29.239 1.00 88.12 356 PRO A C 1
ATOM 2615 O O . PRO A 1 356 ? 5.210 -7.282 -30.119 1.00 88.12 356 PRO A O 1
ATOM 2618 N N . LEU A 1 357 ? 6.670 -6.170 -28.810 1.00 90.69 357 LEU A N 1
ATOM 2619 C CA . LEU A 1 357 ? 7.931 -6.769 -29.231 1.00 90.69 357 LEU A CA 1
ATOM 2620 C C . LEU A 1 357 ? 8.290 -7.955 -28.314 1.00 90.69 357 LEU A C 1
ATOM 2622 O O . LEU A 1 357 ? 7.740 -8.102 -27.220 1.00 90.69 357 LEU A O 1
ATOM 2626 N N . ASP A 1 358 ? 9.213 -8.811 -28.759 1.00 89.50 358 ASP A N 1
ATOM 2627 C CA . ASP A 1 358 ? 9.663 -10.017 -28.029 1.00 89.50 358 ASP A CA 1
ATOM 2628 C C . ASP A 1 358 ? 11.071 -9.892 -27.415 1.00 89.50 358 ASP A C 1
ATOM 2630 O O . ASP A 1 358 ? 11.560 -10.822 -26.778 1.00 89.50 358 ASP A O 1
ATOM 2634 N N . VAL A 1 359 ? 11.726 -8.745 -27.599 1.00 92.25 359 VAL A N 1
ATOM 2635 C CA . VAL A 1 359 ? 13.018 -8.408 -26.985 1.00 92.25 359 VAL A CA 1
ATOM 2636 C C . VAL A 1 359 ? 12.741 -7.588 -25.723 1.00 92.25 359 VAL A C 1
ATOM 2638 O O . VAL A 1 359 ? 12.123 -6.533 -25.862 1.00 92.25 359 VAL A O 1
ATOM 2641 N N . PRO A 1 360 ? 13.152 -8.030 -24.517 1.00 95.50 360 PRO A N 1
ATOM 2642 C CA . PRO A 1 360 ? 12.813 -7.341 -23.277 1.00 95.50 360 PRO A CA 1
ATOM 2643 C C . PRO A 1 360 ? 13.487 -5.969 -23.179 1.00 95.50 360 PRO A C 1
ATOM 2645 O O . PRO A 1 360 ? 14.671 -5.816 -23.501 1.00 95.50 360 PRO A O 1
ATOM 2648 N N . VAL A 1 361 ? 12.727 -4.984 -22.700 1.00 95.81 361 VAL A N 1
ATOM 2649 C CA . VAL A 1 361 ? 13.180 -3.610 -22.462 1.00 95.81 361 VAL A CA 1
ATOM 2650 C C . VAL A 1 361 ? 12.876 -3.232 -21.014 1.00 95.81 361 VAL A C 1
ATOM 2652 O O . VAL A 1 361 ? 11.739 -3.353 -20.565 1.00 95.81 361 VAL A O 1
ATOM 2655 N N . VAL A 1 362 ? 13.877 -2.713 -20.303 1.00 96.12 362 VAL A N 1
ATOM 2656 C CA . VAL A 1 362 ? 13.709 -2.132 -18.959 1.00 96.12 362 VAL A CA 1
ATOM 2657 C C . VAL A 1 362 ? 14.257 -0.711 -18.897 1.00 96.12 362 VAL A C 1
ATOM 2659 O O . VAL A 1 362 ? 15.111 -0.334 -19.700 1.00 96.12 362 VAL A O 1
ATOM 2662 N N . ARG A 1 363 ? 13.784 0.080 -17.933 1.00 95.25 363 ARG A N 1
ATOM 2663 C CA . ARG A 1 363 ? 14.234 1.450 -17.650 1.00 95.25 363 ARG A CA 1
ATOM 2664 C C . ARG A 1 363 ? 14.970 1.509 -16.318 1.00 95.25 363 ARG A C 1
ATOM 2666 O O . ARG A 1 363 ? 14.436 1.051 -15.313 1.00 95.25 363 ARG A O 1
ATOM 2673 N N . VAL A 1 364 ? 16.146 2.126 -16.306 1.00 96.25 364 VAL A N 1
ATOM 2674 C CA . VAL A 1 364 ? 16.936 2.413 -15.096 1.00 96.25 364 VAL A CA 1
ATOM 2675 C C . VAL A 1 364 ? 17.091 3.922 -14.902 1.00 96.25 364 VAL A C 1
ATOM 2677 O O . VAL A 1 364 ? 16.895 4.701 -15.842 1.00 96.25 364 VAL A O 1
ATOM 2680 N N . THR A 1 365 ? 17.436 4.347 -13.686 1.00 96.06 365 THR A N 1
ATOM 2681 C CA . THR A 1 365 ? 17.656 5.766 -13.375 1.00 96.06 365 THR A CA 1
ATOM 2682 C C . THR A 1 365 ? 18.890 6.330 -14.092 1.00 96.06 365 THR A C 1
ATOM 2684 O O . THR A 1 365 ? 19.760 5.596 -14.575 1.00 96.06 365 THR A O 1
ATOM 2687 N N . SER A 1 366 ? 19.006 7.660 -14.125 1.00 95.19 366 SER A N 1
ATOM 2688 C CA . SER A 1 366 ? 20.215 8.327 -14.621 1.00 95.19 366 SER A CA 1
ATOM 2689 C C . SER A 1 366 ? 21.472 8.007 -13.787 1.00 95.19 366 SER A C 1
ATOM 2691 O O . SER A 1 366 ? 22.561 7.895 -14.358 1.00 95.19 366 SER A O 1
ATOM 2693 N N . SER A 1 367 ? 21.352 7.800 -12.465 1.00 95.00 367 SER A N 1
ATOM 2694 C CA . SER A 1 367 ? 22.478 7.376 -11.617 1.00 95.00 367 SER A CA 1
ATOM 2695 C C . SER A 1 367 ? 22.873 5.917 -11.854 1.00 95.00 367 SER A C 1
ATOM 2697 O O . SER A 1 367 ? 24.062 5.640 -12.015 1.00 95.00 367 SER A O 1
ATOM 2699 N N . ASP A 1 368 ? 21.909 5.003 -11.979 1.00 95.75 368 ASP A N 1
ATOM 2700 C CA . ASP A 1 368 ? 22.150 3.592 -12.295 1.00 95.75 368 ASP A CA 1
ATOM 2701 C C . ASP A 1 368 ? 22.851 3.443 -13.649 1.00 95.75 368 ASP A C 1
ATOM 2703 O O . ASP A 1 368 ? 23.876 2.764 -13.760 1.00 95.75 368 ASP A O 1
ATOM 2707 N N . GLY A 1 369 ? 22.371 4.161 -14.670 1.00 96.12 369 GLY A N 1
ATOM 2708 C CA . GLY A 1 369 ? 23.029 4.235 -15.974 1.00 96.12 369 GLY A CA 1
ATOM 2709 C C . GLY A 1 369 ? 24.468 4.757 -15.896 1.00 96.12 369 GLY A C 1
ATOM 2710 O O . GLY A 1 369 ? 25.338 4.274 -16.624 1.00 96.12 369 GLY A O 1
ATOM 2711 N N . ALA A 1 370 ? 24.761 5.692 -14.986 1.00 95.69 370 ALA A N 1
ATOM 2712 C CA . ALA A 1 370 ? 26.121 6.173 -14.753 1.00 95.69 370 ALA A CA 1
ATOM 2713 C C . ALA A 1 370 ? 27.016 5.121 -14.067 1.00 95.69 370 ALA A C 1
ATOM 2715 O O . ALA A 1 370 ? 28.157 4.940 -14.499 1.00 95.69 370 ALA A O 1
ATOM 2716 N N . GLN A 1 371 ? 26.520 4.383 -13.062 1.00 96.19 371 GLN A N 1
ATOM 2717 C CA . GLN A 1 371 ? 27.293 3.301 -12.427 1.00 96.19 371 GLN A CA 1
ATOM 2718 C C . GLN A 1 371 ? 27.579 2.159 -13.407 1.00 96.19 371 GLN A C 1
ATOM 2720 O O . GLN A 1 371 ? 28.712 1.679 -13.493 1.00 96.19 371 GLN A O 1
ATOM 2725 N N . ILE A 1 372 ? 26.583 1.777 -14.214 1.00 96.62 372 ILE A N 1
ATOM 2726 C CA . ILE A 1 372 ? 26.732 0.785 -15.285 1.00 96.62 372 ILE A CA 1
ATOM 2727 C C . ILE A 1 372 ? 27.855 1.206 -16.246 1.00 96.62 372 ILE A C 1
ATOM 2729 O O . ILE A 1 372 ? 28.762 0.417 -16.510 1.00 96.62 372 ILE A O 1
ATOM 2733 N N . ARG A 1 373 ? 27.866 2.464 -16.712 1.00 95.75 373 ARG A N 1
ATOM 2734 C CA . ARG A 1 373 ? 28.917 2.987 -17.609 1.00 95.75 373 ARG A CA 1
ATOM 2735 C C . ARG A 1 373 ? 30.305 3.022 -16.973 1.00 95.75 373 ARG A C 1
ATOM 2737 O O . ARG A 1 373 ? 31.284 2.731 -17.655 1.00 95.75 373 ARG A O 1
ATOM 2744 N N . LEU A 1 374 ? 30.412 3.326 -15.677 1.00 95.31 374 LEU A N 1
ATOM 2745 C CA . LEU A 1 374 ? 31.681 3.224 -14.944 1.00 95.31 374 LEU A CA 1
ATOM 2746 C C . LEU A 1 374 ? 32.186 1.770 -14.877 1.00 95.31 374 LEU A C 1
ATOM 2748 O O . LEU A 1 374 ? 33.395 1.535 -14.931 1.00 95.31 374 LEU A O 1
ATOM 2752 N N . ALA A 1 375 ? 31.274 0.796 -14.818 1.00 95.44 375 ALA A N 1
ATOM 2753 C CA . ALA A 1 375 ? 31.589 -0.629 -14.796 1.00 95.44 375 ALA A CA 1
ATOM 2754 C C . ALA A 1 375 ? 31.876 -1.247 -16.187 1.00 95.44 375 ALA A C 1
ATOM 2756 O O . ALA A 1 375 ? 32.548 -2.278 -16.245 1.00 95.44 375 ALA A O 1
ATOM 2757 N N . LEU A 1 376 ? 31.493 -0.604 -17.306 1.00 94.31 376 LEU A N 1
ATOM 2758 C CA . LEU A 1 376 ? 31.802 -1.049 -18.687 1.00 94.31 376 LEU A CA 1
ATOM 2759 C C . LEU A 1 376 ? 33.310 -1.109 -19.027 1.00 94.31 376 LEU A C 1
ATOM 2761 O O . LEU A 1 376 ? 33.694 -1.588 -20.094 1.00 94.31 376 LEU A O 1
ATOM 2765 N N . ALA A 1 377 ? 34.195 -0.681 -18.120 1.00 90.62 377 ALA A N 1
ATOM 2766 C CA . ALA A 1 377 ? 35.624 -1.000 -18.187 1.00 90.62 377 ALA A CA 1
ATOM 2767 C C . ALA A 1 377 ? 35.915 -2.517 -18.054 1.00 90.62 377 ALA A C 1
ATOM 2769 O O . ALA A 1 377 ? 37.003 -2.971 -18.418 1.00 90.62 377 ALA A O 1
ATOM 2770 N N . ALA A 1 378 ? 34.954 -3.296 -17.546 1.00 92.56 378 ALA A N 1
ATOM 2771 C CA . ALA A 1 378 ? 34.931 -4.754 -17.556 1.00 92.56 378 ALA A CA 1
ATOM 2772 C C . ALA A 1 378 ? 33.826 -5.280 -18.493 1.00 92.56 378 ALA A C 1
ATOM 2774 O O . ALA A 1 378 ? 32.867 -4.582 -18.813 1.00 92.56 378 ALA A O 1
ATOM 2775 N N . THR A 1 379 ? 33.930 -6.541 -18.921 1.00 96.31 379 THR A N 1
ATOM 2776 C CA . THR A 1 379 ? 32.848 -7.200 -19.670 1.00 96.31 379 THR A CA 1
ATOM 2777 C C . THR A 1 379 ? 31.707 -7.552 -18.720 1.00 96.31 379 THR A C 1
ATOM 2779 O O . THR A 1 379 ? 31.826 -8.504 -17.951 1.00 96.31 379 THR A O 1
ATOM 2782 N N . LEU A 1 380 ? 30.610 -6.798 -18.795 1.00 97.75 380 LEU A N 1
ATOM 2783 C CA . LEU A 1 380 ? 29.387 -7.063 -18.040 1.00 97.75 380 LEU A CA 1
ATOM 2784 C C . LEU A 1 380 ? 28.465 -8.007 -18.825 1.00 97.75 380 LEU A C 1
ATOM 2786 O O . LEU A 1 380 ? 28.274 -7.844 -20.032 1.00 97.75 380 LEU A O 1
ATOM 2790 N N . THR A 1 381 ? 27.874 -8.979 -18.137 1.00 97.81 381 THR A N 1
ATOM 2791 C CA . THR A 1 381 ? 26.821 -9.861 -18.659 1.00 97.81 381 THR A CA 1
ATOM 2792 C C . THR A 1 381 ? 25.521 -9.540 -17.941 1.00 97.81 381 THR A C 1
ATOM 2794 O O . THR A 1 381 ? 25.462 -9.625 -16.719 1.00 97.81 381 THR A O 1
ATOM 2797 N N . VAL A 1 382 ? 24.482 -9.187 -18.690 1.00 97.62 382 VAL A N 1
ATOM 2798 C CA . VAL A 1 382 ? 23.136 -8.968 -18.150 1.00 97.62 382 VAL A CA 1
ATOM 2799 C C . VAL A 1 382 ? 22.337 -10.258 -18.289 1.00 97.62 382 VAL A C 1
ATOM 2801 O O . VAL A 1 382 ? 22.426 -10.945 -19.313 1.00 97.62 382 VAL A O 1
ATOM 2804 N N . ARG A 1 383 ? 21.552 -10.579 -17.261 1.00 95.88 383 ARG A N 1
ATOM 2805 C CA . ARG A 1 383 ? 20.603 -11.693 -17.233 1.00 95.88 383 ARG A CA 1
ATOM 2806 C C . ARG A 1 383 ? 19.232 -11.174 -16.826 1.00 95.88 383 ARG A C 1
ATOM 2808 O O . ARG A 1 383 ? 19.094 -10.614 -15.745 1.00 95.88 383 ARG A O 1
ATOM 2815 N N . PHE A 1 384 ? 18.239 -11.415 -17.667 1.00 95.69 384 PHE A N 1
ATOM 2816 C CA . PHE A 1 384 ? 16.829 -11.285 -17.336 1.00 95.69 384 PHE A CA 1
ATOM 2817 C C . PHE A 1 384 ? 16.278 -12.656 -16.946 1.00 95.69 384 PHE A C 1
ATOM 2819 O O . PHE A 1 384 ? 16.549 -13.650 -17.628 1.00 95.69 384 PHE A O 1
ATOM 2826 N N . SER A 1 385 ? 15.516 -12.713 -15.859 1.00 94.00 385 SER A N 1
ATOM 2827 C CA . SER A 1 385 ? 14.888 -13.934 -15.344 1.00 94.00 385 SER A CA 1
ATOM 2828 C C . SER A 1 385 ? 13.493 -13.656 -14.789 1.00 94.00 385 SER A C 1
ATOM 2830 O O . SER A 1 385 ? 13.124 -12.508 -14.542 1.00 94.00 385 SER A O 1
ATOM 2832 N N . ILE A 1 386 ? 12.718 -14.727 -14.615 1.00 93.94 386 ILE A N 1
ATOM 2833 C CA . ILE A 1 386 ? 11.394 -14.710 -13.992 1.00 93.94 386 ILE A CA 1
ATOM 2834 C C . ILE A 1 386 ? 11.437 -15.685 -12.818 1.00 93.94 386 ILE A C 1
ATOM 2836 O O . ILE A 1 386 ? 11.677 -16.879 -13.011 1.00 93.94 386 ILE A O 1
ATOM 2840 N N . ASP A 1 387 ? 11.203 -15.181 -11.613 1.00 93.00 387 ASP A N 1
ATOM 2841 C CA . ASP A 1 387 ? 11.054 -15.983 -10.406 1.00 93.00 387 ASP A CA 1
ATOM 2842 C C . ASP A 1 387 ? 9.575 -16.308 -10.180 1.00 93.00 387 ASP A C 1
ATOM 2844 O O . ASP A 1 387 ? 8.818 -15.555 -9.566 1.00 93.00 387 ASP A O 1
ATOM 2848 N N . ALA A 1 388 ? 9.166 -17.466 -10.698 1.00 92.50 388 ALA A N 1
ATOM 2849 C CA . ALA A 1 388 ? 7.817 -18.005 -10.543 1.00 92.50 388 ALA A CA 1
ATOM 2850 C C . ALA A 1 388 ? 7.484 -18.472 -9.110 1.00 92.50 388 ALA A C 1
ATOM 2852 O O . ALA A 1 388 ? 6.386 -18.978 -8.892 1.00 92.50 388 ALA A O 1
ATOM 2853 N N . THR A 1 389 ? 8.404 -18.339 -8.144 1.00 91.44 389 THR A N 1
ATOM 2854 C CA . THR A 1 389 ? 8.144 -18.647 -6.726 1.00 91.44 389 THR A CA 1
ATOM 2855 C C . THR A 1 389 ? 7.764 -17.423 -5.894 1.00 91.44 389 THR A C 1
ATOM 2857 O O . THR A 1 389 ? 7.302 -17.590 -4.768 1.00 91.44 389 THR A O 1
ATOM 2860 N N . ARG A 1 390 ? 7.902 -16.209 -6.447 1.00 92.81 390 ARG A N 1
ATOM 2861 C CA . ARG A 1 390 ? 7.574 -14.942 -5.777 1.00 92.81 390 ARG A CA 1
ATOM 2862 C C . ARG A 1 390 ? 6.414 -14.198 -6.440 1.00 92.81 390 ARG A C 1
ATOM 2864 O O . ARG A 1 390 ? 6.193 -14.313 -7.648 1.00 92.81 390 ARG A O 1
ATOM 2871 N N . TRP A 1 391 ? 5.712 -13.402 -5.637 1.00 95.94 391 TRP A N 1
ATOM 2872 C CA . TRP A 1 391 ? 4.552 -12.599 -6.032 1.00 95.94 391 TRP A CA 1
ATOM 2873 C C . TRP A 1 391 ? 4.965 -11.212 -6.538 1.00 95.94 391 TRP A C 1
ATOM 2875 O O . TRP A 1 391 ? 5.833 -10.554 -5.964 1.00 95.94 391 TRP A O 1
ATOM 2885 N N . ILE A 1 392 ? 4.354 -10.772 -7.635 1.00 94.44 392 ILE A N 1
ATOM 2886 C CA . ILE A 1 392 ? 4.663 -9.512 -8.312 1.00 94.44 392 ILE A CA 1
ATOM 2887 C C . ILE A 1 392 ? 4.013 -8.367 -7.526 1.00 94.44 392 ILE A C 1
ATOM 2889 O O . ILE A 1 392 ? 2.798 -8.198 -7.567 1.00 94.44 392 ILE A O 1
ATOM 2893 N N . GLY A 1 393 ? 4.833 -7.618 -6.784 1.00 94.38 393 GLY A N 1
ATOM 2894 C CA . GLY A 1 393 ? 4.381 -6.600 -5.828 1.00 94.38 393 GLY A CA 1
ATOM 2895 C C . GLY A 1 393 ? 4.653 -6.933 -4.355 1.00 94.38 393 GLY A C 1
ATOM 2896 O O . GLY A 1 393 ? 4.290 -6.133 -3.503 1.00 94.38 393 GLY A O 1
ATOM 2897 N N . ALA A 1 394 ? 5.313 -8.056 -4.037 1.00 96.06 394 ALA A N 1
ATOM 2898 C CA . ALA A 1 394 ? 5.671 -8.425 -2.662 1.00 96.06 394 ALA A CA 1
ATOM 2899 C C . ALA A 1 394 ? 7.131 -8.902 -2.513 1.00 96.06 394 ALA A C 1
ATOM 2901 O O . ALA A 1 394 ? 7.816 -9.218 -3.495 1.00 96.06 394 ALA A O 1
ATOM 2902 N N . ASP A 1 395 ? 7.614 -8.964 -1.270 1.00 95.12 395 ASP A N 1
ATOM 2903 C CA . ASP A 1 395 ? 8.971 -9.402 -0.924 1.00 95.12 395 ASP A CA 1
ATOM 2904 C C . ASP A 1 395 ? 9.179 -10.939 -1.017 1.00 95.12 395 ASP A C 1
ATOM 2906 O O . ASP A 1 395 ? 8.607 -11.597 -1.894 1.00 95.12 395 ASP A O 1
ATOM 2910 N N . ALA A 1 396 ? 10.101 -11.516 -0.236 1.00 91.38 396 ALA A N 1
ATOM 2911 C CA . ALA A 1 396 ? 10.325 -12.966 -0.197 1.00 91.38 396 ALA A CA 1
ATOM 2912 C C . ALA A 1 396 ? 9.450 -13.670 0.859 1.00 91.38 396 ALA A C 1
ATOM 2914 O O . ALA A 1 396 ? 9.152 -14.855 0.720 1.00 91.38 396 ALA A O 1
ATOM 2915 N N . GLU A 1 397 ? 9.019 -12.929 1.878 1.00 89.56 397 GLU A N 1
ATOM 2916 C CA . GLU A 1 397 ? 8.187 -13.369 2.995 1.00 89.56 397 GLU A CA 1
ATOM 2917 C C . GLU A 1 397 ? 6.681 -13.248 2.684 1.00 89.56 397 GLU A C 1
ATOM 2919 O O . GLU A 1 397 ? 5.861 -13.857 3.368 1.00 89.56 397 GLU A O 1
ATOM 2924 N N . GLY A 1 398 ? 6.318 -12.506 1.632 1.00 90.94 398 GLY A N 1
ATOM 2925 C CA . GLY A 1 398 ? 4.941 -12.297 1.178 1.00 90.94 398 GLY A CA 1
ATOM 2926 C C . GLY A 1 398 ? 4.333 -10.962 1.612 1.00 90.94 398 GLY A C 1
ATOM 2927 O O . GLY A 1 398 ? 3.124 -10.789 1.488 1.00 90.94 398 GLY A O 1
ATOM 2928 N N . ARG A 1 399 ? 5.141 -10.015 2.103 1.00 95.56 399 ARG A N 1
ATOM 2929 C CA . ARG A 1 399 ? 4.687 -8.667 2.474 1.00 95.56 399 ARG A CA 1
ATOM 2930 C C . ARG A 1 399 ? 4.564 -7.795 1.219 1.00 95.56 399 ARG A C 1
ATOM 2932 O O . ARG A 1 399 ? 5.551 -7.697 0.479 1.00 95.56 399 ARG A O 1
ATOM 2939 N N . PRO A 1 400 ? 3.401 -7.178 0.941 1.00 97.31 400 PRO A N 1
ATOM 2940 C CA . PRO A 1 400 ? 3.243 -6.280 -0.200 1.00 97.31 400 PRO A CA 1
ATOM 2941 C C . PRO A 1 400 ? 4.112 -5.022 -0.044 1.00 97.31 400 PRO A C 1
ATOM 2943 O O . PRO A 1 400 ? 4.251 -4.478 1.054 1.00 97.31 400 PRO A O 1
ATOM 2946 N N . TYR A 1 401 ? 4.702 -4.562 -1.148 1.00 97.44 401 TYR A N 1
ATOM 2947 C CA . TYR A 1 401 ? 5.491 -3.332 -1.194 1.00 97.44 401 TYR A CA 1
ATOM 2948 C C . TYR A 1 401 ? 4.593 -2.092 -1.115 1.00 97.44 401 TYR A C 1
ATOM 2950 O O . TYR A 1 401 ? 3.544 -2.022 -1.760 1.00 97.44 401 TYR A O 1
ATOM 2958 N N . LEU A 1 402 ? 5.057 -1.082 -0.380 1.00 96.75 402 LEU A N 1
ATOM 2959 C CA . LEU A 1 402 ? 4.488 0.264 -0.403 1.00 96.75 402 LEU A CA 1
ATOM 2960 C C . LEU A 1 402 ? 5.232 1.141 -1.417 1.00 96.75 402 LEU A C 1
ATOM 2962 O O . LEU A 1 402 ? 6.415 0.933 -1.693 1.00 96.75 402 LEU A O 1
ATOM 2966 N N . ASN A 1 403 ? 4.541 2.150 -1.945 1.00 95.12 403 ASN A N 1
ATOM 2967 C CA . ASN A 1 403 ? 5.036 3.105 -2.936 1.00 95.12 403 ASN A CA 1
ATOM 2968 C C . ASN A 1 403 ? 6.099 4.058 -2.353 1.00 95.12 403 ASN A C 1
ATOM 2970 O O . ASN A 1 403 ? 5.849 5.244 -2.158 1.00 95.12 403 ASN A O 1
ATOM 2974 N N . ALA A 1 404 ? 7.290 3.560 -2.033 1.00 95.12 404 ALA A N 1
ATOM 2975 C CA . ALA A 1 404 ? 8.420 4.396 -1.635 1.00 95.12 404 ALA A CA 1
ATOM 2976 C C . ALA A 1 404 ? 9.021 5.070 -2.881 1.00 95.12 404 ALA A C 1
ATOM 2978 O O . ALA A 1 404 ? 9.586 4.383 -3.734 1.00 95.12 404 ALA A O 1
ATOM 2979 N N . THR A 1 405 ? 8.914 6.398 -3.009 1.00 93.75 405 THR A N 1
ATOM 2980 C CA . THR A 1 405 ? 9.389 7.137 -4.193 1.00 93.75 405 THR A CA 1
ATOM 2981 C C . THR A 1 405 ? 10.642 7.950 -3.888 1.00 93.75 405 THR A C 1
ATOM 2983 O O . THR A 1 405 ? 10.794 8.543 -2.823 1.00 93.75 405 THR A O 1
ATOM 2986 N N . ARG A 1 406 ? 11.562 8.034 -4.851 1.00 92.75 406 ARG A N 1
ATOM 2987 C CA . ARG A 1 406 ? 12.730 8.921 -4.790 1.00 92.75 406 ARG A CA 1
ATOM 2988 C C . ARG A 1 406 ? 12.736 9.842 -6.014 1.00 92.75 406 ARG A C 1
ATOM 2990 O O . ARG A 1 406 ? 12.853 9.314 -7.117 1.00 92.75 406 ARG A O 1
ATOM 2997 N N . PRO A 1 407 ? 12.699 11.183 -5.866 1.00 93.06 407 PRO A N 1
ATOM 2998 C CA . PRO A 1 407 ? 12.511 11.925 -4.614 1.00 93.06 407 PRO A CA 1
ATOM 2999 C C . PRO A 1 407 ? 11.155 11.620 -3.958 1.00 93.06 407 PRO A C 1
ATOM 3001 O O . PRO A 1 407 ? 10.277 11.046 -4.596 1.00 93.06 407 PRO A O 1
ATOM 3004 N N . LEU A 1 408 ? 11.002 12.027 -2.695 1.00 92.19 408 LEU A N 1
ATOM 3005 C CA . LEU A 1 408 ? 9.716 11.986 -2.003 1.00 92.19 408 LEU A CA 1
ATOM 3006 C C . LEU A 1 408 ? 8.675 12.774 -2.810 1.00 92.19 408 LEU A C 1
ATOM 3008 O O . LEU A 1 408 ? 8.882 13.956 -3.102 1.00 92.19 408 LEU A O 1
ATOM 3012 N N . GLU A 1 409 ? 7.565 12.124 -3.136 1.00 90.50 409 GLU A N 1
ATOM 3013 C CA . GLU A 1 409 ? 6.373 12.734 -3.720 1.00 90.50 409 GLU A CA 1
ATOM 3014 C C . GLU A 1 409 ? 5.302 12.812 -2.605 1.00 90.50 409 GLU A C 1
ATOM 3016 O O . GLU A 1 409 ? 4.752 11.773 -2.221 1.00 90.50 409 GLU A O 1
ATOM 3021 N N . PRO A 1 410 ? 5.064 13.998 -1.997 1.00 84.19 410 PRO A N 1
ATOM 3022 C CA . PRO A 1 410 ? 4.251 14.111 -0.782 1.00 84.19 410 PRO A CA 1
ATOM 3023 C C . PRO A 1 410 ? 2.788 13.728 -0.997 1.00 84.19 410 PRO A C 1
ATOM 3025 O O . PRO A 1 410 ? 2.166 14.172 -1.963 1.00 84.19 410 PRO A O 1
ATOM 3028 N N . GLY A 1 411 ? 2.234 12.939 -0.079 1.00 80.25 411 GLY A N 1
ATOM 3029 C CA . GLY A 1 411 ? 0.863 12.435 -0.147 1.00 80.25 411 GLY A CA 1
ATOM 3030 C C . GLY A 1 411 ? 0.639 11.341 -1.192 1.00 80.25 411 GLY A C 1
ATOM 3031 O O . GLY A 1 411 ? -0.500 10.964 -1.448 1.00 80.25 411 GLY A O 1
ATOM 3032 N N . THR A 1 412 ? 1.711 10.810 -1.787 1.00 86.88 412 THR A N 1
ATOM 3033 C CA . THR A 1 412 ? 1.666 9.571 -2.576 1.00 86.88 412 THR A CA 1
ATOM 3034 C C . THR A 1 412 ? 2.727 8.553 -2.152 1.00 86.88 412 THR A C 1
ATOM 3036 O O . THR A 1 412 ? 2.481 7.345 -2.222 1.00 86.88 412 THR A O 1
ATOM 3039 N N . SER A 1 413 ? 3.862 9.022 -1.629 1.00 90.88 413 SER A N 1
ATOM 3040 C CA . SER A 1 413 ? 4.890 8.177 -1.018 1.00 90.88 413 SER A CA 1
ATOM 3041 C C . SER A 1 413 ? 4.320 7.400 0.172 1.00 90.88 413 SER A C 1
ATOM 3043 O O . SER A 1 413 ? 3.693 7.997 1.036 1.00 90.88 413 SER A O 1
ATOM 3045 N N . ILE A 1 414 ? 4.560 6.088 0.250 1.00 92.50 414 ILE A N 1
ATOM 3046 C CA . ILE A 1 414 ? 4.211 5.183 1.372 1.00 92.50 414 ILE A CA 1
ATOM 3047 C C . ILE A 1 414 ? 2.706 4.998 1.663 1.00 92.50 414 ILE A C 1
ATOM 3049 O O . ILE A 1 414 ? 2.304 3.897 2.030 1.00 92.50 414 ILE A O 1
ATOM 3053 N N . SER A 1 415 ? 1.853 5.989 1.406 1.00 92.19 415 SER A N 1
ATOM 3054 C CA . SER A 1 415 ? 0.385 5.929 1.541 1.00 92.19 415 SER A CA 1
ATOM 3055 C C . SER A 1 415 ? -0.324 5.165 0.403 1.00 92.19 415 SER A C 1
ATOM 3057 O O . SER A 1 415 ? -1.517 5.346 0.193 1.00 92.19 415 SER A O 1
ATOM 3059 N N . HIS A 1 416 ? 0.403 4.340 -0.360 1.00 95.56 416 HIS A N 1
ATOM 3060 C CA . HIS A 1 416 ? -0.093 3.582 -1.517 1.00 95.56 416 HIS A CA 1
ATOM 3061 C C . HIS A 1 416 ? 0.634 2.238 -1.666 1.00 95.56 416 HIS A C 1
ATOM 3063 O O . HIS A 1 416 ? 1.791 2.108 -1.260 1.00 95.56 416 HIS A O 1
ATOM 3069 N N . TRP A 1 417 ? 0.007 1.280 -2.351 1.00 95.69 417 TRP A N 1
ATOM 3070 C CA . TRP A 1 417 ? 0.670 0.079 -2.873 1.00 95.69 417 TRP A CA 1
ATOM 3071 C C . TRP A 1 417 ? 1.713 0.430 -3.952 1.00 95.69 417 TRP A C 1
ATOM 3073 O O . TRP A 1 417 ? 1.489 1.335 -4.760 1.00 95.69 417 TRP A O 1
ATOM 3083 N N . ASP A 1 418 ? 2.845 -0.289 -3.995 1.00 94.44 418 ASP A N 1
ATOM 3084 C CA . ASP A 1 418 ? 3.885 -0.074 -5.016 1.00 94.44 418 ASP A CA 1
ATOM 3085 C C . ASP A 1 418 ? 3.327 -0.339 -6.432 1.00 94.44 418 ASP A C 1
ATOM 3087 O O . ASP A 1 418 ? 2.745 -1.403 -6.675 1.00 94.44 418 ASP A O 1
ATOM 3091 N N . PRO A 1 419 ? 3.560 0.578 -7.392 1.00 90.44 419 PRO A N 1
ATOM 3092 C CA . PRO A 1 419 ? 3.246 0.422 -8.810 1.00 90.44 419 PRO A CA 1
ATOM 3093 C C . PRO A 1 419 ? 3.600 -0.918 -9.468 1.00 90.44 419 PRO A C 1
ATOM 3095 O O . PRO A 1 419 ? 3.045 -1.220 -10.515 1.00 90.44 419 PRO A O 1
ATOM 3098 N N . LEU A 1 420 ? 4.527 -1.704 -8.915 1.00 90.81 420 LEU A N 1
ATOM 3099 C CA . LEU A 1 420 ? 4.885 -3.040 -9.393 1.00 90.81 420 LEU A CA 1
ATOM 3100 C C . LEU A 1 420 ? 3.745 -4.069 -9.276 1.00 90.81 420 LEU A C 1
ATOM 3102 O O . LEU A 1 420 ? 3.819 -5.079 -9.966 1.00 90.81 420 LEU A O 1
ATOM 3106 N N . ALA A 1 421 ? 2.746 -3.869 -8.411 1.00 92.12 421 ALA A N 1
ATOM 3107 C CA . ALA A 1 421 ? 1.718 -4.875 -8.137 1.00 92.12 421 ALA A CA 1
ATOM 3108 C C . ALA A 1 421 ? 0.926 -5.303 -9.393 1.00 92.12 421 ALA A C 1
ATOM 3110 O O . ALA A 1 421 ? 0.376 -4.474 -10.121 1.00 92.12 421 ALA A O 1
ATOM 3111 N N . GLU A 1 422 ? 0.839 -6.619 -9.623 1.00 90.50 422 GLU A N 1
ATOM 3112 C CA . GLU A 1 422 ? 0.019 -7.206 -10.689 1.00 90.50 422 GLU A CA 1
ATOM 3113 C C . GLU A 1 422 ? -0.987 -8.224 -10.127 1.00 90.50 422 GLU A C 1
ATOM 3115 O O . GLU A 1 422 ? -0.553 -9.181 -9.482 1.00 90.50 422 GLU A O 1
ATOM 3120 N N . PRO A 1 423 ? -2.295 -8.118 -10.439 1.00 90.00 423 PRO A N 1
ATOM 3121 C CA . PRO A 1 423 ? -2.947 -7.011 -11.145 1.00 90.00 423 PRO A CA 1
ATOM 3122 C C . PRO A 1 423 ? -2.851 -5.699 -10.351 1.00 90.00 423 PRO A C 1
ATOM 3124 O O . PRO A 1 423 ? -2.620 -5.717 -9.145 1.00 90.00 423 PRO A O 1
ATOM 3127 N N . SER A 1 424 ? -3.036 -4.565 -11.029 1.00 88.38 424 SER A N 1
ATOM 3128 C CA . SER A 1 424 ? -3.008 -3.256 -10.372 1.00 88.38 424 SER A CA 1
ATOM 3129 C C . SER A 1 424 ? -4.115 -3.130 -9.321 1.00 88.38 424 SER A C 1
ATOM 3131 O O . SER A 1 424 ? -5.278 -3.439 -9.593 1.00 88.38 424 SER A O 1
ATOM 3133 N N . LEU A 1 425 ? -3.730 -2.666 -8.134 1.00 91.94 425 LEU A N 1
ATOM 3134 C CA . LEU A 1 425 ? -4.559 -2.597 -6.931 1.00 91.94 425 LEU A CA 1
ATOM 3135 C C . LEU A 1 425 ? -5.275 -1.243 -6.801 1.00 91.94 425 LEU A C 1
ATOM 3137 O O . LEU A 1 425 ? -4.863 -0.243 -7.390 1.00 91.94 425 LEU A O 1
ATOM 3141 N N . LEU A 1 426 ? -6.331 -1.204 -5.990 1.00 92.62 426 LEU A N 1
ATOM 3142 C CA . LEU A 1 426 ? -7.178 -0.043 -5.738 1.00 92.62 426 LEU A CA 1
ATOM 3143 C C . LEU A 1 426 ? -6.378 1.144 -5.205 1.00 92.62 426 LEU A C 1
ATOM 3145 O O . LEU A 1 426 ? -6.456 2.236 -5.765 1.00 92.62 426 LEU A O 1
ATOM 3149 N N . MET A 1 427 ? -5.583 0.914 -4.159 1.00 94.31 427 MET A N 1
ATOM 3150 C CA . MET A 1 427 ? -4.775 1.935 -3.483 1.00 94.31 427 MET A CA 1
ATOM 3151 C C . MET A 1 427 ? -3.404 2.150 -4.152 1.00 94.31 427 MET A C 1
ATOM 3153 O O . MET A 1 427 ? -2.400 2.365 -3.478 1.00 94.31 427 MET A O 1
ATOM 3157 N N . MET A 1 428 ? -3.338 2.073 -5.485 1.00 91.44 428 MET A N 1
ATOM 3158 C CA . MET A 1 428 ? -2.185 2.524 -6.279 1.00 91.44 428 MET A CA 1
ATOM 3159 C C . MET A 1 428 ? -2.318 4.012 -6.649 1.00 91.44 428 MET A C 1
ATOM 3161 O O . MET A 1 428 ? -3.434 4.487 -6.849 1.00 91.44 428 MET A O 1
ATOM 3165 N N . PRO A 1 429 ? -1.208 4.762 -6.802 1.00 89.75 429 PRO A N 1
ATOM 3166 C CA . PRO A 1 429 ? -1.223 6.231 -6.909 1.00 89.75 429 PRO A CA 1
ATOM 3167 C C . PRO A 1 429 ? -1.704 6.787 -8.263 1.00 89.75 429 PRO A C 1
ATOM 3169 O O . PRO A 1 429 ? -1.618 7.985 -8.534 1.00 89.75 429 PRO A O 1
ATOM 3172 N N . TYR A 1 430 ? -2.181 5.914 -9.145 1.00 83.25 430 TYR A N 1
ATOM 3173 C CA . TYR A 1 430 ? -2.791 6.245 -10.423 1.00 83.25 430 TYR A CA 1
ATOM 3174 C C . TYR A 1 430 ? -3.805 5.155 -10.780 1.00 83.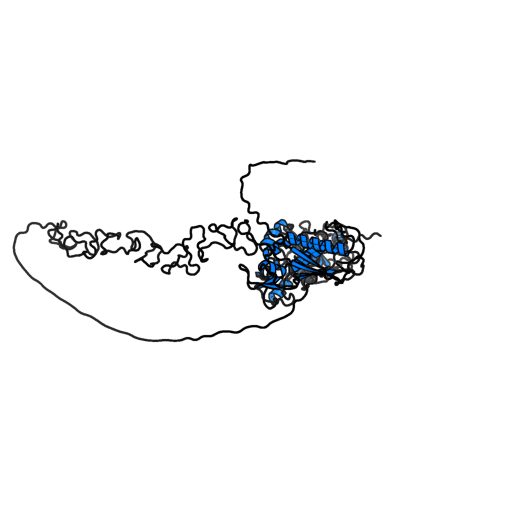25 430 TYR A C 1
ATOM 3176 O O . TYR A 1 430 ? -3.612 3.978 -10.477 1.00 83.25 430 TYR A O 1
ATOM 3184 N N . GLN A 1 431 ? -4.881 5.539 -11.462 1.00 81.56 431 GLN A N 1
ATOM 3185 C CA . GLN A 1 431 ? -5.906 4.595 -11.897 1.00 81.56 431 GLN A CA 1
ATOM 3186 C C . GLN A 1 431 ? -5.438 3.798 -13.122 1.00 81.56 431 GLN A C 1
ATOM 3188 O O . GLN A 1 431 ? -4.926 4.381 -14.082 1.00 81.56 431 GLN A O 1
ATOM 3193 N N . SER A 1 432 ? -5.665 2.481 -13.126 1.00 74.50 432 SER A N 1
ATOM 3194 C CA . SER A 1 432 ? -5.441 1.644 -14.315 1.00 74.50 432 SER A CA 1
ATOM 3195 C C . SER A 1 432 ? -6.760 1.310 -15.040 1.00 74.50 432 SER A C 1
ATOM 3197 O O . SER A 1 432 ? -7.791 1.158 -14.383 1.00 74.50 432 SER A O 1
ATOM 3199 N N . PRO A 1 433 ? -6.759 1.111 -16.375 1.00 65.75 433 PRO A N 1
ATOM 3200 C CA . PRO A 1 433 ? -7.935 0.617 -17.105 1.00 65.75 433 PRO A CA 1
ATOM 3201 C C . PRO A 1 433 ? -8.283 -0.862 -16.849 1.00 65.75 433 PRO A C 1
ATOM 3203 O O . PRO A 1 433 ? -9.267 -1.357 -17.396 1.00 65.75 433 PRO A O 1
ATOM 3206 N N . GLU A 1 434 ? -7.458 -1.594 -16.093 1.00 66.25 434 GLU A N 1
ATOM 3207 C CA . GLU A 1 434 ? -7.647 -3.027 -15.802 1.00 66.25 434 GLU A CA 1
ATOM 3208 C C . GLU A 1 434 ? -8.285 -3.258 -14.418 1.00 66.25 434 GLU A C 1
ATOM 3210 O O . GLU A 1 434 ? -8.958 -4.268 -14.194 1.00 66.25 434 GLU A O 1
ATOM 3215 N N . GLN A 1 435 ? -8.129 -2.279 -13.522 1.00 67.75 435 GLN A N 1
ATOM 3216 C CA . GLN A 1 435 ? -8.735 -2.188 -12.197 1.00 67.75 435 GLN A CA 1
ATOM 3217 C C . GLN A 1 435 ? -10.266 -2.106 -12.297 1.00 67.75 435 GLN A C 1
ATOM 3219 O O . GLN A 1 435 ? -10.838 -1.169 -12.858 1.00 67.75 435 GLN A O 1
ATOM 3224 N N . GLN A 1 436 ? -10.945 -3.091 -11.719 1.00 66.44 436 GLN A N 1
ATOM 3225 C CA . GLN A 1 436 ? -12.404 -3.103 -11.580 1.00 66.44 436 GLN A CA 1
ATOM 3226 C C . GLN A 1 436 ? -12.804 -2.461 -10.242 1.00 66.44 436 GLN A C 1
ATOM 3228 O O . GLN A 1 436 ? -11.947 -2.192 -9.402 1.00 66.44 436 GLN A O 1
ATOM 3233 N N . ALA A 1 437 ? -14.101 -2.228 -10.033 1.00 73.06 437 ALA A N 1
ATOM 3234 C CA . ALA A 1 437 ? -14.631 -1.707 -8.772 1.00 73.06 437 ALA A CA 1
ATOM 3235 C C . ALA A 1 437 ? -14.621 -2.802 -7.685 1.00 73.06 437 ALA A C 1
ATOM 3237 O O . ALA A 1 437 ? -15.649 -3.397 -7.366 1.00 73.06 437 ALA A O 1
ATOM 3238 N N . VAL A 1 438 ? -13.426 -3.113 -7.183 1.00 81.69 438 VAL A N 1
ATOM 3239 C CA . VAL A 1 438 ? -13.140 -4.113 -6.148 1.00 81.69 438 VAL A CA 1
ATOM 3240 C C . VAL A 1 438 ? -12.149 -3.536 -5.138 1.00 81.69 438 VAL A C 1
ATOM 3242 O O . VAL A 1 438 ? -11.343 -2.678 -5.486 1.00 81.69 438 VAL A O 1
ATOM 3245 N N . LEU A 1 439 ? -12.208 -4.021 -3.898 1.00 89.38 439 LEU A N 1
ATOM 3246 C CA . LEU A 1 439 ? -11.381 -3.539 -2.783 1.00 89.38 439 LEU A CA 1
ATOM 3247 C C . LEU A 1 439 ? -10.086 -4.351 -2.552 1.00 89.38 439 LEU A C 1
ATOM 3249 O O . LEU A 1 439 ? -9.322 -4.025 -1.652 1.00 89.38 439 LEU A O 1
ATOM 3253 N N . ASP A 1 440 ? -9.861 -5.414 -3.336 1.00 90.88 440 ASP A N 1
ATOM 3254 C CA . ASP A 1 440 ? -8.675 -6.294 -3.316 1.00 90.88 440 ASP A CA 1
ATOM 3255 C C . ASP A 1 440 ? -8.113 -6.644 -1.913 1.00 90.88 440 ASP A C 1
ATOM 3257 O O . ASP A 1 440 ? -8.873 -6.954 -0.996 1.00 90.88 440 ASP A O 1
ATOM 3261 N N . MET A 1 441 ? -6.785 -6.647 -1.749 1.00 91.00 441 MET A N 1
ATOM 3262 C CA . MET A 1 441 ? -6.110 -6.805 -0.456 1.00 91.00 441 MET A CA 1
ATOM 3263 C C . MET A 1 441 ? -6.223 -5.554 0.428 1.00 91.00 441 MET A C 1
ATOM 3265 O O . MET A 1 441 ? -5.852 -5.596 1.598 1.00 91.00 441 MET A O 1
ATOM 3269 N N . SER A 1 442 ? -6.745 -4.444 -0.094 1.00 93.44 442 SER A N 1
ATOM 3270 C CA . SER A 1 442 ? -6.954 -3.218 0.679 1.00 93.44 442 SER A CA 1
ATOM 3271 C C . SER A 1 442 ? -8.001 -3.416 1.792 1.00 93.44 442 SER A C 1
ATOM 3273 O O . SER A 1 442 ? -7.892 -2.771 2.831 1.00 93.44 442 SER A O 1
ATOM 3275 N N . VAL A 1 443 ? -8.929 -4.382 1.661 1.00 91.38 443 VAL A N 1
ATOM 3276 C CA . VAL A 1 443 ? -9.789 -4.855 2.778 1.00 91.38 443 VAL A CA 1
ATOM 3277 C C . VAL A 1 443 ? -8.980 -5.563 3.865 1.00 91.38 443 VAL A C 1
ATOM 3279 O O . VAL A 1 443 ? -9.259 -5.399 5.048 1.00 91.38 443 VAL A O 1
ATOM 3282 N N . ALA A 1 444 ? -7.956 -6.330 3.490 1.00 91.25 444 ALA A N 1
ATOM 3283 C CA . ALA A 1 444 ? -7.127 -7.045 4.455 1.00 91.25 444 ALA A CA 1
ATOM 3284 C C . ALA A 1 444 ? -6.307 -6.073 5.325 1.00 91.25 444 ALA A C 1
ATOM 3286 O O . ALA A 1 444 ? -6.101 -6.337 6.506 1.00 91.25 444 ALA A O 1
ATOM 3287 N N . LEU A 1 445 ? -5.949 -4.890 4.804 1.00 94.25 445 LEU A N 1
ATOM 3288 C CA . LEU A 1 445 ? -5.413 -3.828 5.660 1.00 94.25 445 LEU A CA 1
ATOM 3289 C C . LEU A 1 445 ? -6.450 -3.335 6.678 1.00 94.25 445 LEU A C 1
ATOM 3291 O O . LEU A 1 445 ? -6.087 -3.056 7.816 1.00 94.25 445 LEU A O 1
ATOM 3295 N N . MET A 1 446 ? -7.730 -3.256 6.305 1.00 94.12 446 MET A N 1
ATOM 3296 C CA . MET A 1 446 ? -8.786 -2.846 7.236 1.00 94.12 446 MET A CA 1
ATOM 3297 C C . MET A 1 446 ? -8.907 -3.835 8.410 1.00 94.12 446 MET A C 1
ATOM 3299 O O . MET A 1 446 ? -9.039 -3.392 9.551 1.00 94.12 446 MET A O 1
ATOM 3303 N N . VAL A 1 447 ? -8.734 -5.144 8.175 1.00 89.12 447 VAL A N 1
ATOM 3304 C CA . VAL A 1 447 ? -8.545 -6.141 9.253 1.00 89.12 447 VAL A CA 1
ATOM 3305 C C . VAL A 1 447 ? -7.310 -5.796 10.098 1.00 89.12 447 VAL A C 1
ATOM 3307 O O . VAL A 1 447 ? -7.417 -5.609 11.310 1.00 89.12 447 VAL A O 1
ATOM 3310 N N . ASP A 1 448 ? -6.141 -5.635 9.469 1.00 90.38 448 ASP A N 1
ATOM 3311 C CA . ASP A 1 448 ? -4.873 -5.418 10.176 1.00 90.38 448 ASP A CA 1
ATOM 3312 C C . ASP A 1 448 ? -4.808 -4.100 10.981 1.00 90.38 448 ASP A C 1
ATOM 3314 O O . ASP A 1 448 ? -4.083 -4.048 11.980 1.00 90.38 448 ASP A O 1
ATOM 3318 N N . ILE A 1 449 ? -5.579 -3.054 10.642 1.00 92.25 449 ILE A N 1
ATOM 3319 C CA . ILE A 1 449 ? -5.719 -1.828 11.465 1.00 92.25 449 ILE A CA 1
ATOM 3320 C C . ILE A 1 449 ? -6.873 -1.880 12.483 1.00 92.25 449 ILE A C 1
ATOM 3322 O O . ILE A 1 449 ? -6.858 -1.107 13.442 1.00 92.25 449 ILE A O 1
ATOM 3326 N N . GLY A 1 450 ? -7.805 -2.834 12.356 1.00 89.81 450 GLY A N 1
ATOM 3327 C CA . GLY A 1 450 ? -8.829 -3.139 13.368 1.00 89.81 450 GLY A CA 1
ATOM 3328 C C . GLY A 1 450 ? -10.269 -2.722 13.045 1.00 89.81 450 GLY A C 1
ATOM 3329 O O . GLY A 1 450 ? -11.058 -2.565 13.972 1.00 89.81 450 GLY A O 1
ATOM 3330 N N . TRP A 1 451 ? -10.629 -2.539 11.772 1.00 91.44 451 TRP A N 1
ATOM 3331 C CA . TRP A 1 451 ? -12.022 -2.305 11.356 1.00 91.44 451 TRP A CA 1
ATOM 3332 C C . TRP A 1 451 ? -12.927 -3.515 11.540 1.00 91.44 451 TRP A C 1
ATOM 3334 O O . TRP A 1 451 ? -14.093 -3.382 11.900 1.00 91.44 451 TRP A O 1
ATOM 3344 N N . ILE A 1 452 ? -12.393 -4.691 11.227 1.00 80.19 452 ILE A N 1
ATOM 3345 C CA . ILE A 1 452 ? -13.098 -5.960 11.334 1.00 80.19 452 ILE A CA 1
ATOM 3346 C C . ILE A 1 452 ? -12.602 -6.616 12.624 1.00 80.19 452 ILE A C 1
ATOM 3348 O O . ILE A 1 452 ? -11.386 -6.776 12.776 1.00 80.19 452 ILE A O 1
ATOM 3352 N N . PRO A 1 453 ? -13.489 -6.981 13.566 1.00 65.31 453 PRO A N 1
ATOM 3353 C CA . PRO A 1 453 ? -13.087 -7.781 14.707 1.00 65.31 453 PRO A CA 1
ATOM 3354 C C . PRO A 1 453 ? -12.645 -9.157 14.204 1.00 65.31 453 PRO A C 1
ATOM 3356 O O . PRO A 1 453 ? -13.430 -9.905 13.620 1.00 65.31 453 PRO A O 1
ATOM 3359 N N . PHE A 1 454 ? -11.374 -9.459 14.445 1.00 66.19 454 PHE A N 1
ATOM 3360 C CA . PHE A 1 454 ? -10.809 -10.803 14.409 1.00 66.19 454 PHE A CA 1
ATOM 3361 C C . PHE A 1 454 ? -11.678 -11.752 15.258 1.00 66.19 454 PHE A C 1
ATOM 3363 O O . PHE A 1 454 ? -12.265 -11.340 16.267 1.00 66.19 454 PHE A O 1
ATOM 3370 N N . VAL A 1 455 ? -11.825 -13.002 14.822 1.00 65.06 455 VAL A N 1
ATOM 3371 C CA . VAL A 1 455 ? -12.764 -13.953 15.425 1.00 65.06 455 VAL A CA 1
ATOM 3372 C C . VAL A 1 455 ? -11.982 -15.107 16.023 1.00 65.06 455 VAL A C 1
ATOM 3374 O O . VAL A 1 455 ? -11.671 -16.059 15.316 1.00 65.06 455 VAL A O 1
ATOM 3377 N N . CYS A 1 456 ? -11.760 -15.042 17.341 1.00 66.44 456 CYS A N 1
ATOM 3378 C CA . CYS A 1 456 ? -11.149 -16.130 18.101 1.00 66.44 456 CYS A CA 1
ATOM 3379 C C . CYS A 1 456 ? -11.780 -17.470 17.705 1.00 66.44 456 CYS A C 1
ATOM 3381 O O . CYS A 1 456 ? -12.986 -17.687 17.872 1.00 66.44 456 CYS A O 1
ATOM 3383 N N . GLY A 1 457 ? -10.959 -18.368 17.182 1.00 65.69 457 GLY A N 1
ATOM 3384 C CA . GLY A 1 457 ? -11.353 -19.701 16.782 1.00 65.69 457 GLY A CA 1
ATOM 3385 C C . GLY A 1 457 ? -11.756 -19.895 15.323 1.00 65.69 457 GLY A C 1
ATOM 3386 O O . GLY A 1 457 ? -12.527 -20.821 15.056 1.00 65.69 457 GLY A O 1
ATOM 3387 N N . ASP A 1 458 ? -11.287 -19.077 14.380 1.00 71.81 458 ASP A N 1
ATOM 3388 C CA . ASP A 1 458 ? -11.597 -19.248 12.951 1.00 71.81 458 ASP A CA 1
ATOM 3389 C C . ASP A 1 458 ? -10.540 -20.042 12.148 1.00 71.81 458 ASP A C 1
ATOM 3391 O O . ASP A 1 458 ? -10.803 -20.444 11.008 1.00 71.81 458 ASP A O 1
ATOM 3395 N N . SER A 1 459 ? -9.436 -20.440 12.800 1.00 70.44 459 SER A N 1
ATOM 3396 C CA . SER A 1 459 ? -8.243 -21.128 12.257 1.00 70.44 459 SER A CA 1
ATOM 3397 C C . SER A 1 459 ? -7.179 -20.231 11.605 1.00 70.44 459 SER A C 1
ATOM 3399 O O . SER A 1 459 ? -6.229 -20.767 11.015 1.00 70.44 459 SER A O 1
ATOM 3401 N N . PHE A 1 460 ? -7.292 -18.905 11.712 1.00 61.12 460 PHE A N 1
ATOM 3402 C CA . PHE A 1 460 ? -6.289 -17.927 11.278 1.00 61.12 460 PHE A CA 1
ATOM 3403 C C . PHE A 1 460 ? -5.844 -17.059 12.463 1.00 61.12 460 PHE A C 1
ATOM 3405 O O . PHE A 1 460 ? -6.547 -16.966 13.451 1.00 61.12 460 PHE A O 1
ATOM 3412 N N . VAL A 1 461 ? -4.647 -16.463 12.391 1.00 64.56 461 VAL A N 1
ATOM 3413 C CA . VAL A 1 461 ? -4.161 -15.511 13.409 1.00 64.56 461 VAL A CA 1
ATOM 3414 C C . VAL A 1 461 ? -4.030 -14.159 12.726 1.00 64.56 461 VAL A C 1
ATOM 3416 O O . VAL A 1 461 ? -3.123 -13.991 11.911 1.00 64.56 461 VAL A O 1
ATOM 3419 N N . GLU A 1 462 ? -4.921 -13.216 13.011 1.00 64.31 462 GLU A N 1
ATOM 3420 C CA . GLU A 1 462 ? -5.036 -11.940 12.293 1.00 64.31 462 GLU A CA 1
ATOM 3421 C C . GLU A 1 462 ? -5.104 -10.719 13.237 1.00 64.31 462 GLU A C 1
ATOM 3423 O O . GLU A 1 462 ? -5.303 -10.831 14.444 1.00 64.31 462 GLU A O 1
ATOM 3428 N N . GLY A 1 463 ? -4.892 -9.505 12.715 1.00 63.03 463 GLY A N 1
ATOM 3429 C CA . GLY A 1 463 ? -5.090 -8.263 13.478 1.00 63.03 463 GLY A CA 1
ATOM 3430 C C . GLY A 1 463 ? -4.233 -8.126 14.750 1.00 63.03 463 GLY A C 1
ATOM 3431 O O . GLY A 1 463 ? -3.061 -7.759 14.673 1.00 63.03 463 GLY A O 1
ATOM 3432 N N . ILE A 1 464 ? -4.840 -8.333 15.929 1.00 56.38 464 ILE A N 1
ATOM 3433 C CA . ILE A 1 464 ? -4.176 -8.248 17.253 1.00 56.38 464 ILE A CA 1
ATOM 3434 C C . ILE A 1 464 ? -4.139 -9.586 18.008 1.00 56.38 464 ILE A C 1
ATOM 3436 O O . ILE A 1 464 ? -3.855 -9.613 19.209 1.00 56.38 464 ILE A O 1
ATOM 3440 N N . GLU A 1 465 ? -4.433 -10.689 17.327 1.00 71.69 465 GLU A N 1
ATOM 3441 C CA . GLU A 1 465 ? -4.446 -12.019 17.923 1.00 71.69 465 GLU A CA 1
ATOM 3442 C C . GLU A 1 465 ? -3.031 -12.497 18.280 1.00 71.69 465 GLU A C 1
ATOM 3444 O O . GLU A 1 465 ? -2.097 -12.436 17.478 1.00 71.69 465 GLU A O 1
ATOM 3449 N N . ALA A 1 466 ? -2.857 -13.005 19.503 1.00 71.06 466 ALA A N 1
ATOM 3450 C CA . ALA A 1 466 ? -1.609 -13.641 19.928 1.00 71.06 466 ALA A CA 1
ATOM 3451 C C . ALA A 1 466 ? -1.571 -15.145 19.584 1.00 71.06 466 ALA A C 1
ATOM 3453 O O . ALA A 1 466 ? -0.513 -15.778 19.704 1.00 71.06 466 ALA A O 1
ATOM 3454 N N . CYS A 1 467 ? -2.720 -15.707 19.199 1.00 74.88 467 CYS A N 1
ATOM 3455 C CA . CYS A 1 467 ? -2.943 -17.069 18.732 1.00 74.88 467 CYS A CA 1
ATOM 3456 C C . CYS A 1 467 ? -4.341 -17.219 18.126 1.00 74.88 467 CYS A C 1
ATOM 3458 O O . CYS A 1 467 ? -5.190 -16.351 18.296 1.00 74.88 467 CYS A O 1
ATOM 3460 N N . ASP A 1 468 ? -4.549 -18.390 17.533 1.00 84.00 468 ASP A N 1
ATOM 3461 C CA . ASP A 1 468 ? -5.823 -19.031 17.239 1.00 84.00 468 ASP A CA 1
ATOM 3462 C C . ASP A 1 468 ? -5.549 -20.551 17.208 1.00 84.00 468 ASP A C 1
ATOM 3464 O O . ASP A 1 468 ? -4.432 -20.967 16.862 1.00 84.00 468 ASP A O 1
ATOM 3468 N N . ASP A 1 469 ? -6.513 -21.381 17.611 1.00 79.69 469 ASP A N 1
ATOM 3469 C CA . ASP A 1 469 ? -6.432 -22.850 17.518 1.00 79.69 469 ASP A CA 1
ATOM 3470 C C . ASP A 1 469 ? -7.632 -23.515 16.807 1.00 79.69 469 ASP A C 1
ATOM 3472 O O . ASP A 1 469 ? -7.709 -24.747 16.716 1.00 79.69 469 ASP A O 1
ATOM 3476 N N . GLY A 1 470 ? -8.531 -22.711 16.235 1.00 75.69 470 GLY A N 1
ATOM 3477 C CA . GLY A 1 470 ? -9.761 -23.146 15.582 1.00 75.69 470 GLY A CA 1
ATOM 3478 C C . GLY A 1 470 ? -10.994 -23.235 16.491 1.00 75.69 470 GLY A C 1
ATOM 3479 O O . GLY A 1 470 ? -12.017 -23.754 16.028 1.00 75.69 470 GLY A O 1
ATOM 3480 N N . ASN A 1 471 ? -10.937 -22.755 17.745 1.00 76.81 471 ASN A N 1
ATOM 3481 C CA . ASN A 1 471 ? -12.124 -22.375 18.528 1.00 76.81 471 ASN A CA 1
ATOM 3482 C C . ASN A 1 471 ? -11.879 -21.275 19.597 1.00 76.81 471 ASN A C 1
ATOM 3484 O O . ASN A 1 471 ? -10.747 -20.911 19.874 1.00 76.81 471 ASN A O 1
ATOM 3488 N N . ASP A 1 472 ? -12.959 -20.722 20.171 1.00 80.31 472 ASP A N 1
ATOM 3489 C CA . ASP A 1 472 ? -12.933 -19.851 21.367 1.00 80.31 472 ASP A CA 1
ATOM 3490 C C . ASP A 1 472 ? -13.400 -20.659 22.586 1.00 80.31 472 ASP A C 1
ATOM 3492 O O . ASP A 1 472 ? -14.551 -20.590 23.035 1.00 80.31 472 ASP A O 1
ATOM 3496 N N . VAL A 1 473 ? -12.515 -21.526 23.068 1.00 79.69 473 VAL A N 1
ATOM 3497 C CA . VAL A 1 473 ? -12.692 -22.302 24.296 1.00 79.69 473 VAL A CA 1
ATOM 3498 C C . VAL A 1 473 ? -11.462 -22.064 25.160 1.00 79.69 473 VAL A C 1
ATOM 3500 O O . VAL A 1 473 ? -10.353 -21.970 24.658 1.00 79.69 473 VAL A O 1
ATOM 3503 N N . SER A 1 474 ? -11.657 -21.932 26.473 1.00 82.06 474 SER A N 1
ATOM 3504 C CA . SER A 1 474 ? -10.527 -21.886 27.400 1.00 82.06 474 SER A CA 1
ATOM 3505 C C . SER A 1 474 ? -10.180 -23.295 27.857 1.00 82.06 474 SER A C 1
ATOM 3507 O O . SER A 1 474 ? -11.054 -24.012 28.368 1.00 82.06 474 SER A O 1
ATOM 3509 N N . GLY A 1 475 ? -8.916 -23.679 27.701 1.00 74.44 475 GLY A N 1
ATOM 3510 C CA . GLY A 1 475 ? -8.434 -25.020 27.994 1.00 74.44 475 GLY A CA 1
ATOM 3511 C C . GLY A 1 475 ? -7.910 -25.814 26.798 1.00 74.44 475 GLY A C 1
ATOM 3512 O O . GLY A 1 475 ? -7.812 -27.035 26.931 1.00 74.44 475 GLY A O 1
ATOM 3513 N N . ASP A 1 476 ? -7.548 -25.199 25.673 1.00 76.00 476 ASP A N 1
ATOM 3514 C CA . ASP A 1 476 ? -6.926 -25.912 24.547 1.00 76.00 476 ASP A CA 1
ATOM 3515 C C . ASP A 1 476 ? -5.735 -25.218 23.864 1.00 76.00 476 ASP A C 1
ATOM 3517 O O . ASP A 1 476 ? -4.945 -25.915 23.215 1.00 76.00 476 ASP A O 1
ATOM 3521 N N . GLY A 1 477 ? -5.470 -23.944 24.167 1.00 76.44 477 GLY A N 1
ATOM 3522 C CA . GLY A 1 477 ? -4.251 -23.244 23.750 1.00 76.44 477 GLY A CA 1
ATOM 3523 C C . GLY A 1 477 ? -4.456 -21.763 23.441 1.00 76.44 477 GLY A C 1
ATOM 3524 O O . GLY A 1 477 ? -3.521 -20.973 23.627 1.00 76.44 477 GLY A O 1
ATOM 3525 N N . CYS A 1 478 ? -5.658 -21.382 23.007 1.00 82.06 478 CYS A N 1
ATOM 3526 C CA . CYS A 1 478 ? -6.025 -20.004 22.726 1.00 82.06 478 CYS A CA 1
ATOM 3527 C C . CYS A 1 478 ? -7.430 -19.653 23.226 1.00 82.06 478 CYS A C 1
ATOM 3529 O O . CYS A 1 478 ? -8.398 -20.328 22.904 1.00 82.06 478 CYS A O 1
ATOM 3531 N N . PHE A 1 479 ? -7.552 -18.549 23.963 1.00 80.12 479 PHE A N 1
ATOM 3532 C CA . PHE A 1 479 ? -8.843 -18.036 24.425 1.00 80.12 479 PHE A CA 1
ATOM 3533 C C . PHE A 1 479 ? -8.803 -16.512 24.528 1.00 80.12 479 PHE A C 1
ATOM 3535 O O . PHE A 1 479 ? -7.788 -15.967 24.972 1.00 80.12 479 PHE A O 1
ATOM 3542 N N . ASP A 1 480 ? -9.880 -15.809 24.144 1.00 76.44 480 ASP A N 1
ATOM 3543 C CA . ASP A 1 480 ? -9.889 -14.328 24.098 1.00 76.44 480 ASP A CA 1
ATOM 3544 C C . ASP A 1 480 ? -8.713 -13.791 23.230 1.00 76.44 480 ASP A C 1
ATOM 3546 O O . ASP A 1 480 ? -8.072 -12.779 23.526 1.00 76.44 480 ASP A O 1
ATOM 3550 N N . CYS A 1 481 ? -8.358 -14.568 22.195 1.00 76.81 481 CYS A N 1
ATOM 3551 C CA . CYS A 1 481 ? -7.188 -14.433 21.315 1.00 76.81 481 CYS A CA 1
ATOM 3552 C C . CYS A 1 481 ? -5.822 -14.324 22.023 1.00 76.81 481 CYS A C 1
ATOM 3554 O O . CYS A 1 481 ? -4.836 -13.878 21.423 1.00 76.81 481 CYS A O 1
ATOM 3556 N N . GLN A 1 482 ? -5.741 -14.704 23.302 1.00 81.81 482 GLN A N 1
ATOM 3557 C CA . GLN A 1 482 ? -4.509 -14.753 24.083 1.00 81.81 482 GLN A CA 1
ATOM 3558 C C . GLN A 1 482 ? -4.053 -16.199 24.277 1.00 81.81 482 GLN A C 1
ATOM 3560 O O . GLN A 1 482 ? -4.858 -17.100 24.510 1.00 81.81 482 GLN A O 1
ATOM 3565 N N . ARG A 1 483 ? -2.735 -16.419 24.194 1.00 81.81 483 ARG A N 1
ATOM 3566 C CA . ARG A 1 483 ? -2.150 -17.747 24.419 1.00 81.81 483 ARG A CA 1
ATOM 3567 C C . ARG A 1 483 ? -2.322 -18.143 25.872 1.00 81.81 483 ARG A C 1
ATOM 3569 O O . ARG A 1 483 ? -1.888 -17.407 26.752 1.00 81.81 483 ARG A O 1
ATOM 3576 N N . GLU A 1 484 ? -2.862 -19.329 26.090 1.00 83.12 484 GLU A N 1
ATOM 3577 C CA . GLU A 1 484 ? -2.970 -19.937 27.412 1.00 83.12 484 GLU A CA 1
ATOM 3578 C C . GLU A 1 484 ? -1.599 -20.520 27.790 1.00 83.12 484 GLU A C 1
ATOM 3580 O O . GLU A 1 484 ? -1.094 -21.433 27.127 1.00 83.12 484 GLU A O 1
ATOM 3585 N N . TYR A 1 485 ? -0.934 -19.959 28.805 1.00 85.88 485 TYR A N 1
ATOM 3586 C CA . TYR A 1 485 ? 0.382 -20.432 29.240 1.00 85.88 485 TYR A CA 1
ATOM 3587 C C . TYR A 1 485 ? 0.637 -20.179 30.729 1.00 85.88 485 TYR A C 1
ATOM 3589 O O . TYR A 1 485 ? 0.306 -19.132 31.272 1.00 85.88 485 TYR A O 1
ATOM 3597 N N . CYS A 1 486 ? 1.348 -21.122 31.349 1.00 85.62 486 CYS A N 1
ATOM 3598 C CA . CYS A 1 486 ? 1.778 -21.039 32.742 1.00 85.62 486 CYS A CA 1
ATOM 3599 C C . CYS A 1 486 ? 2.637 -19.790 33.000 1.00 85.62 486 CYS A C 1
ATOM 3601 O O . CYS A 1 486 ? 3.760 -19.687 32.488 1.00 85.62 486 CYS A O 1
ATOM 3603 N N . GLY A 1 487 ? 2.130 -18.861 33.812 1.00 83.81 487 GLY A N 1
ATOM 3604 C CA . GLY A 1 487 ? 2.757 -17.577 34.115 1.00 83.81 487 GLY A CA 1
ATOM 3605 C C . GLY A 1 487 ? 2.019 -16.348 33.558 1.00 83.81 487 GLY A C 1
ATOM 3606 O O . GLY A 1 487 ? 2.601 -15.259 33.585 1.00 83.81 487 GLY A O 1
ATOM 3607 N N . ASP A 1 488 ? 0.788 -16.483 33.051 1.00 83.06 488 ASP A N 1
ATOM 3608 C CA . ASP A 1 488 ? -0.083 -15.371 32.625 1.00 83.06 488 ASP A CA 1
ATOM 3609 C C . ASP A 1 488 ? -0.991 -14.819 33.759 1.00 83.06 488 ASP A C 1
ATOM 3611 O O . ASP A 1 488 ? -1.630 -13.774 33.597 1.00 83.06 488 ASP A O 1
ATOM 3615 N N . ALA A 1 489 ? -0.969 -15.469 34.931 1.00 84.25 489 ALA A N 1
ATOM 3616 C CA . ALA A 1 489 ? -1.813 -15.255 36.113 1.00 84.25 489 ALA A CA 1
ATOM 3617 C C . ALA A 1 489 ? -3.296 -15.658 35.947 1.00 84.25 489 ALA A C 1
ATOM 3619 O O . ALA A 1 489 ? -4.183 -15.111 36.619 1.00 84.25 489 ALA A O 1
ATOM 3620 N N . ARG A 1 490 ? -3.579 -16.630 35.075 1.00 83.62 490 ARG A N 1
ATOM 3621 C CA . ARG A 1 490 ? -4.869 -17.309 34.899 1.00 83.62 490 ARG A CA 1
ATOM 3622 C C . ARG A 1 490 ? -4.675 -18.819 35.110 1.00 83.62 490 ARG A C 1
ATOM 3624 O O . ARG A 1 490 ? -3.571 -19.331 35.101 1.00 83.62 490 ARG A O 1
ATOM 3631 N N . ILE A 1 491 ? -5.766 -19.546 35.348 1.00 83.62 491 ILE A N 1
ATOM 3632 C CA . ILE A 1 491 ? -5.754 -21.019 35.390 1.00 83.62 491 ILE A CA 1
ATOM 3633 C C . ILE A 1 491 ? -6.509 -21.471 34.143 1.00 83.62 491 ILE A C 1
ATOM 3635 O O . ILE A 1 491 ? -7.733 -21.613 34.185 1.00 83.62 491 ILE A O 1
ATOM 3639 N N . ASN A 1 492 ? -5.790 -21.577 33.026 1.00 75.94 492 ASN A N 1
ATOM 3640 C CA . ASN A 1 492 ? -6.356 -21.738 31.684 1.00 75.94 492 ASN A CA 1
ATOM 3641 C C . ASN A 1 492 ? -5.666 -22.830 30.839 1.00 75.94 492 ASN A C 1
ATOM 3643 O O . ASN A 1 492 ? -6.286 -23.368 29.929 1.00 75.94 492 ASN A O 1
ATOM 3647 N N . ASN A 1 493 ? -4.451 -23.272 31.170 1.00 78.06 493 ASN A N 1
ATOM 3648 C CA . ASN A 1 493 ? -3.678 -24.188 30.325 1.00 78.06 493 ASN A CA 1
ATOM 3649 C C . ASN A 1 493 ? -4.131 -25.674 30.409 1.00 78.06 493 ASN A C 1
ATOM 3651 O O . ASN A 1 493 ? -3.574 -26.505 31.144 1.00 78.06 493 ASN A O 1
ATOM 3655 N N . ASN A 1 494 ? -5.172 -26.007 29.632 1.00 68.81 494 ASN A N 1
ATOM 3656 C CA . ASN A 1 494 ? -5.663 -27.359 29.284 1.00 68.81 494 ASN A CA 1
ATOM 3657 C C . ASN A 1 494 ? -5.814 -28.343 30.463 1.00 68.81 494 ASN A C 1
ATOM 3659 O O . ASN A 1 494 ? -5.494 -29.529 30.377 1.00 68.81 494 ASN A O 1
ATOM 3663 N N . GLY A 1 495 ? -6.235 -27.839 31.628 1.00 66.56 495 GLY A N 1
ATOM 3664 C CA . GLY A 1 495 ? -6.381 -28.637 32.854 1.00 66.56 495 GLY A CA 1
ATOM 3665 C C . GLY A 1 495 ? -5.094 -29.319 33.349 1.00 66.56 495 GLY A C 1
ATOM 3666 O O . GLY A 1 495 ? -5.159 -30.143 34.261 1.00 66.56 495 GLY A O 1
ATOM 3667 N N . THR A 1 496 ? -3.937 -28.997 32.759 1.00 72.00 496 THR A N 1
ATOM 3668 C CA . THR A 1 496 ? -2.612 -29.358 33.287 1.00 72.00 496 THR A CA 1
ATOM 3669 C C . THR A 1 496 ? -2.193 -28.406 34.404 1.00 72.00 496 THR A C 1
ATOM 3671 O O . THR A 1 496 ? -1.420 -28.773 35.283 1.00 72.00 496 THR A O 1
ATOM 3674 N N . GLU A 1 497 ? -2.764 -27.207 34.390 1.00 84.31 497 GLU A N 1
ATOM 3675 C CA . GLU A 1 497 ? -2.609 -26.140 35.364 1.00 84.31 497 GLU A CA 1
ATOM 3676 C C . GLU A 1 497 ? -3.506 -26.332 36.591 1.00 84.31 497 GLU A C 1
ATOM 3678 O O . GLU A 1 497 ? -4.676 -26.702 36.479 1.00 84.31 497 GLU A O 1
ATOM 3683 N N . SER A 1 498 ? -2.963 -26.058 37.777 1.00 87.06 498 SER A N 1
ATOM 3684 C CA . SER A 1 498 ? -3.697 -26.161 39.053 1.00 87.06 498 SER A CA 1
ATOM 3685 C C . SER A 1 498 ? -3.637 -24.890 39.904 1.00 87.06 498 SER A C 1
ATOM 3687 O O . SER A 1 498 ? -4.472 -24.696 40.787 1.00 87.06 498 SER A O 1
ATOM 3689 N N . CYS A 1 499 ? -2.685 -24.010 39.613 1.00 88.62 499 CYS A N 1
ATOM 3690 C CA . CYS A 1 499 ? -2.553 -22.653 40.121 1.00 88.62 499 CYS A CA 1
ATOM 3691 C C . CYS A 1 499 ? -1.818 -21.821 39.069 1.00 88.62 499 CYS A C 1
ATOM 3693 O O . CYS A 1 499 ? -1.136 -22.395 38.228 1.00 88.62 499 CYS A O 1
ATOM 3695 N N . ASP A 1 500 ? -1.902 -20.498 39.159 1.00 89.38 500 ASP A N 1
ATOM 3696 C CA . ASP A 1 500 ? -0.910 -19.614 38.554 1.00 89.38 500 ASP A CA 1
ATOM 3697 C C . ASP A 1 500 ? -0.811 -18.328 39.390 1.00 89.38 500 ASP A C 1
ATOM 3699 O O . ASP A 1 500 ? -1.807 -17.627 39.579 1.00 89.38 500 ASP A O 1
ATOM 3703 N N . ASP A 1 501 ? 0.380 -18.033 39.916 1.00 90.31 501 ASP A N 1
ATOM 3704 C CA . ASP A 1 501 ? 0.715 -16.755 40.562 1.00 90.31 501 ASP A CA 1
ATOM 3705 C C . ASP A 1 501 ? 1.372 -15.778 39.553 1.00 90.31 501 ASP A C 1
ATOM 3707 O O . ASP A 1 501 ? 1.836 -14.690 39.913 1.00 90.31 501 ASP A O 1
ATOM 3711 N N . GLY A 1 502 ? 1.442 -16.150 38.272 1.00 88.81 502 GLY A N 1
ATOM 3712 C CA . GLY A 1 502 ? 2.037 -15.373 37.195 1.00 88.81 502 GLY A CA 1
ATOM 3713 C C . GLY A 1 502 ? 3.544 -15.208 37.377 1.00 88.81 502 GLY A C 1
ATOM 3714 O O . GLY A 1 502 ? 4.302 -16.162 37.555 1.00 88.81 502 GLY A O 1
ATOM 3715 N N . ALA A 1 503 ? 4.000 -13.955 37.393 1.00 88.44 503 ALA A N 1
ATOM 3716 C CA . ALA A 1 503 ? 5.402 -13.618 37.636 1.00 88.44 503 ALA A CA 1
ATOM 3717 C C . ALA A 1 503 ? 5.894 -13.916 39.074 1.00 88.44 503 ALA A C 1
ATOM 3719 O O . ALA A 1 503 ? 7.094 -13.799 39.331 1.00 88.44 503 ALA A O 1
AT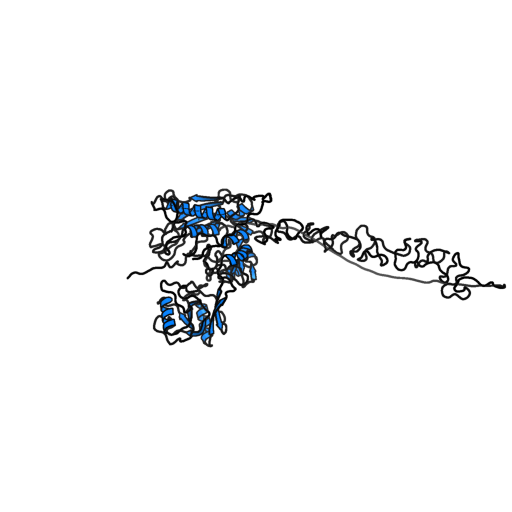OM 3720 N N . ASP A 1 504 ? 5.008 -14.283 40.011 1.00 91.88 504 ASP A N 1
ATOM 3721 C CA . ASP A 1 504 ? 5.374 -14.727 41.364 1.00 91.88 504 ASP A CA 1
ATOM 3722 C C . ASP A 1 504 ? 5.652 -16.254 41.459 1.00 91.88 504 ASP A C 1
ATOM 3724 O O . ASP A 1 504 ? 6.155 -16.698 42.500 1.00 91.88 504 ASP A O 1
ATOM 3728 N N . ASN A 1 505 ? 5.407 -17.035 40.389 1.00 90.44 505 ASN A N 1
ATOM 3729 C CA . ASN A 1 505 ? 5.688 -18.481 40.318 1.00 90.44 505 ASN A CA 1
ATOM 3730 C C . ASN A 1 505 ? 7.155 -18.808 40.645 1.00 90.44 505 ASN A C 1
ATOM 3732 O O . ASN A 1 505 ? 8.081 -18.112 40.214 1.00 90.44 505 ASN A O 1
ATOM 3736 N N . SER A 1 506 ? 7.407 -19.882 41.402 1.00 92.50 506 SER A N 1
ATOM 3737 C CA . SER A 1 506 ? 8.762 -20.200 41.858 1.00 92.50 506 SER A CA 1
ATOM 3738 C C . SER A 1 506 ? 8.974 -21.619 42.392 1.00 92.50 506 SER A C 1
ATOM 3740 O O . SER A 1 506 ? 8.357 -22.037 43.371 1.00 92.50 506 SER A O 1
ATOM 3742 N N . ASP A 1 507 ? 10.022 -22.267 41.880 1.00 92.44 507 ASP A N 1
ATOM 3743 C CA . ASP A 1 507 ? 10.585 -23.526 42.398 1.00 92.44 507 ASP A CA 1
ATOM 3744 C C . ASP A 1 507 ? 11.596 -23.291 43.547 1.00 92.44 507 ASP A C 1
ATOM 3746 O O . ASP A 1 507 ? 12.546 -24.047 43.733 1.00 92.44 507 ASP A O 1
ATOM 3750 N N . THR A 1 508 ? 11.455 -22.186 44.295 1.00 92.56 508 THR A N 1
ATOM 3751 C CA . THR A 1 508 ? 12.317 -21.860 45.459 1.00 92.56 508 THR A CA 1
ATOM 3752 C C . THR A 1 508 ? 11.607 -21.125 46.600 1.00 92.56 508 THR A C 1
ATOM 3754 O O . THR A 1 508 ? 12.172 -20.975 47.687 1.00 92.56 508 THR A O 1
ATOM 3757 N N . ARG A 1 509 ? 10.388 -20.621 46.373 1.00 92.88 509 ARG A N 1
ATOM 3758 C CA . ARG A 1 509 ? 9.618 -19.841 47.347 1.00 92.88 509 ARG A CA 1
ATOM 3759 C C . ARG A 1 509 ? 8.502 -20.702 47.912 1.00 92.88 509 ARG A C 1
ATOM 3761 O O . ARG A 1 509 ? 7.620 -21.138 47.179 1.00 92.88 509 ARG A O 1
ATOM 3768 N N . ALA A 1 510 ? 8.524 -20.869 49.228 1.00 91.44 510 ALA A N 1
ATOM 3769 C CA . ALA A 1 510 ? 7.513 -21.636 49.933 1.00 91.44 510 ALA A CA 1
ATOM 3770 C C . ALA A 1 510 ? 6.095 -21.097 49.652 1.00 91.44 510 ALA A C 1
ATOM 3772 O O . ALA A 1 510 ? 5.830 -19.907 49.864 1.00 91.44 510 ALA A O 1
ATOM 3773 N N . ASN A 1 511 ? 5.178 -21.986 49.277 1.00 90.06 511 ASN A N 1
ATOM 3774 C CA . ASN A 1 511 ? 3.768 -21.762 48.933 1.00 90.06 511 ASN A CA 1
ATOM 3775 C C . ASN A 1 511 ? 3.510 -20.942 47.659 1.00 90.06 511 ASN A C 1
ATOM 3777 O O . ASN A 1 511 ? 2.369 -20.539 47.443 1.00 90.06 511 ASN A O 1
ATOM 3781 N N . ALA A 1 512 ? 4.529 -20.667 46.841 1.00 92.56 512 ALA A N 1
ATOM 3782 C CA . ALA A 1 512 ? 4.299 -20.189 45.481 1.00 92.56 512 ALA A CA 1
ATOM 3783 C C . ALA A 1 512 ? 3.884 -21.361 44.583 1.00 92.56 512 ALA A C 1
ATOM 3785 O O . ALA A 1 512 ? 4.363 -22.484 44.761 1.00 92.56 512 ALA A O 1
ATOM 3786 N N . CYS A 1 513 ? 3.050 -21.089 43.588 1.00 93.94 513 CYS A N 1
ATOM 3787 C CA . CYS A 1 513 ? 2.846 -21.997 42.473 1.00 93.94 513 CYS A CA 1
ATOM 3788 C C . CYS A 1 513 ? 4.191 -22.279 41.769 1.00 93.94 513 CYS A C 1
ATOM 3790 O O . CYS A 1 513 ? 5.048 -21.397 41.658 1.00 93.94 513 CYS A O 1
ATOM 3792 N N . ARG A 1 514 ? 4.428 -23.520 41.333 1.00 91.69 514 ARG A N 1
ATOM 3793 C CA . ARG A 1 514 ? 5.700 -23.913 40.697 1.00 91.69 514 ARG A CA 1
ATOM 3794 C C . ARG A 1 514 ? 5.804 -23.381 39.268 1.00 91.69 514 ARG A C 1
ATOM 3796 O O . ARG A 1 514 ? 4.794 -23.091 38.639 1.00 91.69 514 ARG A O 1
ATOM 3803 N N . LEU A 1 515 ? 7.008 -23.345 38.694 1.00 90.31 515 LEU A N 1
ATOM 3804 C CA . LEU A 1 515 ? 7.247 -22.956 37.287 1.00 90.31 515 LEU A CA 1
ATOM 3805 C C . LEU A 1 515 ? 6.670 -23.958 36.257 1.00 90.31 515 LEU A C 1
ATOM 3807 O O . LEU A 1 515 ? 6.836 -23.794 35.052 1.00 90.31 515 LEU A O 1
ATOM 3811 N N . SER A 1 516 ? 5.997 -25.006 36.738 1.00 87.31 516 SER A N 1
ATOM 3812 C CA . SER A 1 516 ? 5.185 -25.966 35.977 1.00 87.31 516 SER A CA 1
ATOM 3813 C C . SER A 1 516 ? 3.674 -25.808 36.239 1.00 87.31 516 SER A C 1
ATOM 3815 O O . SER A 1 516 ? 2.894 -26.703 35.913 1.00 87.31 516 SER A O 1
ATOM 3817 N N . CYS A 1 517 ? 3.278 -24.710 36.891 1.00 90.19 517 CYS A N 1
ATOM 3818 C CA . CYS A 1 517 ? 1.925 -24.360 37.330 1.00 90.19 517 CYS A CA 1
ATOM 3819 C C . CYS A 1 517 ? 1.177 -25.480 38.082 1.00 90.19 517 CYS A C 1
ATOM 3821 O O . CYS A 1 517 ? -0.047 -25.660 38.032 1.00 90.19 517 CYS A O 1
ATOM 3823 N N . GLN A 1 518 ? 1.978 -26.244 38.828 1.00 90.75 518 GLN A N 1
ATOM 3824 C CA . GLN A 1 518 ? 1.541 -27.194 39.838 1.00 90.75 518 GLN A CA 1
ATOM 3825 C C . GLN A 1 518 ? 1.519 -26.506 41.200 1.00 90.75 518 GLN A C 1
ATOM 3827 O O . GLN A 1 518 ? 2.435 -25.742 41.524 1.00 90.75 518 GLN A O 1
ATOM 3832 N N . MET A 1 519 ? 0.509 -26.815 42.015 1.00 89.50 519 MET A N 1
ATOM 3833 C CA . MET A 1 519 ? 0.511 -26.404 43.416 1.00 89.50 519 MET A CA 1
ATOM 3834 C C . MET A 1 519 ? 1.746 -26.950 44.140 1.00 89.50 519 MET A C 1
ATOM 3836 O O . MET A 1 519 ? 2.100 -28.120 43.976 1.00 89.50 519 MET A O 1
ATOM 3840 N N . ALA A 1 520 ? 2.319 -26.076 44.969 1.00 90.00 520 ALA A N 1
ATOM 3841 C CA . ALA A 1 520 ? 3.033 -26.384 46.204 1.00 90.00 520 ALA A CA 1
ATOM 3842 C C . ALA A 1 520 ? 2.625 -27.746 46.799 1.00 90.00 520 ALA A C 1
ATOM 3844 O O . ALA A 1 520 ? 1.454 -27.938 47.160 1.00 90.00 520 ALA A O 1
ATOM 3845 N N . ARG A 1 521 ? 3.562 -28.698 46.851 1.00 89.75 521 ARG A N 1
ATOM 3846 C CA . ARG A 1 521 ? 3.329 -30.051 47.372 1.00 89.75 521 ARG A CA 1
ATOM 3847 C C . ARG A 1 521 ? 4.622 -30.710 47.849 1.00 89.75 521 ARG A C 1
ATOM 3849 O O . ARG A 1 521 ? 5.692 -30.472 47.298 1.00 89.75 521 ARG A O 1
ATOM 3856 N N . CYS A 1 522 ? 4.444 -31.711 48.701 1.00 89.00 522 CYS A N 1
ATOM 3857 C CA . CYS A 1 522 ? 5.490 -32.666 49.015 1.00 89.00 522 CYS A CA 1
ATOM 3858 C C . CYS A 1 522 ? 6.079 -33.348 47.769 1.00 89.00 522 CYS A C 1
ATOM 3860 O O . CYS A 1 522 ? 5.367 -33.682 46.812 1.00 89.00 522 CYS A O 1
ATOM 3862 N N . GLY A 1 523 ? 7.387 -33.575 47.806 1.00 88.56 523 GLY A N 1
ATOM 3863 C CA . GLY A 1 523 ? 8.149 -34.160 46.717 1.00 88.56 523 GLY A CA 1
ATOM 3864 C C . GLY A 1 523 ? 8.336 -33.197 45.544 1.00 88.56 523 GLY A C 1
ATOM 3865 O O . GLY A 1 523 ? 8.255 -33.619 44.383 1.00 88.56 523 GLY A O 1
ATOM 3866 N N . ASP A 1 524 ? 8.531 -31.902 45.814 1.00 89.50 524 ASP A N 1
ATOM 3867 C CA . ASP A 1 524 ? 8.812 -30.891 44.784 1.00 89.50 524 ASP A CA 1
ATOM 3868 C C . ASP A 1 524 ? 10.097 -30.062 44.992 1.00 89.50 524 ASP A C 1
ATOM 3870 O O . ASP A 1 524 ? 10.488 -29.300 44.107 1.00 89.50 524 ASP A O 1
ATOM 3874 N N . SER A 1 525 ? 10.865 -30.375 46.041 1.00 91.38 525 SER A N 1
ATOM 3875 C CA . SER A 1 525 ? 12.160 -29.793 46.449 1.00 91.38 525 SER A CA 1
ATOM 3876 C C . SER A 1 525 ? 12.090 -28.487 47.252 1.00 91.38 525 SER A C 1
ATOM 3878 O O . SER A 1 525 ? 13.139 -27.882 47.506 1.00 91.38 525 SER A O 1
ATOM 3880 N N . VAL A 1 526 ? 10.903 -28.033 47.675 1.00 92.25 526 VAL A N 1
ATOM 3881 C CA . VAL A 1 526 ? 10.727 -26.774 48.421 1.00 92.25 526 VAL A CA 1
ATOM 3882 C C . VAL A 1 526 ? 9.777 -26.965 49.604 1.00 92.25 526 VAL A C 1
ATOM 3884 O O . VAL A 1 526 ? 8.592 -27.184 49.421 1.00 92.25 526 VAL A O 1
ATOM 3887 N N . VAL A 1 527 ? 10.288 -26.795 50.829 1.00 91.50 527 VAL A N 1
ATOM 3888 C CA . VAL A 1 527 ? 9.494 -26.962 52.062 1.00 91.50 527 VAL A CA 1
ATOM 3889 C C . VAL A 1 527 ? 8.427 -25.865 52.200 1.00 91.50 527 VAL A C 1
ATOM 3891 O O . VAL A 1 527 ? 8.753 -24.701 52.467 1.00 91.50 527 VAL A O 1
ATOM 3894 N N . ASP A 1 528 ? 7.157 -26.247 52.079 1.00 90.56 528 ASP A N 1
ATOM 3895 C CA . ASP A 1 528 ? 5.990 -25.363 52.116 1.00 90.56 528 ASP A CA 1
ATOM 3896 C C . ASP A 1 528 ? 5.325 -25.261 53.513 1.00 90.56 528 ASP A C 1
ATOM 3898 O O . ASP A 1 528 ? 5.771 -25.836 54.513 1.00 90.56 528 ASP A O 1
ATOM 3902 N N . ALA A 1 529 ? 4.265 -24.447 53.652 1.00 89.81 529 ALA A N 1
ATOM 3903 C CA . ALA A 1 529 ? 3.656 -24.151 54.954 1.00 89.81 529 ALA A CA 1
ATOM 3904 C C . ALA A 1 529 ? 2.768 -25.295 55.473 1.00 89.81 529 ALA A C 1
ATOM 3906 O O . ALA A 1 529 ? 1.550 -25.318 55.299 1.00 89.81 529 ALA A O 1
ATOM 3907 N N . GLY A 1 530 ? 3.397 -26.197 56.218 1.00 84.19 530 GLY A N 1
ATOM 3908 C CA . GLY A 1 530 ? 2.778 -27.382 56.816 1.00 84.19 530 GLY A CA 1
ATOM 3909 C C . GLY A 1 530 ? 3.731 -28.574 56.837 1.00 84.19 530 GLY A C 1
ATOM 3910 O O . GLY A 1 530 ? 3.516 -29.517 57.595 1.00 84.19 530 GLY A O 1
ATOM 3911 N N . GLU A 1 531 ? 4.796 -28.486 56.049 1.00 90.88 531 GLU A N 1
ATOM 3912 C CA . GLU A 1 531 ? 5.791 -29.521 55.825 1.00 90.88 531 GLU A CA 1
ATOM 3913 C C . GLU A 1 531 ? 6.959 -29.369 56.809 1.00 90.88 531 GLU A C 1
ATOM 3915 O O . GLU A 1 531 ? 7.306 -28.264 57.239 1.00 90.88 531 GLU A O 1
ATOM 3920 N N . LEU A 1 532 ? 7.553 -30.493 57.215 1.00 87.44 532 LEU A N 1
ATOM 3921 C CA . LEU A 1 532 ? 8.724 -30.519 58.103 1.00 87.44 532 LEU A CA 1
ATOM 3922 C C . LEU A 1 532 ? 10.035 -30.747 57.336 1.00 87.44 532 LEU A C 1
ATOM 3924 O O . LEU A 1 532 ? 11.117 -30.493 57.867 1.00 87.44 532 LEU A O 1
ATOM 3928 N N . CYS A 1 533 ? 9.922 -31.229 56.103 1.00 87.75 533 CYS A N 1
ATOM 3929 C CA . CYS A 1 533 ? 10.984 -31.495 55.147 1.00 87.75 533 CYS A CA 1
ATOM 3930 C C . CYS A 1 533 ? 10.372 -31.584 53.744 1.00 87.75 533 CYS A C 1
ATOM 3932 O O . CYS A 1 533 ? 9.165 -31.756 53.618 1.00 87.75 533 CYS A O 1
ATOM 3934 N N . ASP A 1 534 ? 11.232 -31.526 52.735 1.00 90.25 534 ASP A N 1
ATOM 3935 C CA . ASP A 1 534 ? 11.016 -32.005 51.371 1.00 90.25 534 ASP A CA 1
ATOM 3936 C C . ASP A 1 534 ? 12.420 -32.385 50.852 1.00 90.25 534 ASP A C 1
ATOM 3938 O O . ASP A 1 534 ? 13.386 -31.662 51.133 1.00 90.25 534 ASP A O 1
ATOM 3942 N N . ASP A 1 535 ? 12.573 -33.534 50.189 1.00 87.94 535 ASP A N 1
ATOM 3943 C CA . ASP A 1 535 ? 13.847 -33.994 49.605 1.00 87.94 535 ASP A CA 1
ATOM 3944 C C . ASP A 1 535 ? 13.821 -34.143 48.069 1.00 87.94 535 ASP A C 1
ATOM 3946 O O . ASP A 1 535 ? 14.783 -34.617 47.458 1.00 87.94 535 ASP A O 1
ATOM 3950 N N . GLY A 1 536 ? 12.748 -33.662 47.440 1.00 89.31 536 GLY A N 1
ATOM 3951 C CA . GLY A 1 536 ? 12.506 -33.692 46.004 1.00 89.31 536 GLY A CA 1
ATOM 3952 C C . GLY A 1 536 ? 11.694 -34.890 45.517 1.00 89.31 536 GLY A C 1
ATOM 3953 O O . GLY A 1 536 ? 11.516 -35.016 44.302 1.00 89.31 536 GLY A O 1
ATOM 3954 N N . ASN A 1 537 ? 11.211 -35.778 46.402 1.00 85.44 537 ASN A N 1
ATOM 3955 C CA . ASN A 1 537 ? 10.357 -36.898 45.997 1.00 85.44 537 ASN A CA 1
ATOM 3956 C C . ASN A 1 537 ? 9.382 -37.430 47.079 1.00 85.44 537 ASN A C 1
ATOM 3958 O O . ASN A 1 537 ? 9.340 -36.929 48.193 1.00 85.44 537 ASN A O 1
ATOM 3962 N N . ASP A 1 538 ? 8.562 -38.422 46.703 1.00 84.44 538 ASP A N 1
ATOM 3963 C CA . ASP A 1 538 ? 7.516 -39.074 47.527 1.00 84.44 538 ASP A CA 1
ATOM 3964 C C . ASP A 1 538 ? 7.919 -40.506 47.981 1.00 84.44 538 ASP A C 1
ATOM 3966 O O . ASP A 1 538 ? 7.066 -41.333 48.330 1.00 84.44 538 ASP A O 1
ATOM 3970 N N . THR A 1 539 ? 9.206 -40.869 47.903 1.00 83.69 539 THR A N 1
ATOM 3971 C CA . THR A 1 539 ? 9.681 -42.185 48.377 1.00 83.69 539 THR A CA 1
ATOM 3972 C C . THR A 1 539 ? 9.669 -42.229 49.911 1.00 83.69 539 THR A C 1
ATOM 3974 O O . THR A 1 539 ? 9.498 -41.218 50.580 1.00 83.69 539 THR A O 1
ATOM 3977 N N . ALA A 1 540 ? 9.737 -43.435 50.478 1.00 81.62 540 ALA A N 1
ATOM 3978 C CA . ALA A 1 540 ? 9.854 -43.642 51.914 1.00 81.62 540 ALA A CA 1
ATOM 3979 C C . ALA A 1 540 ? 11.164 -44.364 52.235 1.00 81.62 540 ALA A C 1
ATOM 3981 O O . ALA A 1 540 ? 11.495 -45.390 51.623 1.00 81.62 540 ALA A O 1
ATOM 3982 N N . GLY A 1 541 ? 11.870 -43.855 53.238 1.00 75.25 541 GLY A N 1
ATOM 3983 C CA . GLY A 1 541 ? 13.116 -44.384 53.764 1.00 75.25 541 GLY A CA 1
ATOM 3984 C C . GLY A 1 541 ? 14.386 -43.662 53.306 1.00 75.25 541 GLY A C 1
ATOM 3985 O O . GLY A 1 541 ? 15.471 -44.070 53.740 1.00 75.25 541 GLY A O 1
ATOM 3986 N N . ASP A 1 542 ? 14.295 -42.646 52.447 1.00 77.88 542 ASP A N 1
ATOM 3987 C CA . ASP A 1 542 ? 15.413 -41.845 51.929 1.00 77.88 542 ASP A CA 1
ATOM 3988 C C . ASP A 1 542 ? 15.625 -40.492 52.637 1.00 77.88 542 ASP A C 1
ATOM 3990 O O . ASP A 1 542 ? 16.750 -39.980 52.599 1.00 77.88 542 ASP A O 1
ATOM 3994 N N . GLY A 1 543 ? 14.645 -39.993 53.401 1.00 80.31 543 GLY A N 1
ATOM 3995 C CA . GLY A 1 543 ? 14.836 -38.845 54.298 1.00 80.31 543 GLY A CA 1
ATOM 3996 C C . GLY A 1 543 ? 13.560 -38.081 54.653 1.00 80.31 543 GLY A C 1
ATOM 3997 O O . GLY A 1 543 ? 13.434 -37.595 55.783 1.00 80.31 543 GLY A O 1
ATOM 3998 N N . CYS A 1 544 ? 12.621 -37.982 53.717 1.00 86.50 544 CYS A N 1
ATOM 3999 C CA . CYS A 1 544 ? 11.348 -37.304 53.901 1.00 86.50 544 CYS A CA 1
ATOM 4000 C C . CYS A 1 544 ? 10.218 -38.072 53.210 1.00 86.50 544 CYS A C 1
ATOM 4002 O O . CYS A 1 544 ? 10.263 -38.273 52.004 1.00 86.50 544 CYS A O 1
ATOM 4004 N N . SER A 1 545 ? 9.163 -38.442 53.941 1.00 84.56 545 SER A N 1
ATOM 4005 C CA . SER A 1 545 ? 7.960 -39.011 53.320 1.00 84.56 545 SER A CA 1
ATOM 4006 C C . SER A 1 545 ? 6.686 -38.469 53.958 1.00 84.56 545 SER A C 1
ATOM 4008 O O . SER A 1 545 ? 6.635 -38.170 55.154 1.00 84.56 545 SER A O 1
ATOM 4010 N N . ALA A 1 546 ? 5.659 -38.236 53.129 1.00 82.44 546 ALA A N 1
ATOM 4011 C CA . ALA A 1 546 ? 4.448 -37.493 53.508 1.00 82.44 546 ALA A CA 1
ATOM 4012 C C . ALA A 1 546 ? 4.741 -36.152 54.233 1.00 82.44 546 ALA A C 1
ATOM 4014 O O . ALA A 1 546 ? 3.969 -35.708 55.086 1.00 82.44 546 ALA A O 1
ATOM 4015 N N . CYS A 1 547 ? 5.878 -35.534 53.897 1.00 85.88 547 CYS A N 1
ATOM 4016 C CA . CYS A 1 547 ? 6.426 -34.297 54.454 1.00 85.88 547 CYS A CA 1
ATOM 4017 C C . CYS A 1 547 ? 6.641 -34.285 55.976 1.00 85.88 547 CYS A C 1
ATOM 4019 O O . CYS A 1 547 ? 6.621 -33.237 56.637 1.00 85.88 547 CYS A O 1
ATOM 4021 N N . VAL A 1 548 ? 6.924 -35.471 56.521 1.00 85.12 548 VAL A N 1
ATOM 4022 C CA . VAL A 1 548 ? 7.463 -35.693 57.864 1.00 85.12 548 VAL A CA 1
ATOM 4023 C C . VAL A 1 548 ? 8.894 -36.221 57.736 1.00 85.12 548 VAL A C 1
ATOM 4025 O O . VAL A 1 548 ? 9.184 -37.068 56.894 1.00 85.12 548 VAL A O 1
ATOM 4028 N N . LEU A 1 549 ? 9.797 -35.693 58.566 1.00 82.00 549 LEU A N 1
ATOM 4029 C CA . LEU A 1 549 ? 11.213 -36.063 58.564 1.00 82.00 549 LEU A CA 1
ATOM 4030 C C . LEU A 1 549 ? 11.392 -37.483 59.118 1.00 82.00 549 LEU A C 1
ATOM 4032 O O . LEU A 1 549 ? 10.996 -37.735 60.253 1.00 82.00 549 LEU A O 1
ATOM 4036 N N . GLU A 1 550 ? 12.028 -38.369 58.353 1.00 80.44 550 GLU A N 1
ATOM 4037 C CA . GLU A 1 550 ? 12.213 -39.784 58.703 1.00 80.44 550 GLU A CA 1
ATOM 4038 C C . GLU A 1 550 ? 13.507 -39.992 59.505 1.00 80.44 550 GLU A C 1
ATOM 4040 O O . GLU A 1 550 ? 14.607 -40.044 58.932 1.00 80.44 550 GLU A O 1
ATOM 4045 N N . TYR A 1 551 ? 13.413 -40.088 60.838 1.00 83.00 551 TYR A N 1
ATOM 4046 C CA . TYR A 1 551 ? 14.602 -40.178 61.689 1.00 83.00 551 TYR A CA 1
ATOM 4047 C C . TYR A 1 551 ? 14.458 -41.091 62.917 1.00 83.00 551 TYR A C 1
ATOM 4049 O O . TYR A 1 551 ? 13.497 -41.027 63.681 1.00 83.00 551 TYR A O 1
ATOM 4057 N N . CYS A 1 552 ? 15.537 -41.828 63.186 1.00 82.88 552 CYS A N 1
ATOM 4058 C CA . CYS A 1 552 ? 15.673 -42.690 64.354 1.00 82.88 552 CYS A CA 1
ATOM 4059 C C . CYS A 1 552 ? 15.407 -41.960 65.678 1.00 82.88 552 CYS A C 1
ATOM 4061 O O . CYS A 1 552 ? 16.170 -41.076 66.093 1.00 82.88 552 CYS A O 1
ATOM 4063 N N . GLY A 1 553 ? 14.364 -42.393 66.386 1.00 81.50 553 GLY A N 1
ATOM 4064 C CA . GLY A 1 553 ? 13.907 -41.812 67.642 1.00 81.50 553 GLY A CA 1
ATOM 4065 C C . GLY A 1 553 ? 12.607 -41.009 67.526 1.00 81.50 553 GLY A C 1
ATOM 4066 O O . GLY A 1 553 ? 12.243 -40.351 68.509 1.00 81.50 553 GLY A O 1
ATOM 4067 N N . ASP A 1 554 ? 11.909 -41.046 66.387 1.00 79.44 554 ASP A N 1
ATOM 4068 C CA . ASP A 1 554 ? 10.555 -40.494 66.235 1.00 79.44 554 ASP A CA 1
ATOM 4069 C C . ASP A 1 554 ? 9.454 -41.446 66.768 1.00 79.44 554 ASP A C 1
ATOM 4071 O O . ASP A 1 554 ? 8.427 -40.982 67.277 1.00 79.44 554 ASP A O 1
ATOM 4075 N N . GLY A 1 555 ? 9.724 -42.758 66.799 1.00 81.69 555 GLY A N 1
ATOM 4076 C CA . GLY A 1 555 ? 8.817 -43.817 67.255 1.00 81.69 555 GLY A CA 1
ATOM 4077 C C . GLY A 1 555 ? 8.099 -44.588 66.138 1.00 81.69 555 GLY A C 1
ATOM 4078 O O . GLY A 1 555 ? 7.137 -45.309 66.425 1.00 81.69 555 GLY A O 1
ATOM 4079 N N . VAL A 1 556 ? 8.528 -44.439 64.884 1.00 80.25 556 VAL A N 1
ATOM 4080 C CA . VAL A 1 556 ? 7.988 -45.097 63.692 1.00 80.25 556 VAL A CA 1
ATOM 4081 C C . VAL A 1 556 ? 9.148 -45.614 62.843 1.00 80.25 556 VAL A C 1
ATOM 4083 O O . VAL A 1 556 ? 9.956 -44.840 62.360 1.00 80.25 556 VAL A O 1
ATOM 4086 N N . THR A 1 557 ? 9.194 -46.922 62.574 1.00 81.31 557 THR A N 1
ATOM 4087 C CA . THR A 1 557 ? 10.188 -47.496 61.649 1.00 81.31 557 THR A CA 1
ATOM 4088 C C . THR A 1 557 ? 9.890 -47.074 60.206 1.00 81.31 557 THR A C 1
ATOM 4090 O O . THR A 1 557 ? 9.163 -47.782 59.497 1.00 81.31 557 THR A O 1
ATOM 4093 N N . ASN A 1 558 ? 10.401 -45.913 59.798 1.00 72.94 558 ASN A N 1
ATOM 4094 C CA . ASN A 1 558 ? 10.207 -45.306 58.478 1.00 72.94 558 ASN A CA 1
ATOM 4095 C C . ASN A 1 558 ? 11.512 -45.275 57.658 1.00 72.94 558 ASN A C 1
ATOM 4097 O O . ASN A 1 558 ? 11.488 -45.574 56.465 1.00 72.94 558 ASN A O 1
ATOM 4101 N N . ASN A 1 559 ? 12.659 -45.027 58.294 1.00 75.94 559 ASN A N 1
ATOM 4102 C CA . ASN A 1 559 ? 13.939 -44.884 57.611 1.00 75.94 559 ASN A CA 1
ATOM 4103 C C . ASN A 1 559 ? 14.491 -46.240 57.114 1.00 75.94 559 ASN A C 1
ATOM 4105 O O . ASN A 1 559 ? 14.459 -47.254 57.817 1.00 75.94 559 ASN A O 1
ATOM 4109 N N . SER A 1 560 ? 15.073 -46.265 55.909 1.00 71.31 560 SER A N 1
ATOM 4110 C CA . SER A 1 560 ? 15.524 -47.495 55.224 1.00 71.31 560 SER A CA 1
ATOM 4111 C C . SER A 1 560 ? 16.614 -48.311 55.943 1.00 71.31 560 SER A C 1
ATOM 4113 O O . SER A 1 560 ? 16.910 -49.436 55.531 1.00 71.31 560 SER A O 1
ATOM 4115 N N . ASN A 1 561 ? 17.219 -47.776 57.008 1.00 74.44 561 ASN A N 1
ATOM 4116 C CA . ASN A 1 561 ? 18.272 -48.437 57.787 1.00 74.44 561 ASN A CA 1
ATOM 4117 C C . ASN A 1 561 ? 17.793 -49.016 59.132 1.00 74.44 561 ASN A C 1
ATOM 4119 O O . ASN A 1 561 ? 18.597 -49.619 59.852 1.00 74.44 561 ASN A O 1
ATOM 4123 N N . GLU A 1 562 ? 16.517 -48.847 59.475 1.00 84.19 562 GLU A N 1
ATOM 4124 C CA . GLU A 1 562 ? 15.979 -49.167 60.799 1.00 84.19 562 GLU A CA 1
ATOM 4125 C C . GLU A 1 562 ? 15.450 -50.597 60.917 1.00 84.19 562 GLU A C 1
ATOM 4127 O O . GLU A 1 562 ? 15.043 -51.246 59.953 1.00 84.19 562 GLU A O 1
ATOM 4132 N N . GLN A 1 563 ? 15.486 -51.109 62.145 1.00 85.38 563 GLN A N 1
ATOM 4133 C CA . GLN A 1 563 ? 15.032 -52.455 62.509 1.00 85.38 563 GLN A CA 1
ATOM 4134 C C . GLN A 1 563 ? 14.039 -52.424 63.681 1.00 85.38 563 GLN A C 1
ATOM 4136 O O . GLN A 1 563 ? 13.332 -53.400 63.933 1.00 85.38 563 GLN A O 1
ATOM 4141 N N . CYS A 1 564 ? 14.001 -51.307 64.404 1.00 85.56 564 CYS A N 1
ATOM 4142 C CA . CYS A 1 564 ? 13.040 -50.942 65.434 1.00 85.56 564 CYS A CA 1
ATOM 4143 C C . CYS A 1 564 ? 13.096 -49.422 65.627 1.00 85.56 564 CYS A C 1
ATOM 4145 O O . CYS A 1 564 ? 14.105 -48.806 65.292 1.00 85.56 564 CYS A O 1
ATOM 4147 N N . ASP A 1 565 ? 12.052 -48.847 66.217 1.00 86.50 565 ASP A N 1
ATOM 4148 C CA . ASP A 1 565 ? 12.136 -47.542 66.865 1.00 86.50 565 ASP A CA 1
ATOM 4149 C C . ASP A 1 565 ? 11.144 -47.502 68.042 1.00 86.50 565 ASP A C 1
ATOM 4151 O O . ASP A 1 565 ? 9.934 -47.610 67.845 1.00 86.50 565 ASP A O 1
ATOM 4155 N N . ASP A 1 566 ? 11.651 -47.378 69.273 1.00 87.81 566 ASP A N 1
ATOM 4156 C CA . ASP A 1 566 ? 10.851 -47.134 70.484 1.00 87.81 566 ASP A CA 1
ATOM 4157 C C . ASP A 1 566 ? 10.772 -45.617 70.807 1.00 87.81 566 ASP A C 1
ATOM 4159 O O . ASP A 1 566 ? 10.360 -45.197 71.899 1.00 87.81 566 ASP A O 1
ATOM 4163 N N . GLY A 1 567 ? 11.213 -44.768 69.877 1.00 87.19 567 GLY A N 1
ATOM 4164 C CA . GLY A 1 567 ? 11.242 -43.317 69.959 1.00 87.19 567 GLY A CA 1
ATOM 4165 C C . GLY A 1 567 ? 12.162 -42.820 71.072 1.00 87.19 567 GLY A C 1
ATOM 4166 O O . GLY A 1 567 ? 13.302 -43.254 71.250 1.00 87.19 567 GLY A O 1
ATOM 4167 N N . VAL A 1 568 ? 11.627 -41.948 71.930 1.00 85.44 568 VAL A N 1
ATOM 4168 C CA . VAL A 1 568 ? 12.321 -41.449 73.134 1.00 85.44 568 VAL A CA 1
ATOM 4169 C C . VAL A 1 568 ? 12.663 -42.536 74.172 1.00 85.44 568 VAL A C 1
ATOM 4171 O O . VAL A 1 568 ? 13.285 -42.230 75.196 1.00 85.44 568 VAL A O 1
ATOM 4174 N N . ALA A 1 569 ? 12.255 -43.794 73.964 1.00 88.38 569 ALA A N 1
ATOM 4175 C CA . ALA A 1 569 ? 12.671 -44.915 74.802 1.00 88.38 569 ALA A CA 1
ATOM 4176 C C . ALA A 1 569 ? 13.979 -45.595 74.344 1.00 88.38 569 ALA A C 1
ATOM 4178 O O . ALA A 1 569 ? 14.576 -46.280 75.189 1.00 88.38 569 ALA A O 1
ATOM 4179 N N . ASN A 1 570 ? 14.453 -45.345 73.109 1.00 87.62 570 ASN A N 1
ATOM 4180 C CA . ASN A 1 570 ? 15.686 -45.912 72.539 1.00 87.62 570 ASN A CA 1
ATOM 4181 C C . ASN A 1 570 ? 16.889 -45.718 73.470 1.00 87.62 570 ASN A C 1
ATOM 4183 O O . ASN A 1 570 ? 17.137 -44.620 73.981 1.00 87.62 570 ASN A O 1
ATOM 4187 N N . SER A 1 571 ? 17.648 -46.788 73.721 1.00 87.88 571 SER A N 1
ATOM 4188 C CA . SER A 1 571 ? 18.638 -46.790 74.798 1.00 87.88 571 SER A CA 1
ATOM 4189 C C . SER A 1 571 ? 19.703 -47.880 74.686 1.00 87.88 571 SER A C 1
ATOM 4191 O O . SER A 1 571 ? 19.432 -49.056 74.914 1.00 87.88 571 SER A O 1
ATOM 4193 N N . ASP A 1 572 ? 20.963 -47.463 74.571 1.00 87.19 572 ASP A N 1
ATOM 4194 C CA . ASP A 1 572 ? 22.158 -48.330 74.636 1.00 87.19 572 ASP A CA 1
ATOM 4195 C C . ASP A 1 572 ? 22.516 -48.712 76.093 1.00 87.19 572 ASP A C 1
ATOM 4197 O O . ASP A 1 572 ? 23.671 -48.673 76.513 1.00 87.19 572 ASP A O 1
ATOM 4201 N N . SER A 1 573 ? 21.498 -48.955 76.925 1.00 86.50 573 SER A N 1
ATOM 4202 C CA . SER A 1 573 ? 21.657 -49.305 78.351 1.00 86.50 573 SER A CA 1
ATOM 4203 C C . SER A 1 573 ? 20.399 -49.859 79.035 1.00 86.50 573 SER A C 1
ATOM 4205 O O . SER A 1 573 ? 20.436 -50.145 80.233 1.00 86.50 573 SER A O 1
ATOM 4207 N N . ARG A 1 574 ? 19.276 -50.006 78.314 1.00 88.06 574 ARG A N 1
ATOM 4208 C CA . ARG A 1 574 ? 18.061 -50.655 78.830 1.00 88.06 574 ARG A CA 1
ATOM 4209 C C . ARG A 1 574 ? 17.904 -52.016 78.145 1.00 88.06 574 ARG A C 1
ATOM 4211 O O . ARG A 1 574 ? 17.819 -52.024 76.919 1.00 88.06 574 ARG A O 1
ATOM 4218 N N . PRO A 1 575 ? 17.818 -53.122 78.903 1.00 84.69 575 PRO A N 1
ATOM 4219 C CA . PRO A 1 575 ? 17.463 -54.428 78.355 1.00 84.69 575 PRO A CA 1
ATOM 4220 C C . PRO A 1 575 ? 16.175 -54.363 77.523 1.00 84.69 575 PRO A C 1
ATOM 4222 O O . PRO A 1 575 ? 15.203 -53.727 77.938 1.00 84.69 575 PRO A O 1
ATOM 4225 N N . GLY A 1 576 ? 16.182 -54.999 76.353 1.00 82.06 576 GLY A N 1
ATOM 4226 C CA . GLY A 1 576 ? 15.036 -55.138 75.450 1.00 82.06 576 GLY A CA 1
ATOM 4227 C C . GLY A 1 576 ? 14.590 -53.864 74.721 1.00 82.06 576 GLY A C 1
ATOM 4228 O O . GLY A 1 576 ? 13.616 -53.927 73.976 1.00 82.06 576 GLY A O 1
ATOM 4229 N N . ALA A 1 577 ? 15.265 -52.725 74.914 1.00 88.94 577 ALA A N 1
ATOM 4230 C CA . ALA A 1 577 ? 14.975 -51.484 74.195 1.00 88.94 577 ALA A CA 1
ATOM 4231 C C . ALA A 1 577 ? 15.781 -51.392 72.894 1.00 88.94 577 ALA A C 1
ATOM 4233 O O . ALA A 1 577 ? 16.966 -51.743 72.865 1.00 88.94 577 ALA A O 1
ATOM 4234 N N . CYS A 1 578 ? 15.171 -50.847 71.845 1.00 91.12 578 CYS A N 1
ATOM 4235 C CA . CYS A 1 578 ? 15.847 -50.498 70.605 1.00 91.12 578 CYS A CA 1
ATOM 4236 C C . CYS A 1 578 ? 17.075 -49.607 70.872 1.00 91.12 578 CYS A C 1
ATOM 4238 O O . CYS A 1 578 ? 17.069 -48.757 71.771 1.00 91.12 578 CYS A O 1
ATOM 4240 N N . ARG A 1 579 ? 18.167 -49.814 70.129 1.00 89.31 579 ARG A N 1
ATOM 4241 C CA . ARG A 1 579 ? 19.400 -49.033 70.313 1.00 89.31 579 ARG A CA 1
ATOM 4242 C C . ARG A 1 579 ? 19.273 -47.664 69.639 1.00 89.31 579 ARG A C 1
ATOM 4244 O O . ARG A 1 579 ? 18.429 -47.466 68.773 1.00 89.31 579 ARG A O 1
ATOM 4251 N N . ARG A 1 580 ? 20.100 -46.688 70.023 1.00 87.44 580 ARG A N 1
ATOM 4252 C CA . ARG A 1 580 ? 20.033 -45.307 69.492 1.00 87.44 580 ARG A CA 1
ATOM 4253 C C . ARG A 1 580 ? 20.620 -45.146 68.081 1.00 87.44 580 ARG A C 1
ATOM 4255 O O . ARG A 1 580 ? 20.700 -44.026 67.590 1.00 87.44 580 ARG A O 1
ATOM 4262 N N . ASP A 1 581 ? 21.009 -46.247 67.438 1.00 86.38 581 ASP A N 1
ATOM 4263 C CA . ASP A 1 581 ? 21.213 -46.364 65.987 1.00 86.38 581 ASP A CA 1
ATOM 4264 C C . ASP A 1 581 ? 20.044 -47.092 65.279 1.00 86.38 581 ASP A C 1
ATOM 4266 O O . ASP A 1 581 ? 20.198 -47.544 64.146 1.00 86.38 581 ASP A O 1
ATOM 4270 N N . CYS A 1 582 ? 18.899 -47.233 65.964 1.00 88.25 582 CYS A N 1
ATOM 4271 C CA . CYS A 1 582 ? 17.654 -47.895 65.545 1.00 88.25 582 CYS A CA 1
ATOM 4272 C C . CYS A 1 582 ? 17.821 -49.323 65.010 1.00 88.25 582 CYS A C 1
ATOM 4274 O O . CYS A 1 582 ? 17.043 -49.838 64.198 1.00 88.25 582 CYS A O 1
ATOM 4276 N N . ARG A 1 583 ? 18.848 -50.006 65.523 1.00 87.44 583 ARG A N 1
ATOM 4277 C CA . ARG A 1 583 ? 19.048 -51.442 65.346 1.00 87.44 583 ARG A CA 1
ATOM 4278 C C . ARG A 1 583 ? 18.425 -52.207 66.494 1.00 87.44 583 ARG A C 1
ATOM 4280 O O . ARG A 1 583 ? 18.461 -51.768 67.648 1.00 87.44 583 ARG A O 1
ATOM 4287 N N . SER A 1 584 ? 17.916 -53.393 66.174 1.00 84.25 584 SER A N 1
ATOM 4288 C CA . SER A 1 584 ? 17.384 -54.296 67.185 1.00 84.25 584 SER A CA 1
ATOM 4289 C C . SER A 1 584 ? 18.462 -54.650 68.206 1.00 84.25 584 SER A C 1
ATOM 4291 O O . SER A 1 584 ? 19.636 -54.860 67.862 1.00 84.25 584 SER A O 1
ATOM 4293 N N . PHE A 1 585 ? 18.013 -54.708 69.456 1.00 83.81 585 PHE A N 1
ATOM 4294 C CA . PHE A 1 585 ? 18.761 -55.218 70.591 1.00 83.81 585 PHE A CA 1
ATOM 4295 C C . PHE A 1 585 ? 19.248 -56.646 70.288 1.00 83.81 585 PHE A C 1
ATOM 4297 O O . PHE A 1 585 ? 18.502 -57.450 69.713 1.00 83.81 585 PHE A O 1
ATOM 4304 N N . ARG A 1 586 ? 20.530 -56.925 70.539 1.00 85.81 586 ARG A N 1
ATOM 4305 C CA . ARG A 1 586 ? 21.182 -58.174 70.115 1.00 85.81 586 ARG A CA 1
ATOM 4306 C C . ARG A 1 586 ? 22.485 -58.435 70.873 1.00 85.81 586 ARG A C 1
ATOM 4308 O O . ARG A 1 586 ? 23.313 -57.537 71.008 1.00 85.81 586 ARG A O 1
ATOM 4315 N N . CYS A 1 587 ? 22.736 -59.710 71.147 1.00 82.88 587 CYS A N 1
ATOM 4316 C CA . CYS A 1 587 ? 24.021 -60.226 71.596 1.00 82.88 587 CYS A CA 1
ATOM 4317 C C . CYS A 1 587 ? 25.225 -59.611 70.864 1.00 82.88 587 CYS A C 1
ATOM 4319 O O . CYS A 1 587 ? 25.370 -59.724 69.638 1.00 82.88 587 CYS A O 1
ATOM 4321 N N . GLY A 1 588 ? 26.117 -58.998 71.640 1.00 80.81 588 GLY A N 1
ATOM 4322 C CA . GLY A 1 588 ? 27.312 -58.318 71.160 1.00 80.81 588 GLY A CA 1
ATOM 4323 C C . GLY A 1 588 ? 27.098 -56.835 70.858 1.00 80.81 588 GLY A C 1
ATOM 4324 O O . GLY A 1 588 ? 27.888 -56.273 70.097 1.00 80.81 588 GLY A O 1
ATOM 4325 N N . ASP A 1 589 ? 26.065 -56.188 71.406 1.00 80.56 589 ASP A N 1
ATOM 4326 C CA . ASP A 1 589 ? 25.869 -54.734 71.321 1.00 80.56 589 ASP A CA 1
ATOM 4327 C C . ASP A 1 589 ? 26.204 -53.973 72.619 1.00 80.56 589 ASP A C 1
ATOM 4329 O O . ASP A 1 589 ? 26.465 -52.769 72.565 1.00 80.56 589 ASP A O 1
ATOM 4333 N N . GLY A 1 590 ? 26.364 -54.690 73.736 1.00 82.62 590 GLY A N 1
ATOM 4334 C CA . GLY A 1 590 ? 26.907 -54.183 75.001 1.00 82.62 590 GLY A CA 1
ATOM 4335 C C . GLY A 1 590 ? 25.885 -54.000 76.125 1.00 82.62 590 GLY A C 1
ATOM 4336 O O . GLY A 1 590 ? 26.218 -53.389 77.145 1.00 82.62 590 GLY A O 1
ATOM 4337 N N . VAL A 1 591 ? 24.662 -54.514 75.970 1.00 86.19 591 VAL A N 1
ATOM 4338 C CA . VAL A 1 591 ? 23.617 -54.493 77.005 1.00 86.19 591 VAL A CA 1
ATOM 4339 C C . VAL A 1 591 ? 23.005 -55.884 77.128 1.00 86.19 591 VAL A C 1
ATOM 4341 O O . VAL A 1 591 ? 22.502 -56.420 76.154 1.00 86.19 591 VAL A O 1
ATOM 4344 N N . VAL A 1 592 ? 22.998 -56.453 78.337 1.00 84.88 592 VAL A N 1
ATOM 4345 C CA . VAL A 1 592 ? 22.389 -57.772 78.573 1.00 84.88 592 VAL A CA 1
ATOM 4346 C C . VAL A 1 592 ? 20.865 -57.667 78.465 1.00 84.88 592 VAL A C 1
ATOM 4348 O O . VAL A 1 592 ? 20.221 -57.140 79.376 1.00 84.88 592 VAL A O 1
ATOM 4351 N N . ASP A 1 593 ? 20.291 -58.147 77.364 1.00 83.69 593 ASP A N 1
ATOM 4352 C CA . ASP A 1 593 ? 18.841 -58.146 77.142 1.00 83.69 593 ASP A CA 1
ATOM 4353 C C . ASP A 1 593 ? 18.124 -59.322 77.842 1.00 83.69 593 ASP A C 1
ATOM 4355 O O . ASP A 1 593 ? 18.749 -60.265 78.322 1.00 83.69 593 ASP A O 1
ATOM 4359 N N . ASP A 1 594 ? 16.785 -59.300 77.884 1.00 80.00 594 ASP A N 1
ATOM 4360 C CA . ASP A 1 594 ? 15.942 -60.262 78.631 1.00 80.00 594 ASP A CA 1
ATOM 4361 C C . ASP A 1 594 ? 16.158 -61.755 78.278 1.00 80.00 594 ASP A C 1
ATOM 4363 O O . ASP A 1 594 ? 15.800 -62.637 79.064 1.00 80.00 594 ASP A O 1
ATOM 4367 N N . ASN A 1 595 ? 16.731 -62.052 77.107 1.00 75.06 595 ASN A N 1
ATOM 4368 C CA . ASN A 1 595 ? 17.034 -63.414 76.648 1.00 75.06 595 ASN A CA 1
ATOM 4369 C C . ASN A 1 595 ? 18.496 -63.839 76.897 1.00 75.06 595 ASN A C 1
ATOM 4371 O O . ASN A 1 595 ? 18.867 -64.968 76.564 1.00 75.06 595 ASN A O 1
ATOM 4375 N N . GLU A 1 596 ? 19.323 -62.959 77.457 1.00 83.38 596 GLU A N 1
ATOM 4376 C CA . GLU A 1 596 ? 20.780 -63.071 77.472 1.00 83.38 596 GLU A CA 1
ATOM 4377 C C . GLU A 1 596 ? 21.323 -63.193 78.903 1.00 83.38 596 GLU A C 1
ATOM 4379 O O . GLU A 1 596 ? 20.689 -62.810 79.887 1.00 83.38 596 GLU A O 1
ATOM 4384 N N . GLN A 1 597 ? 22.494 -63.812 79.046 1.00 80.25 597 GLN A N 1
ATOM 4385 C CA . GLN A 1 597 ? 23.132 -64.072 80.347 1.00 80.25 597 GLN A CA 1
ATOM 4386 C C . GLN A 1 597 ? 24.396 -63.228 80.550 1.00 80.25 597 GLN A C 1
ATOM 4388 O O . GLN A 1 597 ? 24.896 -63.114 81.670 1.00 80.25 597 GLN A O 1
ATOM 4393 N N . CYS A 1 598 ? 24.898 -62.641 79.468 1.00 79.56 598 CYS A N 1
ATOM 4394 C CA . CYS A 1 598 ? 25.984 -61.680 79.400 1.00 79.56 598 CYS A CA 1
ATOM 4395 C C . CYS A 1 598 ? 25.874 -60.912 78.076 1.00 79.56 598 CYS A C 1
ATOM 4397 O O . CYS A 1 598 ? 25.284 -61.424 77.134 1.00 79.56 598 CYS A O 1
ATOM 4399 N N . ASP A 1 599 ? 26.492 -59.738 78.004 1.00 79.62 599 ASP A N 1
ATOM 4400 C CA . ASP A 1 599 ? 26.911 -59.091 76.763 1.00 79.62 599 ASP A CA 1
ATOM 4401 C C . ASP A 1 599 ? 28.128 -58.217 77.118 1.00 79.62 599 ASP A C 1
ATOM 4403 O O . ASP A 1 599 ? 28.059 -57.371 78.012 1.00 79.62 599 ASP A O 1
ATOM 4407 N N . ASP A 1 600 ? 29.258 -58.473 76.460 1.00 76.94 600 ASP A N 1
ATOM 4408 C CA . ASP A 1 600 ? 30.534 -57.760 76.631 1.00 76.94 600 ASP A CA 1
ATOM 4409 C C . ASP A 1 600 ? 30.747 -56.683 75.529 1.00 76.94 600 ASP A C 1
ATOM 4411 O O . ASP A 1 600 ? 31.808 -56.054 75.442 1.00 76.94 600 ASP A O 1
ATOM 4415 N N . GLY A 1 601 ? 29.776 -56.508 74.629 1.00 75.38 601 GLY A N 1
ATOM 4416 C CA . GLY A 1 601 ? 29.879 -55.754 73.383 1.00 75.38 601 GLY A CA 1
ATOM 4417 C C . GLY A 1 601 ? 30.634 -56.500 72.266 1.00 75.38 601 GLY A C 1
ATOM 4418 O O . GLY A 1 601 ? 31.078 -57.639 72.443 1.00 75.38 601 GLY A O 1
ATOM 4419 N N . PRO A 1 602 ? 30.869 -55.851 71.103 1.00 68.00 602 PRO A N 1
ATOM 4420 C CA . PRO A 1 602 ? 31.370 -56.509 69.884 1.00 68.00 602 PRO A CA 1
ATOM 4421 C C . PRO A 1 602 ? 32.769 -57.151 69.965 1.00 68.00 602 PRO A C 1
ATOM 4423 O O . PRO A 1 602 ? 33.240 -57.725 68.983 1.00 68.00 602 PRO A O 1
ATOM 4426 N N . LEU A 1 603 ? 33.482 -56.982 71.083 1.00 59.34 603 LEU A N 1
ATOM 4427 C CA . LEU A 1 603 ? 34.875 -57.400 71.293 1.00 59.34 603 LEU A CA 1
ATOM 4428 C C . LEU A 1 603 ? 35.074 -58.155 72.621 1.00 59.34 603 LEU A C 1
ATOM 4430 O O . LEU A 1 603 ? 36.196 -58.215 73.140 1.00 59.34 603 LEU A O 1
ATOM 4434 N N . GLY A 1 604 ? 33.988 -58.722 73.153 1.00 60.69 604 GLY A N 1
ATOM 4435 C CA . GLY A 1 604 ? 33.977 -59.554 74.349 1.00 60.69 604 GLY A CA 1
ATOM 4436 C C . GLY A 1 604 ? 34.947 -60.727 74.337 1.00 60.69 604 GLY A C 1
ATOM 4437 O O . GLY A 1 604 ? 35.411 -61.183 73.287 1.00 60.69 604 GLY A O 1
ATOM 4438 N N . ARG A 1 605 ? 35.277 -61.211 75.536 1.00 61.44 605 ARG A N 1
ATOM 4439 C CA . ARG A 1 605 ? 36.191 -62.354 75.720 1.00 61.44 605 ARG A CA 1
ATOM 4440 C C . ARG A 1 605 ? 35.653 -63.417 76.660 1.00 61.44 605 ARG A C 1
ATOM 4442 O O . ARG A 1 605 ? 36.037 -64.573 76.494 1.00 61.44 605 ARG A O 1
ATOM 4449 N N . ASP A 1 606 ? 34.803 -63.027 77.604 1.00 69.56 606 ASP A N 1
ATOM 4450 C CA . ASP A 1 606 ? 34.260 -63.925 78.618 1.00 69.56 606 ASP A CA 1
ATOM 4451 C C . ASP A 1 606 ? 32.781 -64.250 78.329 1.00 69.56 606 ASP A C 1
ATOM 4453 O O . ASP A 1 606 ? 32.329 -65.353 78.644 1.00 69.56 606 ASP A O 1
ATOM 4457 N N . CYS A 1 607 ? 32.060 -63.362 77.631 1.00 77.69 607 CYS A N 1
ATOM 4458 C CA . CYS A 1 607 ? 30.757 -63.656 77.038 1.00 77.69 607 CYS A CA 1
ATOM 4459 C C . CYS A 1 607 ? 30.864 -64.353 75.657 1.00 77.69 607 CYS A C 1
ATOM 4461 O O . CYS A 1 607 ? 31.546 -63.840 74.763 1.00 77.69 607 CYS A O 1
ATOM 4463 N N . PRO A 1 608 ? 30.202 -65.509 75.435 1.00 73.06 608 PRO A N 1
ATOM 4464 C CA . PRO A 1 608 ? 30.124 -66.151 74.118 1.00 73.06 608 PRO A CA 1
ATOM 4465 C C . PRO A 1 608 ? 29.227 -65.408 73.113 1.00 73.06 608 PRO A C 1
ATOM 4467 O O . PRO A 1 608 ? 28.332 -64.664 73.492 1.00 73.06 608 PRO A O 1
ATOM 4470 N N . ALA A 1 609 ? 29.404 -65.682 71.816 1.00 75.00 609 ALA A N 1
ATOM 4471 C CA . ALA A 1 609 ? 28.655 -65.041 70.722 1.00 75.00 609 ALA A CA 1
ATOM 4472 C C . ALA A 1 609 ? 27.187 -65.513 70.550 1.00 75.00 609 ALA A C 1
ATOM 4474 O O . ALA A 1 609 ? 26.537 -65.150 69.572 1.00 75.00 609 ALA A O 1
ATOM 4475 N N . ASP A 1 610 ? 26.683 -66.346 71.462 1.00 77.62 610 ASP A N 1
ATOM 4476 C CA . ASP A 1 610 ? 25.259 -66.657 71.654 1.00 77.62 610 ASP A CA 1
ATOM 4477 C C . ASP A 1 610 ? 24.725 -66.134 73.008 1.00 77.62 610 ASP A C 1
ATOM 4479 O O . ASP A 1 610 ? 23.597 -66.439 73.387 1.00 77.62 610 ASP A O 1
ATOM 4483 N N . CYS A 1 611 ? 25.540 -65.352 73.729 1.00 80.62 611 CYS A N 1
ATOM 4484 C CA . CYS A 1 611 ? 25.244 -64.679 74.993 1.00 80.62 611 CYS A CA 1
ATOM 4485 C C . CYS A 1 611 ? 24.717 -65.584 76.126 1.00 80.62 611 CYS A C 1
ATOM 4487 O O . CYS A 1 611 ? 24.050 -65.132 77.061 1.00 80.62 611 CYS A O 1
ATOM 4489 N N . VAL A 1 612 ? 25.072 -66.876 76.091 1.00 80.12 612 VAL A N 1
ATOM 4490 C CA . VAL A 1 612 ? 24.778 -67.862 77.142 1.00 80.12 612 VAL A CA 1
ATOM 4491 C C . VAL A 1 612 ? 26.050 -68.202 77.922 1.00 80.12 612 VAL A C 1
ATOM 4493 O O . VAL A 1 612 ? 27.010 -68.742 77.375 1.00 80.12 612 VAL A O 1
ATOM 4496 N N . LEU A 1 613 ? 26.063 -67.932 79.232 1.00 70.88 613 LEU A N 1
ATOM 4497 C CA . LEU A 1 613 ? 27.245 -68.164 80.065 1.00 70.88 613 LEU A CA 1
ATOM 4498 C C . LEU A 1 613 ? 27.465 -69.662 80.367 1.00 70.88 613 LEU A C 1
ATOM 4500 O O . LEU A 1 613 ? 26.546 -70.350 80.824 1.00 70.88 613 LEU A O 1
ATOM 4504 N N . PRO A 1 614 ? 28.695 -70.190 80.210 1.00 62.03 614 PRO A N 1
ATOM 4505 C CA . PRO A 1 614 ? 29.036 -71.527 80.684 1.00 62.03 614 PRO A CA 1
ATOM 4506 C C . PRO A 1 614 ? 29.131 -71.562 82.228 1.00 62.03 614 PRO A C 1
ATOM 4508 O O . PRO A 1 614 ? 29.582 -70.596 82.844 1.00 62.03 614 PRO A O 1
ATOM 4511 N N . PRO A 1 615 ? 28.757 -72.673 82.893 1.00 57.00 615 PRO A N 1
ATOM 4512 C CA . PRO A 1 615 ? 28.721 -72.745 84.357 1.00 57.00 615 PRO A CA 1
ATOM 4513 C C . PRO A 1 615 ? 30.123 -72.697 84.997 1.00 57.00 615 PRO A C 1
ATOM 4515 O O . PRO A 1 615 ? 30.968 -73.560 84.746 1.00 57.00 615 PRO A O 1
ATOM 4518 N N . VAL A 1 616 ? 30.345 -71.708 85.870 1.00 53.38 616 VAL A N 1
ATOM 4519 C CA . VAL A 1 616 ? 31.665 -71.337 86.420 1.00 53.38 616 VAL A CA 1
ATOM 4520 C C . VAL A 1 616 ? 31.941 -71.945 87.814 1.00 53.38 616 VAL A C 1
ATOM 4522 O O . VAL A 1 616 ? 31.048 -71.939 88.663 1.00 53.38 616 VAL A O 1
ATOM 4525 N N . PRO A 1 617 ? 33.171 -72.416 88.111 1.00 46.16 617 PRO A N 1
ATOM 4526 C CA . PRO A 1 617 ? 33.646 -72.682 89.477 1.00 46.16 617 PRO A CA 1
ATOM 4527 C C . PRO A 1 617 ? 34.164 -71.416 90.199 1.00 46.16 617 PRO A C 1
ATOM 4529 O O . PRO A 1 617 ? 34.690 -70.502 89.574 1.00 46.16 617 PRO A O 1
ATOM 4532 N N . ASP A 1 618 ? 34.058 -71.386 91.530 1.00 44.34 618 ASP A N 1
ATOM 4533 C CA . ASP A 1 618 ? 34.287 -70.216 92.406 1.00 44.34 618 ASP A CA 1
ATOM 4534 C C . ASP A 1 618 ? 35.773 -69.937 92.766 1.00 44.34 618 ASP A C 1
ATOM 4536 O O . ASP A 1 618 ? 36.485 -70.885 93.107 1.00 44.34 618 ASP A O 1
ATOM 4540 N N . THR A 1 619 ? 36.234 -68.660 92.729 1.00 41.59 619 THR A N 1
ATOM 4541 C CA . THR A 1 619 ? 36.962 -67.933 93.830 1.00 41.59 619 THR A CA 1
ATOM 4542 C C . THR A 1 619 ? 37.563 -66.528 93.477 1.00 41.59 619 THR A C 1
ATOM 4544 O O . THR A 1 619 ? 38.671 -66.431 92.967 1.00 41.59 619 THR A O 1
ATOM 4547 N N . GLY A 1 620 ? 36.890 -65.429 93.884 1.00 37.41 620 GLY A N 1
ATOM 4548 C CA . GLY A 1 620 ? 37.432 -64.194 94.546 1.00 37.41 620 GLY A CA 1
ATOM 4549 C C . GLY A 1 620 ? 38.371 -63.105 93.911 1.00 37.41 620 GLY A C 1
ATOM 4550 O O . GLY A 1 620 ? 39.577 -63.306 93.881 1.00 37.41 620 GLY A O 1
ATOM 4551 N N . SER A 1 621 ? 37.834 -61.868 93.716 1.00 35.12 621 SER A N 1
ATOM 4552 C CA . SER A 1 621 ? 38.321 -60.486 94.123 1.00 35.12 621 SER A CA 1
ATOM 4553 C C . SER A 1 621 ? 39.723 -59.870 93.753 1.00 35.12 621 SER A C 1
ATOM 4555 O O . SER A 1 621 ? 40.697 -60.616 93.747 1.00 35.12 621 SER A O 1
ATOM 4557 N N . PRO A 1 622 ? 39.955 -58.505 93.780 1.00 62.03 622 PRO A N 1
ATOM 4558 C CA . PRO A 1 622 ? 39.156 -57.298 93.346 1.00 62.03 622 PRO A CA 1
ATOM 4559 C C . PRO A 1 622 ? 39.945 -56.009 92.789 1.00 62.03 622 PRO A C 1
ATOM 4561 O O . PRO A 1 622 ? 41.172 -56.008 92.797 1.00 62.03 622 PRO A O 1
ATOM 4564 N N . THR A 1 623 ? 39.253 -54.868 92.443 1.00 39.12 623 THR A N 1
ATOM 4565 C CA . THR A 1 623 ? 39.676 -53.399 92.195 1.00 39.12 623 THR A CA 1
ATOM 4566 C C . THR A 1 623 ? 40.559 -52.974 90.966 1.00 39.12 623 THR A C 1
ATOM 4568 O O . THR A 1 623 ? 41.292 -53.838 90.508 1.00 39.12 623 THR A O 1
ATOM 4571 N N . ALA A 1 624 ? 40.683 -51.729 90.390 1.00 43.66 624 ALA A N 1
ATOM 4572 C CA . ALA A 1 624 ? 40.086 -50.327 90.341 1.00 43.66 624 ALA A CA 1
ATOM 4573 C C . ALA A 1 624 ? 40.692 -49.546 89.079 1.00 43.66 624 ALA A C 1
ATOM 4575 O O . ALA A 1 624 ? 41.309 -50.247 88.283 1.00 43.66 624 ALA A O 1
ATOM 4576 N N . ASP A 1 625 ? 40.658 -48.225 88.709 1.00 39.41 625 ASP A N 1
ATOM 4577 C CA . ASP A 1 625 ? 40.261 -46.868 89.242 1.00 39.41 625 ASP A CA 1
ATOM 4578 C C . ASP A 1 625 ? 40.014 -45.761 88.104 1.00 39.41 625 ASP A C 1
ATOM 4580 O O . ASP A 1 625 ? 39.413 -46.102 87.089 1.00 39.41 625 ASP A O 1
ATOM 4584 N N . SER A 1 626 ? 40.423 -44.463 88.233 1.00 45.72 626 SER A N 1
ATOM 4585 C CA . SER A 1 626 ? 40.043 -43.208 87.459 1.00 45.72 626 SER A CA 1
ATOM 4586 C C . SER A 1 626 ? 41.243 -42.254 87.066 1.00 45.72 626 SER A C 1
ATOM 4588 O O . SER A 1 626 ? 42.371 -42.667 87.321 1.00 45.72 626 SER A O 1
ATOM 4590 N N . GLY A 1 627 ? 41.244 -41.017 86.463 1.00 44.19 627 GLY A N 1
ATOM 4591 C CA . GLY A 1 627 ? 40.360 -39.923 85.886 1.00 44.19 627 GLY A CA 1
ATOM 4592 C C . GLY A 1 627 ? 41.212 -38.595 85.646 1.00 44.19 627 GLY A C 1
ATOM 4593 O O . GLY A 1 627 ? 42.370 -38.635 86.054 1.00 44.19 627 GLY A O 1
ATOM 4594 N N . ALA A 1 628 ? 40.876 -37.386 85.091 1.00 46.16 628 ALA A N 1
ATOM 4595 C CA . ALA A 1 628 ? 39.839 -36.748 84.207 1.00 46.16 628 ALA A CA 1
ATOM 4596 C C . ALA A 1 628 ? 40.196 -35.235 83.787 1.00 46.16 628 ALA A C 1
ATOM 4598 O O . ALA A 1 628 ? 41.165 -34.704 84.320 1.00 46.16 628 ALA A O 1
ATOM 4599 N N . GLU A 1 629 ? 39.399 -34.544 82.911 1.00 43.69 629 GLU A N 1
ATOM 4600 C CA . GLU A 1 629 ? 39.197 -33.043 82.650 1.00 43.69 629 GLU A CA 1
ATOM 4601 C C . GLU A 1 629 ? 40.160 -32.063 81.831 1.00 43.69 629 GLU A 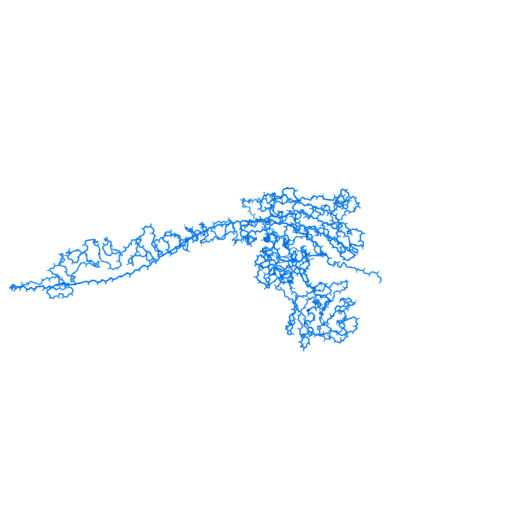C 1
ATOM 4603 O O . GLU A 1 629 ? 41.373 -32.249 81.820 1.00 43.69 629 GLU A O 1
ATOM 4608 N N . GLY A 1 630 ? 39.621 -30.957 81.195 1.00 40.62 630 GLY A N 1
ATOM 4609 C CA . GLY A 1 630 ? 40.321 -29.681 80.722 1.00 40.62 630 GLY A CA 1
ATOM 4610 C C . GLY A 1 630 ? 39.805 -28.839 79.460 1.00 40.62 630 GLY A C 1
ATOM 4611 O O . GLY A 1 630 ? 39.428 -29.462 78.476 1.00 40.62 630 GLY A O 1
ATOM 4612 N N . ALA A 1 631 ? 39.814 -27.457 79.425 1.00 43.38 631 ALA A N 1
ATOM 4613 C CA . ALA A 1 631 ? 39.413 -26.479 78.305 1.00 43.38 631 ALA A CA 1
ATOM 4614 C C . ALA A 1 631 ? 39.906 -24.970 78.534 1.00 43.38 631 ALA A C 1
ATOM 4616 O O . ALA A 1 631 ? 40.718 -24.879 79.461 1.00 43.38 631 ALA A O 1
ATOM 4617 N N . PRO A 1 632 ? 39.505 -23.772 77.915 1.00 68.12 632 PRO A N 1
ATOM 4618 C CA . PRO A 1 632 ? 38.711 -23.271 76.709 1.00 68.12 632 PRO A CA 1
ATOM 4619 C C . PRO A 1 632 ? 39.238 -21.928 75.955 1.00 68.12 632 PRO A C 1
ATOM 4621 O O . PRO A 1 632 ? 40.429 -21.651 76.061 1.00 68.12 632 PRO A O 1
ATOM 4624 N N . ALA A 1 633 ? 38.375 -21.058 75.302 1.00 41.19 633 ALA A N 1
ATOM 4625 C CA . ALA A 1 633 ? 38.495 -19.575 74.873 1.00 41.19 633 ALA A CA 1
ATOM 4626 C C . ALA A 1 633 ? 38.850 -19.165 73.360 1.00 41.19 633 ALA A C 1
ATOM 4628 O O . ALA A 1 633 ? 39.342 -20.060 72.686 1.00 41.19 633 ALA A O 1
ATOM 4629 N N . VAL A 1 634 ? 38.735 -17.953 72.680 1.00 42.47 634 VAL A N 1
ATOM 4630 C CA . VAL A 1 634 ? 38.118 -16.532 72.705 1.00 42.47 634 VAL A CA 1
ATOM 4631 C C . VAL A 1 634 ? 38.521 -15.689 71.382 1.00 42.47 634 VAL A C 1
ATOM 4633 O O . VAL A 1 634 ? 39.374 -16.236 70.693 1.00 42.47 634 VAL A O 1
ATOM 4636 N N . VAL A 1 635 ? 38.257 -14.383 70.979 1.00 44.06 635 VAL A N 1
ATOM 4637 C CA . VAL A 1 635 ? 37.158 -13.406 70.478 1.00 44.06 635 VAL A CA 1
ATOM 4638 C C . VAL A 1 635 ? 37.860 -12.169 69.723 1.00 44.06 635 VAL A C 1
ATOM 4640 O O . VAL A 1 635 ? 39.060 -12.064 69.964 1.00 44.06 635 VAL A O 1
ATOM 4643 N N . GLY A 1 636 ? 37.403 -11.169 68.879 1.00 37.75 636 GLY A N 1
ATOM 4644 C CA . GLY A 1 636 ? 36.183 -10.669 68.115 1.00 37.75 636 GLY A CA 1
ATOM 4645 C C . GLY A 1 636 ? 36.258 -9.163 67.550 1.00 37.75 636 GLY A C 1
ATOM 4646 O O . GLY A 1 636 ? 37.178 -8.460 67.956 1.00 37.75 636 GLY A O 1
ATOM 4647 N N . ASP A 1 637 ? 35.295 -8.671 66.698 1.00 35.78 637 ASP A N 1
ATOM 4648 C CA . ASP A 1 637 ? 34.770 -7.250 66.397 1.00 35.78 637 ASP A CA 1
ATOM 4649 C C . ASP A 1 637 ? 35.442 -6.118 65.485 1.00 35.78 637 ASP A C 1
ATOM 4651 O O . ASP A 1 637 ? 36.661 -6.169 65.316 1.00 35.78 637 ASP A O 1
ATOM 4655 N N . PRO A 1 638 ? 34.765 -4.986 65.008 1.00 63.09 638 PRO A N 1
ATOM 4656 C CA . PRO A 1 638 ? 33.374 -4.721 64.438 1.00 63.09 638 PRO A CA 1
ATOM 4657 C C . PRO A 1 638 ? 33.093 -3.523 63.384 1.00 63.09 638 PRO A C 1
ATOM 4659 O O . PRO A 1 638 ? 33.958 -2.675 63.167 1.00 63.09 638 PRO A O 1
ATOM 4662 N N . ALA A 1 639 ? 31.811 -3.364 62.892 1.00 40.28 639 ALA A N 1
ATOM 4663 C CA . ALA A 1 639 ? 31.022 -2.150 62.372 1.00 40.28 639 ALA A CA 1
ATOM 4664 C C . ALA A 1 639 ? 31.210 -1.534 60.912 1.00 40.28 639 ALA A C 1
ATOM 4666 O O . ALA A 1 639 ? 32.235 -1.833 60.313 1.00 40.28 639 ALA A O 1
ATOM 4667 N N . ALA A 1 640 ? 30.408 -0.619 60.250 1.00 39.12 640 ALA A N 1
ATOM 4668 C CA . ALA A 1 640 ? 28.963 -0.126 60.113 1.00 39.12 640 ALA A CA 1
ATOM 4669 C C . ALA A 1 640 ? 28.865 1.148 59.133 1.00 39.12 640 ALA A C 1
ATOM 4671 O O . ALA A 1 640 ? 29.938 1.692 58.890 1.00 39.12 640 ALA A O 1
ATOM 4672 N N . ALA A 1 641 ? 27.790 1.826 58.591 1.00 38.78 641 ALA A N 1
ATOM 4673 C CA . ALA A 1 641 ? 26.359 1.641 58.121 1.00 38.78 641 ALA A CA 1
ATOM 4674 C C . ALA A 1 641 ? 25.727 2.952 57.418 1.00 38.78 641 ALA A C 1
ATOM 4676 O O . ALA A 1 641 ? 26.278 4.028 57.641 1.00 38.78 641 ALA A O 1
ATOM 4677 N N . GLY A 1 642 ? 24.597 2.937 56.629 1.00 32.38 642 GLY A N 1
ATOM 4678 C CA . GLY A 1 642 ? 23.839 4.113 55.989 1.00 32.38 642 GLY A CA 1
ATOM 4679 C C . GLY A 1 642 ? 22.746 3.721 54.906 1.00 32.38 642 GLY A C 1
ATOM 4680 O O . GLY A 1 642 ? 22.694 2.522 54.660 1.00 32.38 642 GLY A O 1
ATOM 4681 N N . GLY A 1 643 ? 21.853 4.495 54.191 1.00 32.69 643 GLY A N 1
ATOM 4682 C CA . GLY A 1 643 ? 21.309 5.912 54.076 1.00 32.69 643 GLY A CA 1
ATOM 4683 C C . GLY A 1 643 ? 20.298 6.147 52.850 1.00 32.69 643 GLY A C 1
ATOM 4684 O O . GLY A 1 643 ? 20.381 5.356 51.916 1.00 32.69 643 GLY A O 1
ATOM 4685 N N . CYS A 1 644 ? 19.355 7.155 52.785 1.00 33.25 644 CYS A N 1
ATOM 4686 C CA . CYS A 1 644 ? 18.223 7.284 51.755 1.00 33.25 644 CYS A CA 1
ATOM 4687 C C . CYS A 1 644 ? 17.622 8.724 51.408 1.00 33.25 644 CYS A C 1
ATOM 4689 O O . CYS A 1 644 ? 17.792 9.602 52.251 1.00 33.25 644 CYS A O 1
ATOM 4691 N N . ALA A 1 645 ? 16.861 8.958 50.275 1.00 33.41 645 ALA A N 1
ATOM 4692 C CA . ALA A 1 645 ? 15.830 10.059 49.995 1.00 33.41 645 ALA A CA 1
ATOM 4693 C C . ALA A 1 645 ? 15.092 10.055 48.572 1.00 33.41 645 ALA A C 1
ATOM 4695 O O . ALA A 1 645 ? 15.393 9.175 47.772 1.00 33.41 645 ALA A O 1
ATOM 4696 N N . CYS A 1 646 ? 14.131 10.987 48.248 1.00 28.06 646 CYS A N 1
ATOM 4697 C CA . CYS A 1 646 ? 13.000 10.864 47.235 1.00 28.06 646 CYS A CA 1
ATOM 4698 C C . CYS A 1 646 ? 12.558 12.115 46.343 1.00 28.06 646 CYS A C 1
ATOM 4700 O O . CYS A 1 646 ? 13.092 13.200 46.551 1.00 28.06 646 CYS A O 1
ATOM 4702 N N . GLN A 1 647 ? 11.513 11.961 45.453 1.00 28.80 647 GLN A N 1
ATOM 4703 C CA . GLN A 1 647 ? 10.367 12.891 45.036 1.00 28.80 647 GLN A CA 1
ATOM 4704 C C . GLN A 1 647 ? 10.112 13.456 43.557 1.00 28.80 647 GLN A C 1
ATOM 4706 O O . GLN A 1 647 ? 10.769 14.405 43.155 1.00 28.80 647 GLN A O 1
ATOM 4711 N N . LEU A 1 648 ? 9.037 12.976 42.858 1.00 27.97 648 LEU A N 1
ATOM 4712 C CA . LEU A 1 648 ? 7.928 13.563 41.976 1.00 27.97 648 LEU A CA 1
ATOM 4713 C C . LEU A 1 648 ? 8.050 14.585 40.745 1.00 27.97 648 LEU A C 1
ATOM 4715 O O . LEU A 1 648 ? 9.054 15.281 40.642 1.00 27.97 648 LEU A O 1
ATOM 4719 N N . PRO A 1 649 ? 7.020 14.711 39.817 1.00 52.88 649 PRO A N 1
ATOM 4720 C CA . PRO A 1 649 ? 7.076 15.345 38.445 1.00 52.88 649 PRO A CA 1
ATOM 4721 C C . PRO A 1 649 ? 5.982 16.420 38.026 1.00 52.88 649 PRO A C 1
ATOM 4723 O O . PRO A 1 649 ? 5.122 16.745 38.842 1.00 52.88 649 PRO A O 1
ATOM 4726 N N . LEU A 1 650 ? 5.959 16.928 36.752 1.00 28.38 650 LEU A N 1
ATOM 4727 C CA . LEU A 1 650 ? 4.912 17.803 36.092 1.00 28.38 650 LEU A CA 1
ATOM 4728 C C . LEU A 1 650 ? 4.839 17.724 34.506 1.00 28.38 650 LEU A C 1
ATOM 4730 O O . LEU A 1 650 ? 5.794 17.201 33.935 1.00 28.38 650 LEU A O 1
ATOM 4734 N N . PRO A 1 651 ? 3.782 18.236 33.780 1.00 37.12 651 PRO A N 1
ATOM 4735 C CA . PRO A 1 651 ? 3.499 17.949 32.331 1.00 37.12 651 PRO A CA 1
ATOM 4736 C C . PRO A 1 651 ? 3.146 19.117 31.322 1.00 37.12 651 PRO A C 1
ATOM 4738 O O . PRO A 1 651 ? 2.824 20.219 31.755 1.00 37.12 651 PRO A O 1
ATOM 4741 N N . ARG A 1 652 ? 3.107 18.788 29.995 1.00 29.69 652 ARG A N 1
ATOM 4742 C CA . ARG A 1 652 ? 2.432 19.359 28.755 1.00 29.69 652 ARG A CA 1
ATOM 4743 C C . ARG A 1 652 ? 2.404 20.886 28.415 1.00 29.69 652 ARG A C 1
ATOM 4745 O O . ARG A 1 652 ? 2.246 21.723 29.298 1.00 29.69 652 ARG A O 1
ATOM 4752 N N . PRO A 1 653 ? 2.476 21.254 27.104 1.00 33.34 653 PRO A N 1
ATOM 4753 C CA . PRO A 1 653 ? 1.323 21.863 26.379 1.00 33.34 653 PRO A CA 1
ATOM 4754 C C . PRO A 1 653 ? 1.152 21.431 24.878 1.00 33.34 653 PRO A C 1
ATOM 4756 O O . PRO A 1 653 ? 1.736 20.439 24.469 1.00 33.34 653 PRO A O 1
ATOM 4759 N N . THR A 1 654 ? 0.299 22.137 24.106 1.00 28.80 654 THR A N 1
ATOM 4760 C CA . THR A 1 654 ? -0.411 21.770 22.837 1.00 28.80 654 THR A CA 1
ATOM 4761 C C . THR A 1 654 ? 0.235 22.160 21.479 1.00 28.80 654 THR A C 1
ATOM 4763 O O . THR A 1 654 ? 1.023 23.105 21.454 1.00 28.80 654 THR A O 1
ATOM 4766 N N . GLY A 1 655 ? -0.218 21.532 20.366 1.00 27.47 655 GLY A N 1
ATOM 4767 C CA . GLY A 1 655 ? 0.064 21.842 18.933 1.00 27.47 655 GLY A CA 1
ATOM 4768 C C . GLY A 1 655 ? -0.528 23.170 18.379 1.00 27.47 655 GLY A C 1
ATOM 4769 O O . GLY A 1 655 ? -0.723 24.082 19.193 1.00 27.47 655 GLY A O 1
ATOM 4770 N N . PRO A 1 656 ? -0.813 23.352 17.051 1.00 39.06 656 PRO A N 1
ATOM 4771 C CA . PRO A 1 656 ? -1.512 22.380 16.165 1.00 39.06 656 PRO A CA 1
ATOM 4772 C C . PRO A 1 656 ? -1.119 22.341 14.648 1.00 39.06 656 PRO A C 1
ATOM 4774 O O . PRO A 1 656 ? -0.420 23.230 14.161 1.00 39.06 656 PRO A O 1
ATOM 4777 N N . GLY A 1 657 ? -1.742 21.434 13.867 1.00 28.22 657 GLY A N 1
ATOM 4778 C CA . GLY A 1 657 ? -2.130 21.685 12.455 1.00 28.22 657 GLY A CA 1
ATOM 4779 C C . GLY A 1 657 ? -1.823 20.582 11.423 1.00 28.22 657 GLY A C 1
ATOM 4780 O O . GLY A 1 657 ? -0.675 20.443 11.021 1.00 28.22 657 GLY A O 1
ATOM 4781 N N . LEU A 1 658 ? -2.854 19.875 10.934 1.00 33.84 658 LEU A N 1
ATOM 4782 C CA . LEU A 1 658 ? -2.755 18.839 9.886 1.00 33.84 658 LEU A CA 1
ATOM 4783 C C . LEU A 1 658 ? -2.748 19.400 8.447 1.00 33.84 658 LEU A C 1
ATOM 4785 O O . LEU A 1 658 ? -3.316 20.461 8.171 1.00 33.84 658 LEU A O 1
ATOM 4789 N N . GLY A 1 659 ? -2.112 18.657 7.533 1.00 29.16 659 GLY A N 1
ATOM 4790 C CA . GLY A 1 659 ? -2.068 18.906 6.086 1.00 29.16 659 GLY A CA 1
ATOM 4791 C C . GLY A 1 659 ? -2.942 17.928 5.288 1.00 29.16 659 GLY A C 1
ATOM 4792 O O . GLY A 1 659 ? -3.368 16.908 5.813 1.00 29.16 659 GLY A O 1
ATOM 4793 N N . TRP A 1 660 ? -3.217 18.253 4.022 1.00 32.06 660 TRP A N 1
ATOM 4794 C CA . TRP A 1 660 ? -4.095 17.471 3.138 1.00 32.06 660 TRP A CA 1
ATOM 4795 C C . TRP A 1 660 ? -3.253 16.676 2.132 1.00 32.06 660 TRP A C 1
ATOM 4797 O O . TRP A 1 660 ? -2.432 17.278 1.435 1.00 32.06 660 TRP A O 1
ATOM 4807 N N . LEU A 1 661 ? -3.472 15.360 2.028 1.00 34.16 661 LEU A N 1
ATOM 4808 C CA . LEU A 1 661 ? -2.900 14.535 0.958 1.00 34.16 661 LEU A CA 1
ATOM 4809 C C . LEU A 1 661 ? -3.641 14.813 -0.361 1.00 34.16 661 LEU A C 1
ATOM 4811 O O . LEU A 1 661 ? -4.851 15.039 -0.371 1.00 34.16 661 LEU A O 1
ATOM 4815 N N . VAL A 1 662 ? -2.915 14.831 -1.480 1.00 30.41 662 VAL A N 1
ATOM 4816 C CA . VAL A 1 662 ? -3.454 15.179 -2.803 1.00 30.41 662 VAL A CA 1
ATOM 4817 C C . VAL A 1 662 ? -3.013 14.133 -3.815 1.00 30.41 662 VAL A C 1
ATOM 4819 O O . VAL A 1 662 ? -1.818 14.007 -4.078 1.00 30.41 662 VAL A O 1
ATOM 4822 N N . LEU A 1 663 ? -3.969 13.445 -4.445 1.00 27.97 663 LEU A N 1
ATOM 4823 C CA . LEU A 1 663 ? -3.661 12.490 -5.502 1.00 27.97 663 LEU A CA 1
ATOM 4824 C C . LEU A 1 663 ? -3.082 13.233 -6.718 1.00 27.97 663 LEU A C 1
ATOM 4826 O O . LEU A 1 663 ? -3.759 14.047 -7.350 1.00 27.97 663 LEU A O 1
ATOM 4830 N N . ALA A 1 664 ? -1.817 12.989 -7.056 1.00 27.16 664 ALA A N 1
ATOM 4831 C CA . ALA A 1 664 ? -1.107 13.704 -8.117 1.00 27.16 664 ALA A CA 1
ATOM 4832 C C . ALA A 1 664 ? -0.788 12.769 -9.295 1.00 27.16 664 ALA A C 1
ATOM 4834 O O . ALA A 1 664 ? 0.299 12.200 -9.376 1.00 27.16 664 ALA A O 1
ATOM 4835 N N . VAL A 1 665 ? -1.727 12.610 -10.237 1.00 31.52 665 VAL A N 1
ATOM 4836 C CA . VAL A 1 665 ? -1.554 11.659 -11.350 1.00 31.52 665 VAL A CA 1
ATOM 4837 C C . VAL A 1 665 ? -0.510 12.148 -12.359 1.00 31.52 665 VAL A C 1
ATOM 4839 O O . VAL A 1 665 ? -0.762 13.014 -13.201 1.00 31.52 665 VAL A O 1
ATOM 4842 N N . VAL A 1 666 ? 0.659 11.511 -12.315 1.00 27.44 666 VAL A N 1
ATOM 4843 C CA . VAL A 1 666 ? 1.624 11.424 -13.422 1.00 27.44 666 VAL A CA 1
ATOM 4844 C C . VAL A 1 666 ? 0.977 10.569 -14.536 1.00 27.44 666 VAL A C 1
ATOM 4846 O O . VAL A 1 666 ? 0.324 9.574 -14.232 1.00 27.44 666 VAL A O 1
ATOM 4849 N N . PRO A 1 667 ? 1.047 10.967 -15.822 1.00 25.98 667 PRO A N 1
ATOM 4850 C CA . PRO A 1 667 ? -0.076 10.814 -16.755 1.00 25.98 667 PRO A CA 1
ATOM 4851 C C . PRO A 1 667 ? -0.486 9.376 -17.109 1.00 25.98 667 PRO A C 1
ATOM 4853 O O . PRO A 1 667 ? 0.341 8.570 -17.540 1.00 25.98 667 PRO A O 1
ATOM 4856 N N . VAL A 1 668 ? -1.800 9.123 -17.103 1.00 25.23 668 VAL A N 1
ATOM 4857 C CA . VAL A 1 668 ? -2.426 7.971 -17.775 1.00 25.23 668 VAL A CA 1
ATOM 4858 C C . VAL A 1 668 ? -2.362 8.188 -19.292 1.00 25.23 668 VAL A C 1
ATOM 4860 O O . VAL A 1 668 ? -3.069 9.026 -19.849 1.00 25.23 668 VAL A O 1
ATOM 4863 N N . TRP A 1 669 ? -1.510 7.435 -19.993 1.00 29.27 669 TRP A N 1
ATOM 4864 C CA . TRP A 1 669 ? -1.413 7.507 -21.458 1.00 29.27 669 TRP A CA 1
ATOM 4865 C C . TRP A 1 669 ? -2.453 6.602 -22.136 1.00 29.27 669 TRP A C 1
ATOM 4867 O O . TRP A 1 669 ? -2.154 5.471 -22.527 1.00 29.27 669 TRP A O 1
ATOM 4877 N N . GLY A 1 670 ? -3.670 7.134 -22.303 1.00 26.27 670 GLY A N 1
ATOM 4878 C CA . GLY A 1 670 ? -4.758 6.515 -23.075 1.00 26.27 670 GLY A CA 1
ATOM 4879 C C . GLY A 1 670 ? -4.336 6.104 -24.496 1.00 26.27 670 GLY A C 1
ATOM 4880 O O . GLY A 1 670 ? -3.427 6.686 -25.106 1.00 26.27 670 GLY A O 1
ATOM 4881 N N . ARG A 1 671 ? -4.972 5.062 -25.049 1.00 28.55 671 ARG A N 1
ATOM 4882 C CA . ARG A 1 671 ? -4.489 4.335 -26.244 1.00 28.55 671 ARG A CA 1
ATOM 4883 C C . ARG A 1 671 ? -4.821 5.053 -27.562 1.00 28.55 671 ARG A C 1
ATOM 4885 O O . ARG A 1 671 ? -5.470 4.487 -28.447 1.00 28.55 671 ARG A O 1
ATOM 4892 N N . ARG A 1 672 ? -4.302 6.275 -27.750 1.00 30.05 672 ARG A N 1
ATOM 4893 C CA . ARG A 1 672 ? -4.509 7.099 -28.959 1.00 30.05 672 ARG A CA 1
ATOM 4894 C C . ARG A 1 672 ? -4.185 6.346 -30.259 1.00 30.05 672 ARG A C 1
ATOM 4896 O O . ARG A 1 672 ? -3.030 6.231 -30.674 1.00 30.05 672 ARG A O 1
ATOM 4903 N N . ARG A 1 673 ? -5.235 5.939 -30.982 1.00 26.69 673 ARG A N 1
ATOM 4904 C CA . ARG A 1 673 ? -5.170 5.610 -32.414 1.00 26.69 673 ARG A CA 1
ATOM 4905 C C . ARG A 1 673 ? -5.136 6.897 -33.235 1.00 26.69 673 ARG A C 1
ATOM 4907 O O . ARG A 1 673 ? -6.160 7.563 -33.371 1.00 26.69 673 ARG A O 1
ATOM 4914 N N . GLN A 1 674 ? -4.005 7.216 -33.858 1.00 26.30 674 GLN A N 1
ATOM 4915 C CA . GLN A 1 674 ? -3.987 8.249 -34.896 1.00 26.30 674 GLN A CA 1
ATOM 4916 C C . GLN A 1 674 ? -4.479 7.675 -36.233 1.00 26.30 674 GLN A C 1
ATOM 4918 O O . GLN A 1 674 ? -3.922 6.711 -36.754 1.00 26.30 674 GLN A O 1
ATOM 4923 N N . HIS A 1 675 ? -5.530 8.279 -36.792 1.00 28.44 675 HIS A N 1
ATOM 4924 C CA . HIS A 1 675 ? -6.023 8.006 -38.144 1.00 28.44 675 HIS A CA 1
ATOM 4925 C C . HIS A 1 675 ? -5.601 9.136 -39.099 1.00 28.44 675 HIS A C 1
ATOM 4927 O O . HIS A 1 675 ? -6.302 10.144 -39.203 1.00 28.44 675 HIS A O 1
ATOM 4933 N N . ALA A 1 676 ? -4.489 8.942 -39.817 1.00 28.48 676 ALA A N 1
ATOM 4934 C CA . ALA A 1 676 ? -4.111 9.702 -41.015 1.00 28.48 676 ALA A CA 1
ATOM 4935 C C . ALA A 1 676 ? -3.193 8.862 -41.921 1.00 28.48 676 ALA A C 1
ATOM 4937 O O . ALA A 1 676 ? -2.073 8.543 -41.472 1.00 28.48 676 ALA A O 1
#

Foldseek 3Di:
DDDDDDDDDDDDDDDDPPPPPPFQQAAEDEDEPDDQCAWLNPQQADDAAQNQPDGGPNSLLVVLLVVLRNQVSNLFGAPDHAYEYEGEDAFDAFLFWTQFKFKAFPDWDFDQDPLFPPGAIDQQVVVCRVVVHRPPPPDGGMYMYGHRQQAPDSGGHRQEEEDSHQNLPDALRYHDVSLVSNQNVLRSNPLAWQADLQQQAHAVNHGHLQQRFKAFQVVRDRSRVDDSVVSNVRLQQAPRIFGRFFLLLVQQVVFFAFWAKFKQKPPHQPPQNSQWAFEPQAACPAKAKAWEDQWVVQQQPDATAAQARYAYEHEPDDDAPVSSVVSCVVSRHQAYEYEYPAQKPPPYYRYDLDHHDHRTYIYGYNVNSVSVVVVVVDTMMMIIGIGRQDTFQADNSRTGHACRIVPRDPLRRRSARHPRTPPDASRHLADHSVDHSDHRSSSSVCFQSPRDDDDAQCPGAGRSAPDHDNHQDFQDAAHPSDGDDAQPQDQGHNVQADGHPRVQADLEDAQHQHSSNHGDDALSQYAHDPAPDHPNHQDWQPAAHPRDGDDAQCQDNTHPQADGHNRVQADLEDAQHQHSSRYGDAAQCPYAHPVADDHNHVDDDQADSRRHHDDDDDDDYDDDDYYDDDYDYDYDDDYYDYDDDDDDDDDDDDDHDGDIRTSIDPGDDRSDDDDD

Secondary structure (DSSP, 8-state):
------------------------B--EEEEE-SPTTSGGG---B---BTTB--SBHHHHHHHHHHHHHHHHHTS-B-SSPEEEEEEEE--SB-SS-B--EEEEES-EEEE--TTS-SSEEEEHHHHHHHHTS-SSBTB-SEEEEEETT-TT-TTSSTT--EE--SSS---TTSEEHHHHHHHHHHHHTT-S--SBTTTTBPGGG--BHHHHHEEETTTTEEGGGS-HHHHHHHHT-TTTEEE--HHHHHHHHHHSPEEEEEEEEESPPTT-----B--TTS---S-EEEEEEE-SSTT-SSPPPP-TTEEEEEE--SS-HHHHHHHHHHTT-SEEEEE-SS--BSPPP---SSPPPSS-EEEE-HHHHHHHHHHTTS--EEEEEEEEEEETTB-SSSPBBB---BS--TTTSSSSB-TT-SSPPTTSSS--SS--S--TTHHHHHHHHTSSPP-TTSS---TT-S---SS--TTSSEETTEE--TTSSSS-STTT-S---GGG--SSSTTSPPTTS----SSSSS--TT-S---SS--SSSSEETTEE--TTSSS--STT-S---GGG--TTSTTSPPTTSPPP-TTSSS--TT-S----TT-SSS-TT--PPPPPP----------------------------------------------B-----------

pLDDT: mean 82.81, std 19.79, range [25.23, 98.5]